Protein AF-0000000084530370 (afdb_homodimer)

InterPro domains:
  IPR001932 PPM-type phosphatase-like domain [PF13672] (27-214)

Foldseek 3Di:
DDKFKDWDAQDPVDQALWDWDDDLFKIKIKAKDADDPPDDQQAPQHSNNLNVQLRVQLNVCQVPPLVDASLVSSLVSLQVSLVVSPDRGDLVGLNHIWIWMWMWGDRPQKIKIWTAAAWWKWFAFPDDDIDIDGPPWDQVVLVVLVVVLQPDQAPDPVSVVSVVVSSVVQSVQEPVVNGGQTRTNHSVSSVVIDMDMDGVNGTFKMKIKDPQLCCCCVFPNVDDVVVVLVCCVPPRSVVSNVVSVVVLVVPVRCRVTHDHDSGRIIMMMMGGD/DDKFKDWDAQDPVDQALWDWDDDLFKIKIKAKDADDPPDDQQAPQHSNNLNVQLRVQLNVCQVPPLVDASLVSSLVSLQVSLVVSPDRGDLVGLNHIWIWMWMWGDRPQKIKIWTAAAWWKWFAFPDDDIDIDGPPWDQVVLVVLVVVLQPDQAPDPVSVVSVNVSSVVQSVQEPVVNGGQTRTNHSVSSVVIDMDIDGVNGTFKMKIKDPQLCCCCVFPNVDDVVVVLVCCVPPRSVVSNVVSVVVLVVPVRCRVTHDHDSGHIIMMMMGGD

Secondary structure (DSSP, 8-state):
-EEEEEEE-SSTTS--SEEEEE-SSEEEEEEE-PPPTT---S-SS-HHHHHHHHHHHHHHHHHH-TTS-HHHHHHHHHHHHHHHHTTS--TTSTTS--EEEEEEEEETTEEEEEEESS-EEEEEESSS--EEEE-----GGGHHHHHHHHHSPTT-HHHHHHHHHHHHHHHHHTTSSSS---BSS-GGGGGGSEEEEEEGGGEEEEEEE-HHHHHHHHTT----HHHHHHHHHHT-HHHHHHHHHHHHHHTTT--SS--S-S---EEEEEEE-/-EEEEEEE-SSTTS--SEEEEE-SSEEEEEEE-PPPTT---S-SS-HHHHHHHHHHHHHHHHHH-TTS-HHHHHHHHHHHHHHHHTTS--TTSTTS--EEEEEEEEETTEEEEEEESS-EEEEEESSS--EEEE----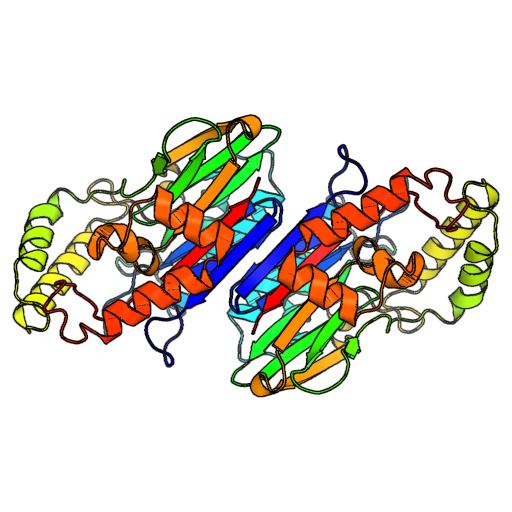-GGGHHHHHHHHHSPTT-HHHHHHHHHHHHHHHHHTTSSSS---BSS-GGGGGGSEEEEEEGGGEEEEEEE-HHHHHHHHTT----HHHHHHHHHHT-HHHHHHHHHHHHHHTTT--SS--S-S---EEEEEEE-

Organism: Streptomyces rubellomurinus (strain ATCC 31215) (NCBI:txid359131)

Nearest PDB structures (foldseek):
  6jkv-assembly2_B  TM=6.561E-01  e=2.024E-08  Pseudomonas aeruginosa
  6jkv-assembly1_A  TM=6.179E-01  e=1.306E-07  Pseudomonas aeruginosa
  3nmn-assembly1_B  TM=5.140E-01  e=2.082E-07  Arabidopsis thaliana
  3nmn-assembly2_D  TM=4.431E-01  e=1.385E-07  Arabidopsis thaliana
  7n0z-assembly1_B  TM=4.890E-01  e=1.962E-05  Homo sapiens

Structure (mmCIF, N/CA/C/O backbone):
data_AF-0000000084530370-model_v1
#
loop_
_entity.id
_entity.type
_entity.pdbx_description
1 polymer Integrase
#
loop_
_atom_site.group_PDB
_atom_site.id
_atom_site.type_symbol
_atom_site.label_atom_id
_atom_site.label_alt_id
_atom_site.label_comp_id
_atom_site.label_asym_id
_atom_site.label_entity_id
_atom_site.label_seq_id
_atom_site.pdbx_PDB_ins_code
_atom_site.Cartn_x
_atom_site.Cartn_y
_atom_site.Cartn_z
_atom_site.occupancy
_atom_site.B_iso_or_equiv
_atom_site.auth_seq_id
_atom_site.auth_comp_id
_atom_site.auth_asym_id
_atom_site.auth_atom_id
_atom_site.pdbx_PDB_model_num
ATOM 1 N N . MET A 1 1 ? 10.773 -5.441 4.301 1 88.75 1 MET A N 1
ATOM 2 C CA . MET A 1 1 ? 10.211 -4.801 5.488 1 88.75 1 MET A CA 1
ATOM 3 C C . MET A 1 1 ? 8.883 -5.434 5.875 1 88.75 1 MET A C 1
ATOM 5 O O . MET A 1 1 ? 8.141 -5.906 5.012 1 88.75 1 MET A O 1
ATOM 9 N N . GLN A 1 2 ? 8.75 -5.5 7.203 1 89.81 2 GLN A N 1
ATOM 10 C CA . GLN A 1 2 ? 7.434 -5.84 7.727 1 89.81 2 GLN A CA 1
ATOM 11 C C . GLN A 1 2 ? 6.641 -4.582 8.086 1 89.81 2 GLN A C 1
ATOM 13 O O . GLN A 1 2 ? 7.07 -3.793 8.93 1 89.81 2 GLN A O 1
ATOM 18 N N . LEU A 1 3 ? 5.484 -4.441 7.461 1 95.06 3 LEU A N 1
ATOM 19 C CA . LEU A 1 3 ? 4.777 -3.174 7.566 1 95.06 3 LEU A CA 1
ATOM 20 C C . LEU A 1 3 ? 3.424 -3.361 8.242 1 95.06 3 LEU A C 1
ATOM 22 O O . LEU A 1 3 ? 2.787 -4.406 8.094 1 95.06 3 LEU A O 1
ATOM 26 N N . GLN A 1 4 ? 3.105 -2.383 9.016 1 95.44 4 GLN A N 1
ATOM 27 C CA . GLN A 1 4 ? 1.771 -2.242 9.586 1 95.44 4 GLN A CA 1
ATOM 28 C C . GLN A 1 4 ? 1.199 -0.854 9.312 1 95.44 4 GLN A C 1
ATOM 30 O O . GLN A 1 4 ? 1.921 0.143 9.367 1 95.44 4 GLN A O 1
ATOM 35 N N . LEU A 1 5 ? -0.069 -0.781 8.977 1 96.5 5 LEU A N 1
ATOM 36 C CA . LEU A 1 5 ? -0.654 0.538 8.758 1 96.5 5 LEU A CA 1
ATOM 37 C C . LEU A 1 5 ? -2.119 0.558 9.18 1 96.5 5 LEU A C 1
ATOM 39 O O . LEU A 1 5 ? -2.787 -0.48 9.172 1 96.5 5 LEU A O 1
ATOM 43 N N . ALA A 1 6 ? -2.559 1.66 9.594 1 94.81 6 ALA A N 1
ATOM 44 C CA . ALA A 1 6 ? -3.939 1.935 9.984 1 94.81 6 ALA A CA 1
ATOM 45 C C . ALA A 1 6 ? -4.301 3.395 9.727 1 94.81 6 ALA A C 1
ATOM 47 O O . ALA A 1 6 ? -3.422 4.258 9.664 1 94.81 6 ALA A O 1
ATOM 48 N N . GLY A 1 7 ? -5.574 3.637 9.531 1 93.5 7 GLY A N 1
ATOM 49 C CA . GLY A 1 7 ? -6.09 4.984 9.344 1 93.5 7 GLY A CA 1
ATOM 50 C C . GLY A 1 7 ? -7.547 5.125 9.734 1 93.5 7 GLY A C 1
ATOM 51 O O . GLY A 1 7 ? -8.328 4.18 9.602 1 93.5 7 GLY A O 1
ATOM 52 N N . GLU A 1 8 ? -7.855 6.262 10.242 1 89.62 8 GLU A N 1
ATOM 53 C CA . GLU A 1 8 ? -9.234 6.574 10.609 1 89.62 8 GLU A CA 1
ATOM 54 C C . GLU A 1 8 ? -9.594 8.008 10.234 1 89.62 8 GLU A C 1
ATOM 56 O O . GLU A 1 8 ? -8.812 8.93 10.461 1 89.62 8 GLU A O 1
ATOM 61 N N . ALA A 1 9 ? -10.742 8.102 9.695 1 86.62 9 ALA A N 1
ATOM 62 C CA . ALA A 1 9 ? -11.234 9.43 9.344 1 86.62 9 ALA A CA 1
ATOM 63 C C . ALA A 1 9 ? -11.656 10.211 10.586 1 86.62 9 ALA A C 1
ATOM 65 O O . ALA A 1 9 ? -11.969 9.609 11.617 1 86.62 9 ALA A O 1
ATOM 66 N N . ARG A 1 10 ? -11.602 11.5 10.367 1 76.56 10 ARG A N 1
ATOM 67 C CA . ARG A 1 10 ? -12.055 12.391 11.43 1 76.56 10 ARG A CA 1
ATOM 68 C C . ARG A 1 10 ? -13.5 12.094 11.82 1 76.56 10 ARG A C 1
ATOM 70 O O . ARG A 1 10 ? -13.836 12.07 13.008 1 76.56 10 ARG A O 1
ATOM 77 N N . ARG A 1 11 ? -14.32 12 10.797 1 77.06 11 ARG A N 1
ATOM 78 C CA . ARG A 1 11 ? -15.727 11.664 10.953 1 77.06 11 ARG A CA 1
ATOM 79 C C . ARG A 1 11 ? -16.125 10.508 10.039 1 77.06 11 ARG A C 1
ATOM 81 O O . ARG A 1 11 ? -15.648 10.422 8.898 1 77.06 11 ARG A O 1
ATOM 88 N N . PRO A 1 12 ? -16.969 9.688 10.594 1 69.88 12 PRO A N 1
ATOM 89 C CA . PRO A 1 12 ? -17.344 8.5 9.828 1 69.88 12 PRO A CA 1
ATOM 90 C C . PRO A 1 12 ? -18.047 8.836 8.516 1 69.88 12 PRO A C 1
ATOM 92 O O . PRO A 1 12 ? -18.016 8.039 7.574 1 69.88 12 PRO A O 1
ATOM 95 N N . ASP A 1 13 ? -18.594 9.945 8.406 1 71.88 13 ASP A N 1
ATOM 96 C CA . ASP A 1 13 ? -19.406 10.281 7.246 1 71.88 13 ASP A CA 1
ATOM 97 C C . ASP A 1 13 ? -18.578 11.039 6.203 1 71.88 13 ASP A C 1
ATOM 99 O O . ASP A 1 13 ? -19.125 11.477 5.184 1 71.88 13 ASP A O 1
ATOM 103 N N . ARG A 1 14 ? -17.344 11.164 6.492 1 77.5 14 ARG A N 1
ATOM 104 C CA . ARG A 1 14 ? -16.5 11.906 5.547 1 77.5 14 ARG A CA 1
ATOM 105 C C . ARG A 1 14 ? -15.328 11.055 5.074 1 77.5 14 ARG A C 1
ATOM 107 O O . ARG A 1 14 ? -14.797 10.242 5.828 1 77.5 14 ARG A O 1
ATOM 114 N N . GLU A 1 15 ? -15.047 11.297 3.846 1 83.19 15 GLU A N 1
ATOM 115 C CA . GLU A 1 15 ? -13.875 10.617 3.297 1 83.19 15 GLU A CA 1
ATOM 116 C C . GLU A 1 15 ? -12.586 11.195 3.875 1 83.19 15 GLU A C 1
ATOM 118 O O . GLU A 1 15 ? -12.438 12.414 3.973 1 83.19 15 GLU A O 1
ATOM 123 N N . SER A 1 16 ? -11.727 10.312 4.277 1 90.12 16 SER A N 1
ATOM 124 C CA . SER A 1 16 ? -10.453 10.75 4.836 1 90.12 16 SER A CA 1
ATOM 125 C C . SER A 1 16 ? -9.609 11.453 3.783 1 90.12 16 SER A C 1
ATOM 127 O O . SER A 1 16 ? -9.547 11.023 2.631 1 90.12 16 SER A O 1
ATOM 129 N N . GLU A 1 17 ? -8.977 12.461 4.207 1 92.94 17 GLU A N 1
ATOM 130 C CA . GLU A 1 17 ? -8.023 13.148 3.338 1 92.94 17 GLU A CA 1
ATOM 131 C C . GLU A 1 17 ? -6.59 12.727 3.646 1 92.94 17 GLU A C 1
ATOM 133 O O . GLU A 1 17 ? -5.641 13.383 3.207 1 92.94 17 GLU A O 1
ATOM 138 N N . ASP A 1 18 ? -6.508 11.695 4.48 1 94.56 18 ASP A N 1
ATOM 139 C CA . ASP A 1 18 ? -5.262 10.953 4.641 1 94.56 18 ASP A CA 1
ATOM 140 C C . ASP A 1 18 ? -5.203 9.766 3.682 1 94.56 18 ASP A C 1
ATOM 142 O O . ASP A 1 18 ? -6.234 9.172 3.352 1 94.56 18 ASP A O 1
ATOM 146 N N . PHE A 1 19 ? -4.031 9.523 3.277 1 94.31 19 PHE A N 1
ATOM 147 C CA . PHE A 1 19 ? -3.828 8.289 2.529 1 94.31 19 PHE A CA 1
ATOM 148 C C . PHE A 1 19 ? -2.486 7.66 2.879 1 94.31 19 PHE A C 1
ATOM 150 O O . PHE A 1 19 ? -1.467 8.352 2.939 1 94.31 19 PHE A O 1
ATOM 157 N N . ALA A 1 20 ? -2.541 6.426 3.242 1 97 20 ALA A N 1
ATOM 158 C CA . ALA A 1 20 ? -1.333 5.645 3.496 1 97 20 ALA A CA 1
ATOM 159 C C . ALA A 1 20 ? -1.329 4.355 2.678 1 97 20 ALA A C 1
ATOM 161 O O . ALA A 1 20 ? -2.367 3.709 2.523 1 97 20 ALA A O 1
ATOM 162 N N . ALA A 1 21 ? -0.254 4.043 2.117 1 96.44 21 ALA A N 1
ATOM 163 C CA . ALA A 1 21 ? -0.069 2.793 1.385 1 96.44 21 ALA A CA 1
ATOM 164 C C . ALA A 1 21 ? 1.356 2.271 1.544 1 96.44 21 ALA A C 1
ATOM 166 O O . ALA A 1 21 ? 2.293 3.051 1.73 1 96.44 21 ALA A O 1
ATOM 167 N N . ALA A 1 22 ? 1.467 0.973 1.508 1 96.56 22 ALA A N 1
ATOM 168 C CA . ALA A 1 22 ? 2.793 0.394 1.712 1 96.56 22 ALA A CA 1
ATOM 169 C C . ALA A 1 22 ? 2.955 -0.898 0.917 1 96.56 22 ALA A C 1
ATOM 171 O O . ALA A 1 22 ? 1.97 -1.572 0.608 1 96.56 22 ALA A O 1
ATOM 172 N N . SER A 1 23 ? 4.125 -1.163 0.521 1 93.88 23 SER A N 1
ATOM 173 C CA . SER A 1 23 ? 4.656 -2.441 0.057 1 93.88 23 SER A CA 1
ATOM 174 C C . SER A 1 23 ? 5.859 -2.871 0.886 1 93.88 23 SER A C 1
ATOM 176 O O . SER A 1 23 ? 6.363 -2.102 1.709 1 93.88 23 SER A O 1
ATOM 178 N N . PRO A 1 24 ? 6.305 -4.086 0.726 1 91.44 24 PRO A N 1
ATOM 179 C CA . PRO A 1 24 ? 7.48 -4.508 1.49 1 91.44 24 PRO A CA 1
ATOM 180 C C . PRO A 1 24 ? 8.727 -3.688 1.162 1 91.44 24 PRO A C 1
ATOM 182 O O . PRO A 1 24 ? 9.727 -3.76 1.88 1 91.44 24 PRO A O 1
ATOM 185 N N . GLU A 1 25 ? 8.664 -2.85 0.113 1 92.81 25 GLU A N 1
ATOM 186 C CA . GLU A 1 25 ? 9.859 -2.135 -0.321 1 92.81 25 GLU A CA 1
ATOM 187 C C . GLU A 1 25 ? 9.742 -0.639 -0.042 1 92.81 25 GLU A C 1
ATOM 189 O O . GLU A 1 25 ? 10.742 0.082 -0.048 1 92.81 25 GLU A O 1
ATOM 194 N N . ALA A 1 26 ? 8.547 -0.202 0.126 1 96.25 26 ALA A N 1
ATOM 195 C CA . ALA A 1 26 ? 8.367 1.243 0.223 1 96.25 26 ALA A CA 1
ATOM 196 C C . ALA A 1 26 ? 7.059 1.581 0.936 1 96.25 26 ALA A C 1
ATOM 198 O O . ALA A 1 26 ? 6.156 0.744 1.021 1 96.25 26 ALA A O 1
ATOM 199 N N . LEU A 1 27 ? 6.965 2.77 1.496 1 97.94 27 LEU A N 1
ATOM 200 C CA . LEU A 1 27 ? 5.738 3.277 2.1 1 97.94 27 LEU A CA 1
ATOM 201 C C . LEU A 1 27 ? 5.531 4.746 1.752 1 97.94 27 LEU A C 1
ATOM 203 O O . LEU A 1 27 ? 6.496 5.48 1.523 1 97.94 27 LEU A O 1
ATOM 207 N N . VAL A 1 28 ? 4.32 5.152 1.663 1 98.38 28 VAL A N 1
ATOM 208 C CA . VAL A 1 28 ? 3.938 6.543 1.449 1 98.38 28 VAL A CA 1
ATOM 209 C C . VAL A 1 28 ? 2.809 6.918 2.408 1 98.38 28 VAL A C 1
ATOM 211 O O . VAL A 1 28 ? 1.935 6.102 2.699 1 98.38 28 VAL A O 1
ATOM 214 N N . LEU A 1 29 ? 2.879 8.047 2.932 1 98.38 29 LEU A N 1
ATOM 215 C CA . LEU A 1 29 ? 1.847 8.648 3.768 1 98.38 29 LEU A CA 1
ATOM 216 C C . LEU A 1 29 ? 1.571 10.086 3.34 1 98.38 29 LEU A C 1
ATOM 218 O O . LEU A 1 29 ? 2.48 10.922 3.326 1 98.38 29 LEU A O 1
ATOM 222 N N . LEU A 1 30 ? 0.375 10.32 2.908 1 97.56 30 LEU A N 1
ATOM 223 C CA . LEU A 1 30 ? -0.039 11.656 2.475 1 97.56 30 LEU A CA 1
ATOM 224 C C . LEU A 1 30 ? -1.081 12.234 3.424 1 97.56 30 LEU A C 1
ATOM 226 O O . LEU A 1 30 ? -2 11.531 3.848 1 97.56 30 LEU A O 1
ATOM 230 N N . ASP A 1 31 ? -0.911 13.438 3.764 1 95.12 31 ASP A N 1
ATOM 231 C CA . ASP A 1 31 ? -1.837 14.219 4.574 1 95.12 31 ASP A CA 1
ATOM 232 C C . ASP A 1 31 ? -2.373 15.414 3.793 1 95.12 31 ASP A C 1
ATOM 234 O O . ASP A 1 31 ? -1.681 16.422 3.637 1 95.12 31 ASP A O 1
ATOM 238 N N . GLY A 1 32 ? -3.633 15.281 3.395 1 93.88 32 GLY A N 1
ATOM 239 C CA . GLY A 1 32 ? -4.23 16.297 2.547 1 93.88 32 GLY A CA 1
ATOM 240 C C . GLY A 1 32 ? -4.453 17.625 3.264 1 93.88 32 GLY A C 1
ATOM 241 O O . GLY A 1 32 ? -4.828 17.641 4.438 1 93.88 32 GLY A O 1
ATOM 242 N N . ALA A 1 33 ? -4.145 18.703 2.551 1 85.81 33 ALA A N 1
ATOM 243 C CA . ALA A 1 33 ? -4.457 20.031 3.053 1 85.81 33 ALA A CA 1
ATOM 244 C C . ALA A 1 33 ? -5.918 20.391 2.797 1 85.81 33 ALA A C 1
ATOM 246 O O . ALA A 1 33 ? -6.309 20.656 1.656 1 85.81 33 ALA A O 1
ATOM 247 N N . SER A 1 34 ? -6.695 20.312 3.777 1 74.94 34 SER A N 1
ATOM 248 C CA . SER A 1 34 ? -8.133 20.516 3.641 1 74.94 34 SER A CA 1
ATOM 249 C C . SER A 1 34 ? -8.461 21.922 3.17 1 74.94 34 SER A C 1
ATOM 251 O O . SER A 1 34 ? -7.773 22.891 3.539 1 74.94 34 SER A O 1
ATOM 253 N N . SER A 1 35 ? -9.352 21.938 2.279 1 71.62 35 SER A N 1
ATOM 254 C CA . SER A 1 35 ? -9.906 23.234 1.892 1 71.62 35 SER A CA 1
ATOM 255 C C . SER A 1 35 ? -11.07 23.625 2.795 1 71.62 35 SER A C 1
ATOM 257 O O . SER A 1 35 ? -11.906 22.797 3.139 1 71.62 35 SER A O 1
ATOM 259 N N . PRO A 1 36 ? -10.992 24.922 3.219 1 69.88 36 PRO A N 1
ATOM 260 C CA . PRO A 1 36 ? -12.148 25.375 3.986 1 69.88 36 PRO A CA 1
ATOM 261 C C . PRO A 1 36 ? -13.469 25.188 3.24 1 69.88 36 PRO A C 1
ATOM 263 O O . PRO A 1 36 ? -13.516 25.297 2.014 1 69.88 36 PRO A O 1
ATOM 266 N N . ALA A 1 37 ? -14.445 24.797 3.984 1 66.56 37 ALA A N 1
ATOM 267 C CA . ALA A 1 37 ? -15.758 24.516 3.406 1 66.56 37 ALA A CA 1
ATOM 268 C C . ALA A 1 37 ? -16.266 25.703 2.604 1 66.56 37 ALA A C 1
ATOM 270 O O . ALA A 1 37 ? -16.109 26.859 3.027 1 66.56 37 ALA A O 1
ATOM 271 N N . GLY A 1 38 ? -16.781 25.422 1.465 1 69.94 38 GLY A N 1
ATOM 272 C CA . GLY A 1 38 ? -17.453 26.438 0.677 1 69.94 38 GLY A CA 1
ATOM 273 C C . GLY A 1 38 ? -16.516 27.188 -0.258 1 69.94 38 GLY A C 1
ATOM 274 O O . GLY A 1 38 ? -16.953 27.984 -1.091 1 69.94 38 GLY A O 1
ATOM 275 N N . LEU A 1 39 ? -15.281 27 -0.086 1 78.25 39 LEU A N 1
ATOM 276 C CA . LEU A 1 39 ? -14.336 27.703 -0.952 1 78.25 39 LEU A CA 1
ATOM 277 C C . LEU A 1 39 ? -14.07 26.906 -2.223 1 78.25 39 LEU A C 1
ATOM 279 O O . LEU A 1 39 ? -13.961 25.672 -2.178 1 78.25 39 LEU A O 1
ATOM 283 N N . ASP A 1 40 ? -14.031 27.672 -3.223 1 83.88 40 ASP A N 1
ATOM 284 C CA . ASP A 1 40 ? -13.68 27.047 -4.496 1 83.88 40 ASP A CA 1
ATOM 285 C C . ASP A 1 40 ? -12.234 26.562 -4.488 1 83.88 40 ASP A C 1
ATOM 287 O O . ASP A 1 40 ? -11.352 27.203 -3.916 1 83.88 40 ASP A O 1
ATOM 291 N N . SER A 1 41 ? -11.945 25.469 -5.09 1 86.81 41 SER A N 1
ATOM 292 C CA . SER A 1 41 ? -10.609 24.891 -5.121 1 86.81 41 SER A CA 1
ATOM 293 C C . SER A 1 41 ? -10.07 24.828 -6.547 1 86.81 41 SER A C 1
ATOM 295 O O . SER A 1 41 ? -8.898 24.5 -6.762 1 86.81 41 SER A O 1
ATOM 297 N N . GLY A 1 42 ? -10.977 25.141 -7.516 1 89.44 42 GLY A N 1
ATOM 298 C CA . GLY A 1 42 ? -10.609 24.984 -8.914 1 89.44 42 GLY A CA 1
ATOM 299 C C . GLY A 1 42 ? -10.57 23.531 -9.367 1 89.44 42 GLY A C 1
ATOM 300 O O . GLY A 1 42 ? -10.164 23.25 -10.492 1 89.44 42 GLY A O 1
ATOM 301 N N . CYS A 1 43 ? -10.898 22.656 -8.547 1 91.94 43 CYS A N 1
ATOM 302 C CA . CYS A 1 43 ? -10.812 21.234 -8.836 1 91.94 43 CYS A CA 1
ATOM 303 C C . CYS A 1 43 ? -12.133 20.547 -8.547 1 91.94 43 CYS A C 1
ATOM 305 O O . CYS A 1 43 ? -12.742 20.766 -7.504 1 91.94 43 CYS A O 1
ATOM 307 N N . ARG A 1 44 ? -12.562 19.719 -9.359 1 89.38 44 ARG A N 1
ATOM 308 C CA . ARG A 1 44 ? -13.828 19.016 -9.18 1 89.38 44 ARG A CA 1
ATOM 309 C C . ARG A 1 44 ? -13.625 17.719 -8.406 1 89.38 44 ARG A C 1
ATOM 311 O O . ARG A 1 44 ? -14.594 17.109 -7.945 1 89.38 44 ARG A O 1
ATOM 318 N N . HIS A 1 45 ? -12.422 17.234 -8.227 1 87.5 45 HIS A N 1
ATOM 319 C CA . HIS A 1 45 ? -12.164 15.906 -7.656 1 87.5 45 HIS A CA 1
ATOM 320 C C . HIS A 1 45 ? -12.086 15.969 -6.133 1 87.5 45 HIS A C 1
ATOM 322 O O . HIS A 1 45 ? -12.617 15.094 -5.445 1 87.5 45 HIS A O 1
ATOM 328 N N . GLY A 1 46 ? -11.328 17.047 -5.602 1 90.19 46 GLY A N 1
ATOM 329 C CA . GLY A 1 46 ? -11.188 17.188 -4.164 1 90.19 46 GLY A CA 1
ATOM 330 C C . GLY A 1 46 ? -9.883 16.625 -3.631 1 90.19 46 GLY A C 1
ATOM 331 O O . GLY A 1 46 ? -9.125 16 -4.375 1 90.19 46 GLY A O 1
ATOM 332 N N . THR A 1 47 ? -9.68 16.844 -2.346 1 91.62 47 THR A N 1
ATOM 333 C CA . THR A 1 47 ? -8.414 16.5 -1.708 1 91.62 47 THR A CA 1
ATOM 334 C C . THR A 1 47 ? -8.305 14.992 -1.513 1 91.62 47 THR A C 1
ATOM 336 O O . THR A 1 47 ? -7.23 14.414 -1.678 1 91.62 47 THR A O 1
ATOM 339 N N . ALA A 1 48 ? -9.422 14.344 -1.184 1 90.19 48 ALA A N 1
ATOM 340 C CA . ALA A 1 48 ? -9.43 12.898 -0.969 1 90.19 48 ALA A CA 1
ATOM 341 C C . ALA A 1 48 ? -9 12.156 -2.23 1 90.19 48 ALA A C 1
ATOM 343 O O . ALA A 1 48 ? -8.211 11.203 -2.162 1 90.19 48 ALA A O 1
ATOM 344 N N . TRP A 1 49 ? -9.508 12.57 -3.32 1 87.62 49 TRP A N 1
ATOM 345 C CA . TRP A 1 49 ? -9.109 12.008 -4.605 1 87.62 49 TRP A CA 1
ATOM 346 C C . TRP A 1 49 ? -7.629 12.25 -4.867 1 87.62 49 TRP A C 1
ATOM 348 O O . TRP A 1 49 ? -6.906 11.336 -5.277 1 87.62 49 TRP A O 1
ATOM 358 N N . TYR A 1 50 ? -7.152 13.383 -4.609 1 93.06 50 TYR A N 1
ATOM 359 C CA . TYR A 1 50 ? -5.789 13.805 -4.91 1 93.06 50 TYR A CA 1
ATOM 360 C C . TYR A 1 50 ? -4.777 12.969 -4.137 1 93.06 50 TYR A C 1
ATOM 362 O O . TYR A 1 50 ? -3.822 12.445 -4.715 1 93.06 50 TYR A O 1
ATOM 370 N N . VAL A 1 51 ? -4.992 12.812 -2.859 1 94.94 51 VAL A N 1
ATOM 371 C CA . VAL A 1 51 ? -4.008 12.117 -2.035 1 94.94 51 VAL A CA 1
ATOM 372 C C . VAL A 1 51 ? -3.93 10.648 -2.445 1 94.94 51 VAL A C 1
ATOM 374 O O . VAL A 1 51 ? -2.85 10.055 -2.445 1 94.94 51 VAL A O 1
ATOM 377 N N . ARG A 1 52 ? -5.035 10.102 -2.816 1 91.25 52 ARG A N 1
ATOM 378 C CA . ARG A 1 52 ? -5.051 8.703 -3.236 1 91.25 52 ARG A CA 1
ATOM 379 C C . ARG A 1 52 ? -4.293 8.516 -4.547 1 91.25 52 ARG A C 1
ATOM 381 O O . ARG A 1 52 ? -3.488 7.594 -4.68 1 91.25 52 ARG A O 1
ATOM 388 N N . ARG A 1 53 ? -4.531 9.398 -5.465 1 89.31 53 ARG A N 1
ATOM 389 C CA . ARG A 1 53 ? -3.863 9.289 -6.758 1 89.31 53 ARG A CA 1
ATOM 390 C C . ARG A 1 53 ? -2.365 9.547 -6.625 1 89.31 53 ARG A C 1
ATOM 392 O O . ARG A 1 53 ? -1.549 8.766 -7.109 1 89.31 53 ARG A O 1
ATOM 399 N N . LEU A 1 54 ? -2.033 10.617 -5.934 1 95 54 LEU A N 1
ATOM 400 C CA . LEU A 1 54 ? -0.621 10.93 -5.75 1 95 54 LEU A CA 1
ATOM 401 C C . LEU A 1 54 ? 0.094 9.812 -5.004 1 95 54 LEU A C 1
ATOM 403 O O . LEU A 1 54 ? 1.207 9.43 -5.367 1 95 54 LEU A O 1
ATOM 407 N N . GLY A 1 55 ? -0.554 9.328 -3.949 1 95.44 55 GLY A N 1
ATOM 408 C CA . GLY A 1 55 ? 0.041 8.297 -3.121 1 95.44 55 GLY A CA 1
ATOM 409 C C . GLY A 1 55 ? 0.384 7.035 -3.895 1 95.44 55 GLY A C 1
ATOM 410 O O . GLY A 1 55 ? 1.499 6.52 -3.789 1 95.44 55 GLY A O 1
ATOM 411 N N . VAL A 1 56 ? -0.516 6.566 -4.707 1 89.5 56 VAL A N 1
ATOM 412 C CA . VAL A 1 56 ? -0.306 5.309 -5.418 1 89.5 56 VAL A CA 1
ATOM 413 C C . VAL A 1 56 ? 0.716 5.516 -6.535 1 89.5 56 VAL A C 1
ATOM 415 O O . VAL A 1 56 ? 1.516 4.621 -6.824 1 89.5 56 VAL A O 1
ATOM 418 N N . HIS A 1 57 ? 0.661 6.637 -7.207 1 89.25 57 HIS A N 1
ATOM 419 C CA . HIS A 1 57 ? 1.66 6.918 -8.234 1 89.25 57 HIS A CA 1
ATOM 420 C C . HIS A 1 57 ? 3.057 7.027 -7.625 1 89.25 57 HIS A C 1
ATOM 422 O O . HIS A 1 57 ? 4.027 6.539 -8.203 1 89.25 57 HIS A O 1
ATOM 428 N N . LEU A 1 58 ? 3.09 7.645 -6.484 1 95.88 58 LEU A N 1
ATOM 429 C CA . LEU A 1 58 ? 4.379 7.758 -5.812 1 95.88 58 LEU A CA 1
ATOM 430 C C . LEU A 1 58 ? 4.895 6.383 -5.391 1 95.88 58 LEU A C 1
ATOM 432 O O . LEU A 1 58 ? 6.062 6.062 -5.605 1 95.88 58 LEU A O 1
ATOM 436 N N . LEU A 1 59 ? 4.027 5.605 -4.852 1 94.5 59 LEU A N 1
ATOM 437 C CA . LEU A 1 59 ? 4.414 4.262 -4.441 1 94.5 59 LEU A CA 1
ATOM 438 C C . LEU A 1 59 ? 4.93 3.455 -5.633 1 94.5 59 LEU A C 1
ATOM 440 O O . LEU A 1 59 ? 5.938 2.754 -5.523 1 94.5 59 LEU A O 1
ATOM 444 N N . ALA A 1 60 ? 4.281 3.621 -6.734 1 86.69 60 ALA A N 1
ATOM 445 C CA . ALA A 1 60 ? 4.699 2.924 -7.949 1 86.69 60 ALA A CA 1
ATOM 446 C C . ALA A 1 60 ? 6.102 3.354 -8.375 1 86.69 60 ALA A C 1
ATOM 448 O O . ALA A 1 60 ? 6.953 2.512 -8.664 1 86.69 60 ALA A O 1
ATOM 449 N N . ARG A 1 61 ? 6.336 4.582 -8.359 1 90.94 61 ARG A N 1
ATOM 450 C CA . ARG A 1 61 ? 7.629 5.105 -8.789 1 90.94 61 ARG A CA 1
ATOM 451 C C . ARG A 1 61 ? 8.734 4.703 -7.824 1 90.94 61 ARG A C 1
ATOM 453 O O . ARG A 1 61 ? 9.859 4.41 -8.242 1 90.94 61 ARG A O 1
ATOM 460 N N . LEU A 1 62 ? 8.414 4.66 -6.582 1 94.38 62 LEU A N 1
ATOM 461 C CA . LEU A 1 62 ? 9.398 4.293 -5.57 1 94.38 62 LEU A CA 1
ATOM 462 C C . LEU A 1 62 ? 9.828 2.838 -5.734 1 94.38 62 LEU A C 1
ATOM 464 O O . LEU A 1 62 ? 10.961 2.48 -5.402 1 94.38 62 LEU A O 1
ATOM 468 N N . THR A 1 63 ? 8.977 2.018 -6.23 1 87.75 63 THR A N 1
ATOM 469 C CA . THR A 1 63 ? 9.25 0.587 -6.309 1 87.75 63 THR A CA 1
ATOM 470 C C . THR A 1 63 ? 9.82 0.219 -7.676 1 87.75 63 THR A C 1
ATOM 472 O O . THR A 1 63 ? 10.469 -0.815 -7.824 1 87.75 63 THR A O 1
ATOM 475 N N . ASP A 1 64 ? 9.594 1.05 -8.656 1 81.44 64 ASP A N 1
ATOM 476 C CA . ASP A 1 64 ? 9.953 0.639 -10.008 1 81.44 64 ASP A CA 1
ATOM 477 C C . ASP A 1 64 ? 11.148 1.443 -10.523 1 81.44 64 ASP A C 1
ATOM 479 O O . ASP A 1 64 ? 11.797 1.046 -11.492 1 81.44 64 ASP A O 1
ATOM 483 N N . ARG A 1 65 ? 11.414 2.57 -9.867 1 82.75 65 ARG A N 1
ATOM 484 C CA . ARG A 1 65 ? 12.445 3.455 -10.406 1 82.75 65 ARG A CA 1
ATOM 485 C C . ARG A 1 65 ? 13.609 3.594 -9.438 1 82.75 65 ARG A C 1
ATOM 487 O O . ARG A 1 65 ? 13.82 4.66 -8.859 1 82.75 65 ARG A O 1
ATOM 494 N N . VAL A 1 66 ? 14.445 2.652 -9.508 1 79.81 66 VAL A N 1
ATOM 495 C CA . VAL A 1 66 ? 15.617 2.664 -8.633 1 79.81 66 VAL A CA 1
ATOM 496 C C . VAL A 1 66 ? 16.641 3.662 -9.164 1 79.81 66 VAL A C 1
ATOM 498 O O . VAL A 1 66 ? 17.516 4.109 -8.414 1 79.81 66 VAL A O 1
ATOM 501 N N . ASP A 1 67 ? 16.469 4.074 -10.398 1 88.44 67 ASP A N 1
ATOM 502 C CA . ASP A 1 67 ? 17.422 4.957 -11.062 1 88.44 67 ASP A CA 1
ATOM 503 C C . ASP A 1 67 ? 17.109 6.422 -10.766 1 88.44 67 ASP A C 1
ATOM 505 O O . ASP A 1 67 ? 17.875 7.312 -11.164 1 88.44 67 ASP A O 1
ATOM 509 N N . ARG A 1 68 ? 16.078 6.66 -10.047 1 94 68 ARG A N 1
ATOM 510 C CA . ARG A 1 68 ? 15.672 8.023 -9.727 1 94 68 ARG A CA 1
ATOM 511 C C . ARG A 1 68 ? 15.727 8.273 -8.227 1 94 68 ARG A C 1
ATOM 513 O O . ARG A 1 68 ? 15.508 7.355 -7.43 1 94 68 ARG A O 1
ATOM 520 N N . SER A 1 69 ? 16.094 9.547 -7.918 1 96.94 69 SER A N 1
ATOM 521 C CA . SER A 1 69 ? 16.016 9.898 -6.508 1 96.94 69 SER A CA 1
ATOM 522 C C . SER A 1 69 ? 14.578 9.914 -6.012 1 96.94 69 SER A C 1
ATOM 524 O O . SER A 1 69 ? 13.648 10.008 -6.809 1 96.94 69 SER A O 1
ATOM 526 N N . ILE A 1 70 ? 14.461 9.781 -4.75 1 97.81 70 ILE A N 1
ATOM 527 C CA . ILE A 1 70 ? 13.125 9.75 -4.148 1 97.81 70 ILE A CA 1
ATOM 528 C C . ILE A 1 70 ? 12.406 11.07 -4.434 1 97.81 70 ILE A C 1
ATOM 530 O O . ILE A 1 70 ? 11.195 11.086 -4.637 1 97.81 70 ILE A O 1
ATOM 534 N N . ALA A 1 71 ? 13.141 12.195 -4.504 1 98 71 ALA A N 1
ATOM 535 C CA . ALA A 1 71 ? 12.547 13.484 -4.844 1 98 71 ALA A CA 1
ATOM 536 C C . ALA A 1 71 ? 12.078 13.508 -6.297 1 98 71 ALA A C 1
ATOM 538 O O . ALA A 1 71 ? 11.016 14.047 -6.605 1 98 71 ALA A O 1
ATOM 539 N N . GLU A 1 72 ? 12.859 12.914 -7.156 1 98.06 72 GLU A N 1
ATOM 540 C CA . GLU A 1 72 ? 12.461 12.82 -8.562 1 98.06 72 GLU A CA 1
ATOM 541 C C . GLU A 1 72 ? 11.219 11.953 -8.727 1 98.06 72 GLU A C 1
ATOM 543 O O . GLU A 1 72 ? 10.367 12.234 -9.57 1 98.06 72 GLU A O 1
ATOM 548 N N . CYS A 1 73 ? 11.188 10.898 -7.941 1 97.12 73 CYS A N 1
ATOM 549 C CA . CYS A 1 73 ? 10 10.055 -7.969 1 97.12 73 CYS A CA 1
ATOM 550 C C . CYS A 1 73 ? 8.758 10.844 -7.57 1 97.12 73 CYS A C 1
ATOM 552 O O . CYS A 1 73 ? 7.703 10.703 -8.195 1 97.12 73 CYS A O 1
ATOM 554 N N . LEU A 1 74 ? 8.867 11.688 -6.555 1 98.12 74 LEU A N 1
ATOM 555 C CA . LEU A 1 74 ? 7.742 12.523 -6.148 1 98.12 74 LEU A CA 1
ATOM 556 C C . LEU A 1 74 ? 7.387 13.523 -7.242 1 98.12 74 LEU A C 1
ATOM 558 O O . LEU A 1 74 ? 6.207 13.734 -7.539 1 98.12 74 LEU A O 1
ATOM 562 N N . ALA A 1 75 ? 8.375 14.117 -7.844 1 98 75 ALA A N 1
ATOM 563 C CA . ALA A 1 75 ? 8.133 15.062 -8.93 1 98 75 ALA A CA 1
ATOM 564 C C . ALA A 1 75 ? 7.363 14.406 -10.07 1 98 75 ALA A C 1
ATOM 566 O O . ALA A 1 75 ? 6.375 14.961 -10.555 1 98 75 ALA A O 1
ATOM 567 N N . ASP A 1 76 ? 7.809 13.234 -10.438 1 95.38 76 ASP A N 1
ATOM 568 C CA . ASP A 1 76 ? 7.145 12.492 -11.5 1 95.38 76 ASP A CA 1
ATOM 569 C C . ASP A 1 76 ? 5.699 12.172 -11.117 1 95.38 76 ASP A C 1
ATOM 571 O O . ASP A 1 76 ? 4.793 12.281 -11.953 1 95.38 76 ASP A O 1
ATOM 575 N N . ALA A 1 77 ? 5.52 11.734 -9.898 1 94.81 77 ALA A N 1
ATOM 576 C CA . ALA A 1 77 ? 4.18 11.391 -9.43 1 94.81 77 ALA A CA 1
ATOM 577 C C . ALA A 1 77 ? 3.258 12.602 -9.461 1 94.81 77 ALA A C 1
ATOM 579 O O . ALA A 1 77 ? 2.074 12.484 -9.789 1 94.81 77 ALA A O 1
ATOM 580 N N . ILE A 1 78 ? 3.789 13.773 -9.117 1 96.38 78 ILE A N 1
ATOM 581 C CA . ILE A 1 78 ? 3.004 15.008 -9.141 1 96.38 78 ILE A CA 1
ATOM 582 C C . ILE A 1 78 ? 2.576 15.32 -10.57 1 96.38 78 ILE A C 1
ATOM 584 O O . ILE A 1 78 ? 1.41 15.625 -10.828 1 96.38 78 ILE A O 1
ATOM 588 N N . VAL A 1 79 ? 3.465 15.156 -11.5 1 94.31 79 VAL A N 1
ATOM 589 C CA . VAL A 1 79 ? 3.176 15.43 -12.898 1 94.31 79 VAL A CA 1
ATOM 590 C C . VAL A 1 79 ? 2.105 14.461 -13.406 1 94.31 79 VAL A C 1
ATOM 592 O O . VAL A 1 79 ? 1.148 14.875 -14.062 1 94.31 79 VAL A O 1
ATOM 595 N N . GLU A 1 80 ? 2.293 13.25 -13.062 1 88.38 80 GLU A N 1
ATOM 596 C CA . GLU A 1 80 ? 1.346 12.227 -13.5 1 88.38 80 GLU A CA 1
ATOM 597 C C . GLU A 1 80 ? -0.042 12.477 -12.914 1 88.38 80 GLU A C 1
ATOM 599 O O . GLU A 1 80 ? -1.05 12.328 -13.609 1 88.38 80 GLU A O 1
ATOM 604 N N . THR A 1 81 ? -0.101 12.805 -11.672 1 91.44 81 THR A N 1
ATOM 605 C CA . THR A 1 81 ? -1.38 13.078 -11.023 1 91.44 81 THR A CA 1
ATOM 606 C C . THR A 1 81 ? -2.033 14.32 -11.617 1 91.44 81 THR A C 1
ATOM 608 O O . THR A 1 81 ? -3.248 14.359 -11.82 1 91.44 81 THR A O 1
ATOM 611 N N . ALA A 1 82 ? -1.238 15.336 -11.883 1 92.44 82 ALA A N 1
ATOM 612 C CA . ALA A 1 82 ? -1.748 16.547 -12.516 1 92.44 82 ALA A CA 1
ATOM 613 C C . ALA A 1 82 ? -2.398 16.234 -13.859 1 92.44 82 ALA A C 1
ATOM 615 O O . ALA A 1 82 ? -3.445 16.797 -14.195 1 92.44 82 ALA A O 1
ATOM 616 N N . ALA A 1 83 ? -1.808 15.336 -14.539 1 87.12 83 ALA A N 1
ATOM 617 C CA . ALA A 1 83 ? -2.314 14.961 -15.859 1 87.12 83 ALA A CA 1
ATOM 618 C C . ALA A 1 83 ? -3.68 14.289 -15.75 1 87.12 83 ALA A C 1
ATOM 620 O O . ALA A 1 83 ? -4.484 14.352 -16.688 1 87.12 83 ALA A O 1
ATOM 621 N N . LEU A 1 84 ? -3.973 13.727 -14.633 1 83.06 84 LEU A N 1
ATOM 622 C CA . LEU A 1 84 ? -5.219 12.984 -14.445 1 83.06 84 LEU A CA 1
ATOM 623 C C . LEU A 1 84 ? -6.383 13.938 -14.188 1 83.06 84 LEU A C 1
ATOM 625 O O . LEU A 1 84 ? -7.543 13.547 -14.312 1 83.06 84 LEU A O 1
ATOM 629 N N . HIS A 1 85 ? -6.082 15.164 -13.75 1 86.25 85 HIS A N 1
ATOM 630 C CA . HIS A 1 85 ? -7.141 16.141 -13.523 1 86.25 85 HIS A CA 1
ATOM 631 C C . HIS A 1 85 ? -7.91 16.422 -14.812 1 86.25 85 HIS A C 1
ATOM 633 O O . HIS A 1 85 ? -9.102 16.75 -14.773 1 86.25 85 HIS A O 1
ATOM 639 N N . GLY A 1 86 ? -7.195 16.312 -15.859 1 79 86 GLY A N 1
ATOM 640 C CA . GLY A 1 86 ? -7.812 16.641 -17.141 1 79 86 GLY A CA 1
ATOM 641 C C . GLY A 1 86 ? -7.926 18.141 -17.375 1 79 86 GLY A C 1
ATOM 642 O O . GLY A 1 86 ? -7.203 18.922 -16.766 1 79 86 GLY A O 1
ATOM 643 N N . GLY A 1 87 ? -8.797 18.609 -18.359 1 80.88 87 GLY A N 1
ATOM 644 C CA . GLY A 1 87 ? -8.867 19.984 -18.797 1 80.88 87 GLY A CA 1
ATOM 645 C C . GLY A 1 87 ? -9.883 20.812 -18.031 1 80.88 87 GLY A C 1
ATOM 646 O O . GLY A 1 87 ? -10.016 22.016 -18.25 1 80.88 87 GLY A O 1
ATOM 647 N N . ARG A 1 88 ? -10.484 20.266 -17.016 1 86.25 88 ARG A N 1
ATOM 648 C CA . ARG A 1 88 ? -11.57 21 -16.391 1 86.25 88 ARG A CA 1
ATOM 649 C C . ARG A 1 88 ? -11.148 21.531 -15.023 1 86.25 88 ARG A C 1
ATOM 651 O O . ARG A 1 88 ? -11.93 22.203 -14.344 1 86.25 88 ARG A O 1
ATOM 658 N N . CYS A 1 89 ? -10.008 21.25 -14.586 1 93.5 89 CYS A N 1
ATOM 659 C CA . CYS A 1 89 ? -9.508 21.75 -13.305 1 93.5 89 CYS A CA 1
ATOM 660 C C . CYS A 1 89 ? -8.5 22.875 -13.516 1 93.5 89 CYS A C 1
ATOM 662 O O . CYS A 1 89 ? -7.688 22.812 -14.445 1 93.5 89 CYS A O 1
ATOM 664 N N . ASP A 1 90 ? -8.602 23.906 -12.719 1 93.44 90 ASP A N 1
ATOM 665 C CA . ASP A 1 90 ? -7.594 24.953 -12.656 1 93.44 90 ASP A CA 1
ATOM 666 C C . ASP A 1 90 ? -6.531 24.641 -11.609 1 93.44 90 ASP A C 1
ATOM 668 O O . ASP A 1 90 ? -6.68 24.984 -10.438 1 93.44 90 ASP A O 1
ATOM 672 N N . LEU A 1 91 ? -5.449 24.094 -12.023 1 92.81 91 LEU A N 1
ATOM 673 C CA . LEU A 1 91 ? -4.426 23.609 -11.109 1 92.81 91 LEU A CA 1
ATOM 674 C C . LEU A 1 91 ? -3.561 24.75 -10.594 1 92.81 91 LEU A C 1
ATOM 676 O O . LEU A 1 91 ? -2.754 24.562 -9.68 1 92.81 91 LEU A O 1
ATOM 680 N N . GLY A 1 92 ? -3.715 25.906 -11.148 1 88.62 92 GLY A N 1
ATOM 681 C CA . GLY A 1 92 ? -3.041 27.094 -10.648 1 88.62 92 GLY A CA 1
ATOM 682 C C . GLY A 1 92 ? -3.803 27.797 -9.531 1 88.62 92 GLY A C 1
ATOM 683 O O . GLY A 1 92 ? -3.291 28.734 -8.914 1 88.62 92 GLY A O 1
ATOM 684 N N . HIS A 1 93 ? -5 27.375 -9.336 1 89.06 93 HIS A N 1
ATOM 685 C CA . HIS A 1 93 ? -5.816 27.953 -8.273 1 89.06 93 HIS A CA 1
ATOM 686 C C . HIS A 1 93 ? -5.129 27.812 -6.918 1 89.06 93 HIS A C 1
ATOM 688 O O . HIS A 1 93 ? -4.543 26.781 -6.621 1 89.06 93 HIS A O 1
ATOM 694 N N . PRO A 1 94 ? -5.191 28.797 -6.055 1 83.31 94 PRO A N 1
ATOM 695 C CA . PRO A 1 94 ? -4.504 28.766 -4.762 1 83.31 94 PRO A CA 1
ATOM 696 C C . PRO A 1 94 ? -5.02 27.656 -3.848 1 83.31 94 PRO A C 1
ATOM 698 O O . PRO A 1 94 ? -4.285 27.172 -2.982 1 83.31 94 PRO A O 1
ATOM 701 N N . ASN A 1 95 ? -6.25 27.25 -4.176 1 87.25 95 ASN A N 1
ATOM 702 C CA . ASN A 1 95 ? -6.867 26.266 -3.307 1 87.25 95 ASN A CA 1
ATOM 703 C C . ASN A 1 95 ? -6.879 24.875 -3.951 1 87.25 95 ASN A C 1
ATOM 705 O O . ASN A 1 95 ? -7.633 24 -3.533 1 87.25 95 ASN A O 1
ATOM 709 N N . THR A 1 96 ? -6.074 24.75 -4.945 1 91.19 96 THR A N 1
ATOM 710 C CA . THR A 1 96 ? -6.008 23.438 -5.582 1 91.19 96 THR A CA 1
ATOM 711 C C . THR A 1 96 ? -5.59 22.359 -4.578 1 91.19 96 THR A C 1
ATOM 713 O O . THR A 1 96 ? -4.824 22.641 -3.652 1 91.19 96 THR A O 1
ATOM 716 N N . PRO A 1 97 ? -6.105 21.156 -4.699 1 92.88 97 PRO A N 1
ATOM 717 C CA . PRO A 1 97 ? -5.758 20.094 -3.756 1 92.88 97 PRO A CA 1
ATOM 718 C C . PRO A 1 97 ? -4.25 19.938 -3.572 1 92.88 97 PRO A C 1
ATOM 720 O O . PRO A 1 97 ? -3.494 20.047 -4.539 1 92.88 97 PRO A O 1
ATOM 723 N N . ALA A 1 98 ? -3.842 19.766 -2.314 1 94 98 ALA A N 1
ATOM 724 C CA . ALA A 1 98 ? -2.439 19.625 -1.937 1 94 98 ALA A CA 1
ATOM 725 C C . ALA A 1 98 ? -2.283 18.672 -0.749 1 94 98 ALA A C 1
ATOM 727 O O . ALA A 1 98 ? -3.266 18.328 -0.089 1 94 98 ALA A O 1
ATOM 728 N N . ALA A 1 99 ? -1.052 18.25 -0.57 1 95.69 99 ALA A N 1
ATOM 729 C CA . ALA A 1 99 ? -0.845 17.297 0.514 1 95.69 99 ALA A CA 1
ATOM 730 C C . ALA A 1 99 ? 0.593 17.344 1.021 1 95.69 99 ALA A C 1
ATOM 732 O O . ALA A 1 99 ? 1.517 17.641 0.26 1 95.69 99 ALA A O 1
ATOM 733 N N . MET A 1 100 ? 0.739 17.141 2.316 1 95 100 MET A N 1
ATOM 734 C CA . MET A 1 100 ? 2.043 16.797 2.871 1 95 100 MET A CA 1
ATOM 735 C C . MET A 1 100 ? 2.395 15.336 2.562 1 95 100 MET A C 1
ATOM 737 O O . MET A 1 100 ? 1.507 14.508 2.373 1 95 100 MET A O 1
ATOM 741 N N . VAL A 1 101 ? 3.729 15.086 2.471 1 97.75 101 VAL A N 1
ATOM 742 C CA . VAL A 1 101 ? 4.137 13.766 2.004 1 97.75 101 VAL A CA 1
ATOM 743 C C . VAL A 1 101 ? 5.25 13.219 2.896 1 97.75 101 VAL A C 1
ATOM 745 O O . VAL A 1 101 ? 6.223 13.922 3.182 1 97.75 101 VAL A O 1
ATOM 748 N N . VAL A 1 102 ? 5.102 12.023 3.369 1 98.44 102 VAL A N 1
ATOM 749 C CA . VAL A 1 102 ? 6.176 11.211 3.926 1 98.44 102 VAL A CA 1
ATOM 750 C C . VAL A 1 102 ? 6.348 9.938 3.094 1 98.44 102 VAL A C 1
ATOM 752 O O . VAL A 1 102 ? 5.375 9.242 2.807 1 98.44 102 VAL A O 1
ATOM 755 N N . ALA A 1 103 ? 7.551 9.672 2.682 1 98.69 103 ALA A N 1
ATOM 756 C CA . ALA A 1 103 ? 7.844 8.469 1.907 1 98.69 103 ALA A CA 1
ATOM 757 C C . ALA A 1 103 ? 9.172 7.855 2.328 1 98.69 103 ALA A C 1
ATOM 759 O O . ALA A 1 103 ? 10.062 8.562 2.814 1 98.69 103 ALA A O 1
ATOM 760 N N . ALA A 1 104 ? 9.281 6.602 2.191 1 98.5 104 ALA A N 1
ATOM 761 C CA . ALA A 1 104 ? 10.531 5.883 2.43 1 98.5 104 ALA A CA 1
ATOM 762 C C . ALA A 1 104 ? 10.609 4.625 1.565 1 98.5 104 ALA A C 1
ATOM 764 O O . ALA A 1 104 ? 9.586 4.008 1.258 1 98.5 104 ALA A O 1
ATOM 765 N N . ARG A 1 105 ? 11.781 4.25 1.191 1 97.25 105 ARG A N 1
ATOM 766 C CA . ARG A 1 105 ? 12 3.039 0.406 1 97.25 105 ARG A CA 1
ATOM 767 C C . ARG A 1 105 ? 13.352 2.418 0.719 1 97.25 105 ARG A C 1
ATOM 769 O O . ARG A 1 105 ? 14.289 3.123 1.102 1 97.25 105 ARG A O 1
ATOM 776 N N . ARG A 1 106 ? 13.359 1.166 0.561 1 93.69 106 ARG A N 1
ATOM 777 C CA . ARG A 1 106 ? 14.648 0.482 0.578 1 93.69 106 ARG A CA 1
ATOM 778 C C . ARG A 1 106 ? 15.445 0.774 -0.692 1 93.69 106 ARG A C 1
ATOM 780 O O . ARG A 1 106 ? 14.914 0.656 -1.801 1 93.69 106 ARG A O 1
ATOM 787 N N . HIS A 1 107 ? 16.594 1.212 -0.574 1 92.5 107 HIS A N 1
ATOM 788 C CA . HIS A 1 107 ? 17.531 1.468 -1.659 1 92.5 107 HIS A CA 1
ATOM 789 C C . HIS A 1 107 ? 18.891 0.833 -1.374 1 92.5 107 HIS A C 1
ATOM 791 O O . HIS A 1 107 ? 19.766 1.478 -0.802 1 92.5 107 HIS A O 1
ATOM 797 N N . GLY A 1 108 ? 19.078 -0.429 -1.898 1 89.44 108 GLY A N 1
ATOM 798 C CA . GLY A 1 108 ? 20.266 -1.17 -1.522 1 89.44 108 GLY A CA 1
ATOM 799 C C . GLY A 1 108 ? 20.359 -1.43 -0.031 1 89.44 108 GLY A C 1
ATOM 800 O O . GLY A 1 108 ? 19.438 -1.989 0.567 1 89.44 108 GLY A O 1
ATOM 801 N N . GLU A 1 109 ? 21.406 -0.965 0.556 1 93.56 109 GLU A N 1
ATOM 802 C CA . GLU A 1 109 ? 21.625 -1.196 1.98 1 93.56 109 GLU A CA 1
ATOM 803 C C . GLU A 1 109 ? 21.156 -0.008 2.812 1 93.56 109 GLU A C 1
ATOM 805 O O . GLU A 1 109 ? 21.438 0.072 4.008 1 93.56 109 GLU A O 1
ATOM 810 N N . SER A 1 110 ? 20.453 0.826 2.125 1 96.75 110 SER A N 1
ATOM 811 C CA . SER A 1 110 ? 20.031 2.033 2.822 1 96.75 110 SER A CA 1
ATOM 812 C C . SER A 1 110 ? 18.516 2.234 2.705 1 96.75 110 SER A C 1
ATOM 814 O O . SER A 1 110 ? 17.875 1.637 1.841 1 96.75 110 SER A O 1
ATOM 816 N N . LEU A 1 111 ? 18.062 2.967 3.662 1 97.5 111 LEU A N 1
ATOM 817 C CA . LEU A 1 111 ? 16.719 3.533 3.58 1 97.5 111 LEU A CA 1
ATOM 818 C C . LEU A 1 111 ? 16.766 4.969 3.07 1 97.5 111 LEU A C 1
ATOM 820 O O . LEU A 1 111 ? 17.469 5.812 3.639 1 97.5 111 LEU A O 1
ATOM 824 N N . GLU A 1 112 ? 16.188 5.188 2.004 1 98.38 112 GLU A N 1
ATOM 825 C CA . GLU A 1 112 ? 16 6.543 1.502 1 98.38 112 GLU A CA 1
ATOM 826 C C . GLU A 1 112 ? 14.641 7.105 1.926 1 98.38 112 GLU A C 1
ATOM 828 O O . GLU A 1 112 ? 13.633 6.398 1.88 1 98.38 112 GLU A O 1
ATOM 833 N N . TYR A 1 113 ? 14.664 8.391 2.42 1 98.56 113 TYR A N 1
ATOM 834 C CA . TYR A 1 113 ? 13.391 8.93 2.875 1 98.56 113 TYR A CA 1
ATOM 835 C C . TYR A 1 113 ? 13.156 10.328 2.326 1 98.56 113 TYR A C 1
ATOM 837 O O . TYR A 1 113 ? 14.094 10.977 1.841 1 98.56 113 TYR A O 1
ATOM 845 N N . LEU A 1 114 ? 11.922 10.766 2.344 1 98.44 114 LEU A N 1
ATOM 846 C CA . LEU A 1 114 ? 11.469 12.094 1.935 1 98.44 114 LEU A CA 1
ATOM 847 C C . LEU A 1 114 ? 10.336 12.578 2.824 1 98.44 114 LEU A C 1
ATOM 849 O O . LEU A 1 114 ? 9.391 11.828 3.104 1 98.44 114 LEU A O 1
ATOM 853 N N . VAL A 1 115 ? 10.492 13.812 3.328 1 97.94 115 VAL A N 1
ATOM 854 C CA . VAL A 1 115 ? 9.43 14.453 4.098 1 97.94 115 VAL A CA 1
ATOM 855 C C . VAL A 1 115 ? 9.164 15.852 3.547 1 97.94 115 VAL A C 1
ATOM 857 O O . VAL A 1 115 ? 10.086 16.656 3.424 1 97.94 115 VAL A O 1
ATOM 860 N N . LEU A 1 116 ? 7.973 16.078 3.154 1 96.44 116 LEU A N 1
ATOM 861 C CA . LEU A 1 116 ? 7.512 17.375 2.691 1 96.44 116 LEU A CA 1
ATOM 862 C C . LEU A 1 116 ? 6.285 17.844 3.479 1 96.44 116 LEU A C 1
ATOM 864 O O . LEU A 1 116 ? 5.188 17.312 3.287 1 96.44 116 LEU A O 1
ATOM 868 N N . GLY A 1 117 ? 6.488 18.859 4.363 1 92.19 117 GLY A N 1
ATOM 869 C CA . GLY A 1 117 ? 5.375 19.375 5.152 1 92.19 117 GLY A CA 1
ATOM 870 C C . GLY A 1 117 ? 5.469 19 6.621 1 92.19 117 GLY A C 1
ATOM 871 O O . GLY A 1 117 ? 6.566 18.859 7.164 1 92.19 117 GLY A O 1
ATOM 872 N N . ASP A 1 118 ? 4.273 18.828 7.293 1 88.31 118 ASP A N 1
ATOM 873 C CA . ASP A 1 118 ? 4.297 18.75 8.75 1 88.31 118 ASP A CA 1
ATOM 874 C C . ASP A 1 118 ? 3.955 17.344 9.227 1 88.31 118 ASP A C 1
ATOM 876 O O . ASP A 1 118 ? 3.828 17.094 10.43 1 88.31 118 ASP A O 1
ATOM 880 N N . SER A 1 119 ? 3.742 16.375 8.312 1 94.56 119 SER A N 1
ATOM 881 C CA . SER A 1 119 ? 3.711 14.984 8.727 1 94.56 119 SER A CA 1
ATOM 882 C C . SER A 1 119 ? 5.098 14.5 9.148 1 94.56 119 SER A C 1
ATOM 884 O O . SER A 1 119 ? 6.109 15.07 8.742 1 94.56 119 SER A O 1
ATOM 886 N N . LEU A 1 120 ? 5.121 13.453 10.008 1 97 120 LEU A N 1
ATOM 887 C CA . LEU A 1 120 ? 6.398 13.141 10.641 1 97 120 LEU A CA 1
ATOM 888 C C . LEU A 1 120 ? 6.883 11.758 10.227 1 97 120 LEU A C 1
ATOM 890 O O . LEU A 1 120 ? 6.086 10.82 10.102 1 97 120 LEU A O 1
ATOM 894 N N . LEU A 1 121 ? 8.156 11.656 10.055 1 98.44 121 LEU A N 1
ATOM 895 C CA . LEU A 1 121 ? 8.883 10.391 9.969 1 98.44 121 LEU A CA 1
ATOM 896 C C . LEU A 1 121 ? 9.727 10.172 11.219 1 98.44 121 LEU A C 1
ATOM 898 O O . LEU A 1 121 ? 10.547 11.016 11.578 1 98.44 121 LEU A O 1
ATOM 902 N N . VAL A 1 122 ? 9.508 9.102 11.914 1 98.5 122 VAL A N 1
ATOM 903 C CA . VAL A 1 122 ? 10.273 8.773 13.109 1 98.5 122 VAL A CA 1
ATOM 904 C C . VAL A 1 122 ? 11.156 7.559 12.836 1 98.5 122 VAL A C 1
ATOM 906 O O . VAL A 1 122 ? 10.664 6.492 12.469 1 98.5 122 VAL A O 1
ATOM 909 N N . LEU A 1 123 ? 12.445 7.695 13.023 1 98.31 123 LEU A N 1
ATOM 910 C CA . LEU A 1 123 ? 13.406 6.617 12.828 1 98.31 123 LEU A CA 1
ATOM 911 C C . LEU A 1 123 ? 13.852 6.043 14.172 1 98.31 123 LEU A C 1
ATOM 913 O O . LEU A 1 123 ? 14.219 6.789 15.078 1 98.31 123 LEU A O 1
ATOM 917 N N . GLU A 1 124 ? 13.75 4.832 14.281 1 98.31 124 GLU A N 1
ATOM 918 C CA . GLU A 1 124 ? 14.25 4.133 15.453 1 98.31 124 GLU A CA 1
ATOM 919 C C . GLU A 1 124 ? 15.609 3.49 15.18 1 98.31 124 GLU A C 1
ATOM 921 O O . GLU A 1 124 ? 15.703 2.541 14.398 1 98.31 124 GLU A O 1
ATOM 926 N N . PHE A 1 125 ? 16.562 3.881 15.883 1 97.44 125 PHE A N 1
ATOM 927 C CA . PHE A 1 125 ? 17.906 3.326 15.734 1 97.44 125 PHE A CA 1
ATOM 928 C C . PHE A 1 125 ? 18.125 2.174 16.703 1 97.44 125 PHE A C 1
ATOM 930 O O . PHE A 1 125 ? 17.469 2.109 17.766 1 97.44 125 PHE A O 1
ATOM 937 N N . LYS A 1 126 ? 18.984 1.269 16.25 1 96.44 126 LYS A N 1
ATOM 938 C CA . LYS A 1 126 ? 19.344 0.16 17.141 1 96.44 126 LYS A CA 1
ATOM 939 C C . LYS A 1 126 ? 20 0.666 18.406 1 96.44 126 LYS A C 1
ATOM 941 O O . LYS A 1 126 ? 19.797 0.112 19.5 1 96.44 126 LYS A O 1
ATOM 946 N N . ASP A 1 127 ? 20.781 1.676 18.156 1 93.12 127 ASP A N 1
ATOM 947 C CA . ASP A 1 127 ? 21.438 2.314 19.281 1 93.12 127 ASP A CA 1
ATOM 948 C C . ASP A 1 127 ? 21.156 3.812 19.328 1 93.12 127 ASP A C 1
ATOM 950 O O . ASP A 1 127 ? 21.25 4.496 18.297 1 93.12 127 ASP A O 1
ATOM 954 N N . GLY A 1 128 ? 20.625 4.312 20.484 1 91.62 128 GLY A N 1
ATOM 955 C CA . GLY A 1 128 ? 20.391 5.738 20.641 1 91.62 128 GLY A CA 1
ATOM 956 C C . GLY A 1 128 ? 18.922 6.102 20.609 1 91.62 128 GLY A C 1
ATOM 957 O O . GLY A 1 128 ? 18.062 5.227 20.484 1 91.62 128 GLY A O 1
ATOM 958 N N . PRO A 1 129 ? 18.609 7.348 20.688 1 95.25 129 PRO A N 1
ATOM 959 C CA . PRO A 1 129 ? 17.234 7.824 20.703 1 95.25 129 PRO A CA 1
ATOM 960 C C . PRO A 1 129 ? 16.625 7.91 19.297 1 95.25 129 PRO A C 1
ATOM 962 O O . PRO A 1 129 ? 17.359 7.977 18.312 1 95.25 129 PRO A O 1
ATOM 965 N N . PRO A 1 130 ? 15.289 7.941 19.234 1 97.31 130 PRO A N 1
ATOM 966 C CA . PRO A 1 130 ? 14.648 8.109 17.922 1 97.31 130 PRO A CA 1
ATOM 967 C C . PRO A 1 130 ? 14.93 9.469 17.297 1 97.31 130 PRO A C 1
ATOM 969 O O . PRO A 1 130 ? 15.164 10.445 18.016 1 97.31 130 PRO A O 1
ATOM 972 N N . LYS A 1 131 ? 14.984 9.5 16.031 1 97.38 131 LYS A N 1
ATOM 973 C CA . LYS A 1 131 ? 15.078 10.75 15.281 1 97.38 131 LYS A CA 1
ATOM 974 C C . LYS A 1 131 ? 13.742 11.102 14.633 1 97.38 131 LYS A C 1
ATOM 976 O O . LYS A 1 131 ? 13.164 10.289 13.898 1 97.38 131 LYS A O 1
ATOM 981 N N . VAL A 1 132 ? 13.234 12.281 14.922 1 97.12 132 VAL A N 1
ATOM 982 C CA . VAL A 1 132 ? 11.969 12.75 14.367 1 97.12 132 VAL A CA 1
ATOM 983 C C . VAL A 1 132 ? 12.242 13.734 13.234 1 97.12 132 VAL A C 1
ATOM 985 O O . VAL A 1 132 ? 12.914 14.75 13.43 1 97.12 132 VAL A O 1
ATOM 988 N N . ILE A 1 133 ? 11.797 13.406 12.078 1 96.62 133 ILE A N 1
ATOM 989 C CA . ILE A 1 133 ? 11.977 14.234 10.891 1 96.62 133 ILE A CA 1
ATOM 990 C C . ILE A 1 133 ? 10.633 14.805 10.445 1 96.62 133 ILE A C 1
ATOM 992 O O . ILE A 1 133 ? 9.656 14.062 10.305 1 96.62 133 ILE A O 1
ATOM 996 N N . GLY A 1 134 ? 10.578 16.094 10.109 1 91.25 134 GLY A N 1
ATOM 997 C CA . GLY A 1 134 ? 9.367 16.734 9.633 1 91.25 134 GLY A CA 1
ATOM 998 C C . GLY A 1 134 ? 9.156 18.125 10.203 1 91.25 134 GLY A C 1
ATOM 999 O O . GLY A 1 134 ? 10.062 18.688 10.828 1 91.25 134 GLY A O 1
ATOM 1000 N N . ASP A 1 135 ? 8.078 18.703 9.93 1 79.81 135 ASP A N 1
ATOM 1001 C CA . ASP A 1 135 ? 7.723 20.078 10.305 1 79.81 135 ASP A CA 1
ATOM 1002 C C . ASP A 1 135 ? 8.75 21.078 9.781 1 79.81 135 ASP A C 1
ATOM 1004 O O . ASP A 1 135 ? 9.227 21.938 10.531 1 79.81 135 ASP A O 1
ATOM 1008 N N . ASN A 1 136 ? 9.047 20.859 8.539 1 73.88 136 ASN A N 1
ATOM 1009 C CA . ASN A 1 136 ? 10.172 21.609 7.973 1 73.88 136 ASN A CA 1
ATOM 1010 C C . ASN A 1 136 ? 9.695 22.703 7.023 1 73.88 136 ASN A C 1
ATOM 1012 O O . ASN A 1 136 ? 10.508 23.344 6.352 1 73.88 136 ASN A O 1
ATOM 1016 N N . GLN A 1 137 ? 8.406 22.797 6.91 1 73.38 137 GLN A N 1
ATOM 1017 C CA . GLN A 1 137 ? 7.895 23.844 6.035 1 73.38 137 GLN A CA 1
ATOM 1018 C C . GLN A 1 137 ? 7.238 24.969 6.84 1 73.38 137 GLN A C 1
ATOM 1020 O O . GLN A 1 137 ? 6.016 24.984 6.996 1 73.38 137 GLN A O 1
ATOM 1025 N N . ARG A 1 138 ? 8.109 25.828 7.297 1 67.62 138 ARG A N 1
ATOM 1026 C CA . ARG A 1 138 ? 7.656 26.906 8.164 1 67.62 138 ARG A CA 1
ATOM 1027 C C . ARG A 1 138 ? 7.152 28.094 7.348 1 67.62 138 ARG A C 1
ATOM 1029 O O . ARG A 1 138 ? 7.59 28.297 6.215 1 67.62 138 ARG A O 1
ATOM 1036 N N . PHE A 1 139 ? 6.105 28.531 7.848 1 74.94 139 PHE A N 1
ATOM 1037 C CA . PHE A 1 139 ? 5.578 29.781 7.316 1 74.94 139 PHE A CA 1
ATOM 1038 C C . PHE A 1 139 ? 5.805 30.922 8.297 1 74.94 139 PHE A C 1
ATOM 1040 O O . PHE A 1 139 ? 4.895 31.312 9.039 1 74.94 139 PHE A O 1
ATOM 1047 N N . PRO A 1 140 ? 6.996 31.516 8.227 1 70.75 140 PRO A N 1
ATOM 1048 C CA . PRO A 1 140 ? 7.352 32.562 9.211 1 70.75 140 PRO A CA 1
ATOM 1049 C C . PRO A 1 140 ? 6.355 33.719 9.234 1 70.75 140 PRO A C 1
ATOM 1051 O O . PRO A 1 140 ? 6.035 34.219 10.305 1 70.75 140 PRO A O 1
ATOM 1054 N N . ASP A 1 141 ? 5.844 34.031 8.078 1 72.19 141 ASP A N 1
ATOM 1055 C CA . ASP A 1 141 ? 4.961 35.188 8 1 72.19 141 ASP A CA 1
ATOM 1056 C C . ASP A 1 141 ? 3.623 34.906 8.68 1 72.19 141 ASP A C 1
ATOM 1058 O O . ASP A 1 141 ? 2.877 35.812 9 1 72.19 141 ASP A O 1
ATOM 1062 N N . GLY A 1 142 ? 3.41 33.625 8.805 1 75.88 142 GLY A N 1
ATOM 1063 C CA . GLY A 1 142 ? 2.146 33.25 9.422 1 75.88 142 GLY A CA 1
ATOM 1064 C C . GLY A 1 142 ? 2.277 32.938 10.891 1 75.88 142 GLY A C 1
ATOM 1065 O O . GLY A 1 142 ? 1.283 32.625 11.562 1 75.88 142 GLY A O 1
ATOM 1066 N N . GLU A 1 143 ? 3.465 33.031 11.391 1 74.62 143 GLU A N 1
ATOM 1067 C CA . GLU A 1 143 ? 3.723 32.594 12.766 1 74.62 143 GLU A CA 1
ATOM 1068 C C . GLU A 1 143 ? 2.912 33.438 13.75 1 74.62 143 GLU A C 1
ATOM 1070 O O . GLU A 1 143 ? 2.412 32.906 14.75 1 74.62 143 GLU A O 1
ATOM 1075 N N . GLY A 1 144 ? 2.881 34.688 13.359 1 75.5 144 GLY A N 1
ATOM 1076 C CA . GLY A 1 144 ? 2.076 35.531 14.219 1 75.5 144 GLY A CA 1
ATOM 1077 C C . GLY A 1 144 ? 0.619 35.125 14.281 1 75.5 144 GLY A C 1
ATOM 1078 O O . GLY A 1 144 ? 0.05 35 15.367 1 75.5 144 GLY A O 1
ATOM 1079 N N . LEU A 1 145 ? 0.09 34.906 13.188 1 77.81 145 LEU A N 1
ATOM 1080 C CA . LEU A 1 145 ? -1.303 34.469 13.109 1 77.81 145 LEU A CA 1
ATOM 1081 C C . LEU A 1 145 ? -1.491 33.094 13.742 1 77.81 145 LEU A C 1
ATOM 1083 O O . LEU A 1 145 ? -2.482 32.844 14.438 1 77.81 145 LEU A O 1
ATOM 1087 N N . ARG A 1 146 ? -0.605 32.25 13.578 1 75.31 146 ARG A N 1
ATOM 1088 C CA . ARG A 1 146 ? -0.66 30.922 14.164 1 75.31 146 ARG A CA 1
ATOM 1089 C C . ARG A 1 146 ? -0.693 31 15.688 1 75.31 146 ARG A C 1
ATOM 1091 O O . ARG A 1 146 ? -1.488 30.297 16.328 1 75.31 146 ARG A O 1
ATOM 1098 N N . ARG A 1 147 ? 0.121 31.781 16.281 1 75.75 147 ARG A N 1
ATOM 1099 C CA . ARG A 1 147 ? 0.172 31.969 17.719 1 75.75 147 ARG A CA 1
ATOM 1100 C C . ARG A 1 147 ? -1.15 32.5 18.25 1 75.75 147 ARG A C 1
ATOM 1102 O O . ARG A 1 147 ? -1.606 32.125 19.328 1 75.75 147 ARG A O 1
ATOM 1109 N N . GLN A 1 148 ? -1.645 33.406 17.406 1 77.62 148 GLN A N 1
ATOM 1110 C CA . GLN A 1 148 ? -2.934 33.969 17.797 1 77.62 148 GLN A CA 1
ATOM 1111 C C . GLN A 1 148 ? -4.016 32.906 17.812 1 77.62 148 GLN A C 1
ATOM 1113 O O . GLN A 1 148 ? -4.824 32.875 18.75 1 77.62 148 GLN A O 1
ATOM 1118 N N . VAL A 1 149 ? -3.992 32.062 16.891 1 74.69 149 VAL A N 1
ATOM 1119 C CA . VAL A 1 149 ? -4.965 30.984 16.828 1 74.69 149 VAL A CA 1
ATOM 1120 C C . VAL A 1 149 ? -4.816 30.078 18.062 1 74.69 149 VAL A C 1
ATOM 1122 O O . VAL A 1 149 ? -5.809 29.75 18.719 1 74.69 149 VAL A O 1
ATOM 1125 N N . TRP A 1 150 ? -3.609 29.844 18.406 1 70.31 150 TRP A N 1
ATOM 1126 C CA . TRP A 1 150 ? -3.334 28.922 19.5 1 70.31 150 TRP A CA 1
ATOM 1127 C C . TRP A 1 150 ? -3.67 29.531 20.844 1 70.31 150 TRP A C 1
ATOM 1129 O O . TRP A 1 150 ? -3.975 28.828 21.797 1 70.31 150 TRP A O 1
ATOM 1139 N N . SER A 1 151 ? -3.678 30.875 20.875 1 71.5 151 SER A N 1
ATOM 1140 C CA . SER A 1 151 ? -3.91 31.562 22.125 1 71.5 151 SER A CA 1
ATOM 1141 C C . SER A 1 151 ? -5.395 31.859 22.344 1 71.5 151 SER A C 1
ATOM 1143 O O . SER A 1 151 ? -5.805 32.281 23.422 1 71.5 151 SER A O 1
ATOM 1145 N N . THR A 1 152 ? -6.098 31.672 21.297 1 74.56 152 THR A N 1
ATOM 1146 C CA . THR A 1 152 ? -7.531 31.938 21.375 1 74.56 152 THR A CA 1
ATOM 1147 C C . THR A 1 152 ? -8.281 30.719 21.891 1 74.56 152 THR A C 1
ATOM 1149 O O . THR A 1 152 ? -7.891 29.594 21.641 1 74.56 152 THR A O 1
ATOM 1152 N N . VAL A 1 153 ? -9.312 31.047 22.672 1 65.56 153 VAL A N 1
ATOM 1153 C CA . VAL A 1 153 ? -10.094 29.984 23.312 1 65.56 153 VAL A CA 1
ATOM 1154 C C . VAL A 1 153 ? -10.68 29.062 22.25 1 65.56 153 VAL A C 1
ATOM 1156 O O . VAL A 1 153 ? -11.344 29.516 21.312 1 65.56 153 VAL A O 1
ATOM 1159 N N . PRO A 1 154 ? -10.375 27.734 22.375 1 66.06 154 PRO A N 1
ATOM 1160 C CA . PRO A 1 154 ? -10.914 26.766 21.406 1 66.06 154 PRO A CA 1
ATOM 1161 C C . PRO A 1 154 ? -12.438 26.766 21.359 1 66.06 154 PRO A C 1
ATOM 1163 O O . PRO A 1 154 ? -13.094 26.969 22.391 1 66.06 154 PRO A O 1
ATOM 1166 N N . GLY A 1 155 ? -12.977 26.531 20.188 1 66.31 155 GLY A N 1
ATOM 1167 C CA . GLY A 1 155 ? -14.414 26.406 20.016 1 66.31 155 GLY A CA 1
ATOM 1168 C C . GLY A 1 155 ? -15.117 27.734 19.812 1 66.31 155 GLY A C 1
ATOM 1169 O O . GLY A 1 155 ? -16.328 27.766 19.625 1 66.31 155 GLY A O 1
ATOM 1170 N N . THR A 1 156 ? -14.383 28.812 19.906 1 73.19 156 THR A N 1
ATOM 1171 C CA . THR A 1 156 ? -14.992 30.141 19.75 1 73.19 156 THR A CA 1
ATOM 1172 C C . THR A 1 156 ? -15.039 30.547 18.281 1 73.19 156 THR A C 1
ATOM 1174 O O . THR A 1 156 ? -14.273 30.031 17.469 1 73.19 156 THR A O 1
ATOM 1177 N N . ALA A 1 157 ? -15.977 31.359 17.969 1 79.06 157 ALA A N 1
ATOM 1178 C CA . ALA A 1 157 ? -16.094 31.938 16.641 1 79.06 157 ALA A CA 1
ATOM 1179 C C . ALA A 1 157 ? -14.828 32.719 16.266 1 79.06 157 ALA A C 1
ATOM 1181 O O . ALA A 1 157 ? -14.398 32.719 15.117 1 79.06 157 ALA A O 1
ATOM 1182 N N . GLU A 1 158 ? -14.344 33.312 17.25 1 79.62 158 GLU A N 1
ATOM 1183 C CA . GLU A 1 158 ? -13.125 34.094 17.047 1 79.62 158 GLU A CA 1
ATOM 1184 C C . GLU A 1 158 ? -11.977 33.219 16.594 1 79.62 158 GLU A C 1
ATOM 1186 O O . GLU A 1 158 ? -11.266 33.531 15.641 1 79.62 158 GLU A O 1
ATOM 1191 N N . ARG A 1 159 ? -11.75 32.125 17.203 1 77.56 159 ARG A N 1
ATOM 1192 C CA . ARG A 1 159 ? -10.688 31.219 16.828 1 77.56 159 ARG A CA 1
ATOM 1193 C C . ARG A 1 159 ? -10.914 30.656 15.422 1 77.56 159 ARG A C 1
ATOM 1195 O O . ARG A 1 159 ? -9.969 30.516 14.641 1 77.56 159 ARG A O 1
ATOM 1202 N N . ALA A 1 160 ? -12.117 30.359 15.188 1 76.5 160 ALA A N 1
ATOM 1203 C CA . ALA A 1 160 ? -12.453 29.844 13.859 1 76.5 160 ALA A CA 1
ATOM 1204 C C . ALA A 1 160 ? -12.102 30.859 12.773 1 76.5 160 ALA A C 1
ATOM 1206 O O . ALA A 1 160 ? -11.57 30.5 11.727 1 76.5 160 ALA A O 1
ATOM 1207 N N . ALA A 1 161 ? -12.406 32.062 13.078 1 81.19 161 ALA A N 1
ATOM 1208 C CA . ALA A 1 161 ? -12.117 33.125 12.117 1 81.19 161 ALA A CA 1
ATOM 1209 C C . ALA A 1 161 ? -10.617 33.312 11.93 1 81.19 161 ALA A C 1
ATOM 1211 O O . ALA A 1 161 ? -10.141 33.5 10.805 1 81.19 161 ALA A O 1
ATOM 1212 N N . LEU A 1 162 ? -9.906 33.219 13.023 1 80.56 162 LEU A N 1
ATOM 1213 C CA . LEU A 1 162 ? -8.453 33.344 12.969 1 80.56 162 LEU A CA 1
ATOM 1214 C C . LEU A 1 162 ? -7.832 32.188 12.234 1 80.56 162 LEU A C 1
ATOM 1216 O O . LEU A 1 162 ? -6.879 32.344 11.477 1 80.56 162 LEU A O 1
ATOM 1220 N N . HIS A 1 163 ? -8.352 31.062 12.43 1 76.75 163 HIS A N 1
ATOM 1221 C CA . HIS A 1 163 ? -7.871 29.875 11.742 1 76.75 163 HIS A CA 1
ATOM 1222 C C . HIS A 1 163 ? -8.086 29.984 10.234 1 76.75 163 HIS A C 1
ATOM 1224 O O . HIS A 1 163 ? -7.219 29.594 9.445 1 76.75 163 HIS A O 1
ATOM 1230 N N . LEU A 1 164 ? -9.203 30.422 9.953 1 76.81 164 LEU A N 1
ATOM 1231 C CA . LEU A 1 164 ? -9.508 30.609 8.539 1 76.81 164 LEU A CA 1
ATOM 1232 C C . LEU A 1 164 ? -8.547 31.625 7.91 1 76.81 164 LEU A C 1
ATOM 1234 O O . LEU A 1 164 ? -8.062 31.422 6.797 1 76.81 164 LEU A O 1
ATOM 1238 N N . GLU A 1 165 ? -8.375 32.656 8.664 1 81.31 165 GLU A N 1
ATOM 1239 C CA . GLU A 1 165 ? -7.438 33.656 8.188 1 81.31 165 GLU A CA 1
ATOM 1240 C C . GLU A 1 165 ? -6.043 33.062 7.984 1 81.31 165 GLU A C 1
ATOM 1242 O O . GLU A 1 165 ? -5.383 33.344 6.98 1 81.31 165 GLU A O 1
ATOM 1247 N N . TYR A 1 166 ? -5.613 32.312 8.867 1 78.88 166 TYR A N 1
ATOM 1248 C CA . TYR A 1 166 ? -4.312 31.672 8.773 1 78.88 166 TYR A CA 1
ATOM 1249 C C . TYR A 1 166 ? -4.262 30.719 7.586 1 78.88 166 TYR A C 1
ATOM 1251 O O . TYR A 1 166 ? -3.301 30.734 6.812 1 78.88 166 TYR A O 1
ATOM 1259 N N . ALA A 1 167 ? -5.262 29.953 7.477 1 76.06 167 ALA A N 1
ATOM 1260 C CA . ALA A 1 167 ? -5.328 28.969 6.395 1 76.06 167 ALA A CA 1
ATOM 1261 C C . ALA A 1 167 ? -5.266 29.656 5.035 1 76.06 167 ALA A C 1
ATOM 1263 O O . ALA A 1 167 ? -4.586 29.172 4.121 1 76.06 167 ALA A O 1
ATOM 1264 N N . LEU A 1 168 ? -5.898 30.75 4.93 1 78.31 168 LEU A N 1
ATOM 1265 C CA . LEU A 1 168 ? -5.918 31.5 3.676 1 78.31 168 LEU A CA 1
ATOM 1266 C C . LEU A 1 168 ? -4.555 32.125 3.395 1 78.31 168 LEU A C 1
ATOM 1268 O O . LEU A 1 168 ? -4.105 32.156 2.246 1 78.31 168 LEU A O 1
ATOM 1272 N N . ALA A 1 169 ? -3.973 32.562 4.453 1 80.06 169 ALA A N 1
ATOM 1273 C CA . ALA A 1 169 ? -2.645 33.156 4.305 1 80.06 169 ALA A CA 1
ATOM 1274 C C . ALA A 1 169 ? -1.631 32.125 3.836 1 80.06 169 ALA A C 1
ATOM 1276 O O . ALA A 1 169 ? -0.811 32.375 2.957 1 80.06 169 ALA A O 1
ATOM 1277 N N . VAL A 1 170 ? -1.688 31.016 4.383 1 79.81 170 VAL A N 1
ATOM 1278 C CA . VAL A 1 170 ? -0.782 29.938 4.016 1 79.81 170 VAL A CA 1
ATOM 1279 C C . VAL A 1 170 ? -1.016 29.531 2.562 1 79.81 170 VAL A C 1
ATOM 1281 O O . VAL A 1 170 ? -0.063 29.359 1.799 1 79.81 170 VAL A O 1
ATOM 1284 N N . ARG A 1 171 ? -2.193 29.469 2.199 1 81.25 171 ARG A N 1
ATOM 1285 C CA . ARG A 1 171 ? -2.561 29.062 0.849 1 81.25 171 ARG A CA 1
ATOM 1286 C C . ARG A 1 171 ? -2.076 30.078 -0.185 1 81.25 171 ARG A C 1
ATOM 1288 O O . ARG A 1 171 ? -1.663 29.688 -1.283 1 81.25 171 ARG A O 1
ATOM 1295 N N . ALA A 1 172 ? -2.162 31.25 0.193 1 80.38 172 ALA A N 1
ATOM 1296 C CA . ALA A 1 172 ? -1.741 32.312 -0.72 1 80.38 172 ALA A CA 1
ATOM 1297 C C . ALA A 1 172 ? -0.228 32.281 -0.916 1 80.38 172 ALA A C 1
ATOM 1299 O O . ALA A 1 172 ? 0.271 32.688 -1.975 1 80.38 172 ALA A O 1
ATOM 1300 N N . ALA A 1 173 ? 0.418 31.75 0.046 1 84.56 173 ALA A N 1
ATOM 1301 C CA . ALA A 1 173 ? 1.876 31.844 0.035 1 84.56 173 ALA A CA 1
ATOM 1302 C C . ALA A 1 173 ? 2.5 30.516 -0.418 1 84.56 173 ALA A C 1
ATOM 1304 O O . ALA A 1 173 ? 3.672 30.484 -0.802 1 84.56 173 ALA A O 1
ATOM 1305 N N . ARG A 1 174 ? 1.756 29.562 -0.428 1 84.94 174 ARG A N 1
ATOM 1306 C CA . ARG A 1 174 ? 2.344 28.234 -0.627 1 84.94 174 ARG A CA 1
ATOM 1307 C C . ARG A 1 174 ? 2.877 28.078 -2.047 1 84.94 174 ARG A C 1
ATOM 1309 O O . ARG A 1 174 ? 2.275 28.578 -3 1 84.94 174 ARG A O 1
ATOM 1316 N N . ASN A 1 175 ? 3.998 27.391 -2.162 1 87.06 175 ASN A N 1
ATOM 1317 C CA . ASN A 1 175 ? 4.664 26.969 -3.395 1 87.06 175 ASN A CA 1
ATOM 1318 C C . ASN A 1 175 ? 5.117 28.188 -4.215 1 87.06 175 ASN A C 1
ATOM 1320 O O . ASN A 1 175 ? 5.145 28.125 -5.445 1 87.06 175 ASN A O 1
ATOM 1324 N N . ARG A 1 176 ? 5.285 29.328 -3.516 1 82.12 176 ARG A N 1
ATOM 1325 C CA . ARG A 1 176 ? 5.734 30.531 -4.195 1 82.12 176 ARG A CA 1
ATOM 1326 C C . ARG A 1 176 ? 7.078 31 -3.646 1 82.12 176 ARG A C 1
ATOM 1328 O O . ARG A 1 176 ? 7.531 32.094 -3.961 1 82.12 176 ARG A O 1
ATOM 1335 N N . GLY A 1 177 ? 7.711 30.234 -2.895 1 76.81 177 GLY A N 1
ATOM 1336 C CA . GLY A 1 177 ? 9.008 30.594 -2.338 1 76.81 177 GLY A CA 1
ATOM 1337 C C . GLY A 1 177 ? 8.898 31.328 -1.015 1 76.81 177 GLY A C 1
ATOM 1338 O O . GLY A 1 177 ? 9.859 31.375 -0.242 1 76.81 177 GLY A O 1
ATOM 1339 N N . GLU A 1 178 ? 7.793 31.984 -0.736 1 75.38 178 GLU A N 1
ATOM 1340 C CA . GLU A 1 178 ? 7.598 32.781 0.473 1 75.38 178 GLU A CA 1
ATOM 1341 C C . GLU A 1 178 ? 6.824 31.984 1.529 1 75.38 178 GLU A C 1
ATOM 1343 O O . GLU A 1 178 ? 6.543 32.5 2.611 1 75.38 178 GLU A O 1
ATOM 1348 N N . GLY A 1 179 ? 6.461 30.891 1.194 1 79.5 179 GLY A N 1
ATOM 1349 C CA . GLY A 1 179 ? 5.676 30.047 2.082 1 79.5 179 GLY A CA 1
ATOM 1350 C C . GLY A 1 179 ? 6.086 28.578 2.037 1 79.5 179 GLY A C 1
ATOM 1351 O O . GLY A 1 179 ? 7.137 28.25 1.493 1 79.5 179 GLY A O 1
ATOM 1352 N N . PRO A 1 180 ? 5.246 27.875 2.707 1 86.94 180 PRO A N 1
ATOM 1353 C CA . PRO A 1 180 ? 5.59 26.453 2.746 1 86.94 180 PRO A CA 1
ATOM 1354 C C . PRO A 1 180 ? 5.422 25.766 1.391 1 86.94 180 PRO A C 1
ATOM 1356 O O . PRO A 1 180 ? 4.543 26.141 0.611 1 86.94 180 PRO A O 1
ATOM 1359 N N . TRP A 1 181 ? 6.32 24.891 1.163 1 90.56 181 TRP A N 1
ATOM 1360 C CA . TRP A 1 181 ? 6.176 24.031 -0.012 1 90.56 181 TRP A CA 1
ATOM 1361 C C . TRP A 1 181 ? 5.344 22.797 0.312 1 90.56 181 TRP A C 1
ATOM 1363 O O . TRP A 1 181 ? 5.508 22.188 1.374 1 90.56 181 TRP A O 1
ATOM 1373 N N . ILE A 1 182 ? 4.465 22.531 -0.573 1 92.81 182 ILE A N 1
ATOM 1374 C CA . ILE A 1 182 ? 3.541 21.406 -0.411 1 92.81 182 ILE A CA 1
ATOM 1375 C C . ILE A 1 182 ? 3.289 20.75 -1.765 1 92.81 182 ILE A C 1
ATOM 1377 O O . ILE A 1 182 ? 3.377 21.406 -2.807 1 92.81 182 ILE A O 1
ATOM 1381 N N . ALA A 1 183 ? 3.09 19.469 -1.773 1 96.25 183 ALA A N 1
ATOM 1382 C CA . ALA A 1 183 ? 2.811 18.766 -3.031 1 96.25 183 ALA A CA 1
ATOM 1383 C C . ALA A 1 183 ? 1.439 19.156 -3.576 1 96.25 183 ALA A C 1
ATOM 1385 O O . ALA A 1 183 ? 0.412 18.828 -2.979 1 96.25 183 ALA A O 1
ATOM 1386 N N . ALA A 1 184 ? 1.386 19.812 -4.629 1 93.94 184 ALA A N 1
ATOM 1387 C CA . ALA A 1 184 ? 0.169 20.172 -5.348 1 93.94 184 ALA A CA 1
ATOM 1388 C C . ALA A 1 184 ? 0.298 19.859 -6.836 1 93.94 184 ALA A C 1
ATOM 1390 O O . ALA A 1 184 ? 0.529 18.719 -7.219 1 93.94 184 ALA A O 1
ATOM 1391 N N . ALA A 1 185 ? 0.277 20.891 -7.664 1 92.44 185 ALA A N 1
ATOM 1392 C CA . ALA A 1 185 ? 0.325 20.625 -9.102 1 92.44 185 ALA A CA 1
ATOM 1393 C C . ALA A 1 185 ? 1.732 20.828 -9.648 1 92.44 185 ALA A C 1
ATOM 1395 O O . ALA A 1 185 ? 2.059 20.359 -10.742 1 92.44 185 ALA A O 1
ATOM 1396 N N . SER A 1 186 ? 2.572 21.516 -8.938 1 92 186 SER A N 1
ATOM 1397 C CA . SER A 1 186 ? 3.912 21.828 -9.422 1 92 186 SER A CA 1
ATOM 1398 C C . SER A 1 186 ? 4.934 20.812 -8.914 1 92 186 SER A C 1
ATOM 1400 O O . SER A 1 186 ? 5.129 20.672 -7.707 1 92 186 SER A O 1
ATOM 1402 N N . PRO A 1 187 ? 5.664 20.156 -9.859 1 96 187 PRO A N 1
ATOM 1403 C CA . PRO A 1 187 ? 6.684 19.188 -9.438 1 96 187 PRO A CA 1
ATOM 1404 C C . PRO A 1 187 ? 7.855 19.844 -8.719 1 96 187 PRO A C 1
ATOM 1406 O O . PRO A 1 187 ? 8.672 19.156 -8.102 1 96 187 PRO A O 1
ATOM 1409 N N . ARG A 1 188 ? 7.957 21.219 -8.727 1 94.44 188 ARG A N 1
ATOM 1410 C CA . ARG A 1 188 ? 9.031 21.953 -8.055 1 94.44 188 ARG A CA 1
ATOM 1411 C C . ARG A 1 188 ? 9 21.703 -6.551 1 94.44 188 ARG A C 1
ATOM 1413 O O . ARG A 1 188 ? 10.031 21.766 -5.883 1 94.44 188 ARG A O 1
ATOM 1420 N N . ALA A 1 189 ? 7.828 21.422 -6.07 1 94.81 189 ALA A N 1
ATOM 1421 C CA . ALA A 1 189 ? 7.66 21.188 -4.633 1 94.81 189 ALA A CA 1
ATOM 1422 C C . ALA A 1 189 ? 8.547 20.047 -4.152 1 94.81 189 ALA A C 1
ATOM 1424 O O . ALA A 1 189 ? 9.078 20.094 -3.037 1 94.81 189 ALA A O 1
ATOM 1425 N N . ALA A 1 190 ? 8.742 19.062 -5.004 1 96.94 190 ALA A N 1
ATOM 1426 C CA . ALA A 1 190 ? 9.516 17.859 -4.645 1 96.94 190 ALA A CA 1
ATOM 1427 C C . ALA A 1 190 ? 10.953 18.234 -4.289 1 96.94 190 ALA A C 1
ATOM 1429 O O . ALA A 1 190 ? 11.555 17.609 -3.406 1 96.94 190 ALA A O 1
ATOM 1430 N N . GLY A 1 191 ? 11.461 19.25 -4.938 1 95.44 191 GLY A N 1
ATOM 1431 C CA . GLY A 1 191 ? 12.836 19.672 -4.715 1 95.44 191 GLY A CA 1
ATOM 1432 C C . GLY A 1 191 ? 13.047 20.328 -3.363 1 95.44 191 GLY A C 1
ATOM 1433 O O . GLY A 1 191 ? 14.18 20.5 -2.916 1 95.44 191 GLY A O 1
ATOM 1434 N N . HIS A 1 192 ? 12.039 20.672 -2.67 1 94.12 192 HIS A N 1
ATOM 1435 C CA . HIS A 1 192 ? 12.125 21.359 -1.388 1 94.12 192 HIS A CA 1
ATOM 1436 C C . HIS A 1 192 ? 11.852 20.406 -0.23 1 94.12 192 HIS A C 1
ATOM 1438 O O . HIS A 1 192 ? 11.82 20.828 0.93 1 94.12 192 HIS A O 1
ATOM 1444 N N . ALA A 1 193 ? 11.664 19.141 -0.525 1 95.94 193 ALA A N 1
ATOM 1445 C CA . ALA A 1 193 ? 11.461 18.141 0.519 1 95.94 193 ALA A CA 1
ATOM 1446 C C . ALA A 1 193 ? 12.766 17.844 1.252 1 95.94 193 ALA A C 1
ATOM 1448 O O . ALA A 1 193 ? 13.852 17.953 0.669 1 95.94 193 ALA A O 1
ATOM 1449 N N . GLU A 1 194 ? 12.664 17.594 2.52 1 96.38 194 GLU A N 1
ATOM 1450 C CA . GLU A 1 194 ? 13.805 17.031 3.248 1 96.38 194 GLU A CA 1
ATOM 1451 C C . GLU A 1 194 ? 14.023 15.57 2.898 1 96.38 194 GLU A C 1
ATOM 1453 O O . GLU A 1 194 ? 13.109 14.75 3.025 1 96.38 194 GLU A O 1
ATOM 1458 N N . THR A 1 195 ? 15.242 15.258 2.377 1 97.62 195 THR A N 1
ATOM 1459 C CA . THR A 1 195 ? 15.562 13.883 2 1 97.62 195 THR A CA 1
ATOM 1460 C C . THR A 1 195 ? 16.812 13.398 2.734 1 97.62 195 THR A C 1
ATOM 1462 O O . THR A 1 195 ? 17.547 14.195 3.303 1 97.62 195 THR A O 1
ATOM 1465 N N . GLY A 1 196 ? 16.969 12.062 2.752 1 97.56 196 GLY A N 1
ATOM 1466 C CA . GLY A 1 196 ? 18.156 11.484 3.375 1 97.56 196 GLY A CA 1
ATOM 1467 C C . GLY A 1 196 ? 18.266 9.984 3.172 1 97.56 196 GLY A C 1
ATOM 1468 O O . GLY A 1 196 ? 17.359 9.359 2.604 1 97.56 196 GLY A O 1
ATOM 1469 N N . PHE A 1 197 ? 19.438 9.539 3.553 1 97.81 197 PHE A N 1
ATOM 1470 C CA . PHE A 1 197 ? 19.734 8.117 3.555 1 97.81 197 PHE A CA 1
ATOM 1471 C C . PHE A 1 197 ? 20.203 7.664 4.934 1 97.81 197 PHE A C 1
ATOM 1473 O O . PHE A 1 197 ? 20.922 8.391 5.621 1 97.81 197 PHE A O 1
ATOM 1480 N N . VAL A 1 198 ? 19.75 6.562 5.32 1 97.88 198 VAL A N 1
ATOM 1481 C CA . VAL A 1 198 ? 20.25 5.93 6.543 1 97.88 198 VAL A CA 1
ATOM 1482 C C . VAL A 1 198 ? 20.531 4.453 6.281 1 97.88 198 VAL A C 1
ATOM 1484 O O . VAL A 1 198 ? 19.719 3.76 5.664 1 97.88 198 VAL A O 1
ATOM 1487 N N . ARG A 1 199 ? 21.688 3.969 6.723 1 97.38 199 ARG A N 1
ATOM 1488 C CA . ARG A 1 199 ? 21.984 2.549 6.578 1 97.38 199 ARG A CA 1
ATOM 1489 C C . ARG A 1 199 ? 20.969 1.694 7.32 1 97.38 199 ARG A C 1
ATOM 1491 O O . ARG A 1 199 ? 20.656 1.955 8.484 1 97.38 199 ARG A O 1
ATOM 1498 N N . ILE A 1 200 ? 20.516 0.74 6.691 1 96.62 200 ILE A N 1
ATOM 1499 C CA . ILE A 1 200 ? 19.438 -0.094 7.23 1 96.62 200 ILE A CA 1
ATOM 1500 C C . ILE A 1 200 ? 19.938 -0.841 8.461 1 96.62 200 ILE A C 1
ATOM 1502 O O . ILE A 1 200 ? 19.188 -1.064 9.414 1 96.62 200 ILE A O 1
ATOM 1506 N N . ASP A 1 201 ? 21.188 -1.165 8.508 1 95.69 201 ASP A N 1
ATOM 1507 C CA . ASP A 1 201 ? 21.734 -1.939 9.617 1 95.69 201 ASP A CA 1
ATOM 1508 C C . ASP A 1 201 ? 21.781 -1.105 10.898 1 95.69 201 ASP A C 1
ATOM 1510 O O . ASP A 1 201 ? 22 -1.644 11.984 1 95.69 201 ASP A O 1
ATOM 1514 N N . ARG A 1 202 ? 21.609 0.126 10.781 1 97.19 202 ARG A N 1
ATOM 1515 C CA . ARG A 1 202 ? 21.594 1.005 11.945 1 97.19 202 ARG A CA 1
ATOM 1516 C C . ARG A 1 202 ? 20.172 1.162 12.484 1 97.19 202 ARG A C 1
ATOM 1518 O O . ARG A 1 202 ? 19.984 1.663 13.594 1 97.19 202 ARG A O 1
ATOM 1525 N N . LEU A 1 203 ? 19.25 0.756 11.703 1 97.69 203 LEU A N 1
ATOM 1526 C CA . LEU A 1 203 ? 17.844 1.008 12.031 1 97.69 203 LEU A CA 1
ATOM 1527 C C . LEU A 1 203 ? 17.172 -0.262 12.531 1 97.69 203 LEU A C 1
ATOM 1529 O O . LEU A 1 203 ? 17.484 -1.362 12.07 1 97.69 203 LEU A O 1
ATOM 1533 N N . ARG A 1 204 ? 16.281 -0.071 13.461 1 97.44 204 ARG A N 1
ATOM 1534 C CA . ARG A 1 204 ? 15.398 -1.154 13.867 1 97.44 204 ARG A CA 1
ATOM 1535 C C . ARG A 1 204 ? 14.039 -1.036 13.188 1 97.44 204 ARG A C 1
ATOM 1537 O O . ARG A 1 204 ? 13.5 -2.025 12.688 1 97.44 204 ARG A O 1
ATOM 1544 N N . ALA A 1 205 ? 13.508 0.174 13.188 1 97.81 205 ALA A N 1
ATOM 1545 C CA . ALA A 1 205 ? 12.164 0.41 12.656 1 97.81 205 ALA A CA 1
ATOM 1546 C C . ALA A 1 205 ? 11.992 1.865 12.234 1 97.81 205 ALA A C 1
ATOM 1548 O O . ALA A 1 205 ? 12.875 2.693 12.453 1 97.81 205 ALA A O 1
ATOM 1549 N N . LEU A 1 206 ? 10.93 2.135 11.562 1 98.31 206 LEU A N 1
ATOM 1550 C CA . LEU A 1 206 ? 10.508 3.502 11.281 1 98.31 206 LEU A CA 1
ATOM 1551 C C . LEU A 1 206 ? 8.992 3.627 11.336 1 98.31 206 LEU A C 1
ATOM 1553 O O . LEU A 1 206 ? 8.281 2.625 11.242 1 98.31 206 LEU A O 1
ATOM 1557 N N . ALA A 1 207 ? 8.555 4.867 11.555 1 98.5 207 ALA A N 1
ATOM 1558 C CA . ALA A 1 207 ? 7.125 5.168 11.578 1 98.5 207 ALA A CA 1
ATOM 1559 C C . ALA A 1 207 ? 6.828 6.469 10.836 1 98.5 207 ALA A C 1
ATOM 1561 O O . ALA A 1 207 ? 7.602 7.43 10.922 1 98.5 207 ALA A O 1
ATOM 1562 N N . ALA A 1 208 ? 5.824 6.492 10.07 1 98.5 208 ALA A N 1
ATOM 1563 C CA . ALA A 1 208 ? 5.273 7.703 9.461 1 98.5 208 ALA A CA 1
ATOM 1564 C C . ALA A 1 208 ? 3.902 8.031 10.039 1 98.5 208 ALA A C 1
ATOM 1566 O O . ALA A 1 208 ? 3.035 7.16 10.133 1 98.5 208 ALA A O 1
ATOM 1567 N N . LEU A 1 209 ? 3.715 9.281 10.414 1 97.94 209 LEU A N 1
ATOM 1568 C CA . LEU A 1 209 ? 2.479 9.672 11.086 1 97.94 209 LEU A CA 1
ATOM 1569 C C . LEU A 1 209 ? 1.962 11 10.531 1 97.94 209 LEU A C 1
ATOM 1571 O O . LEU A 1 209 ? 2.74 11.922 10.305 1 97.94 209 LEU A O 1
ATOM 1575 N N . THR A 1 210 ? 0.654 11.07 10.344 1 95.62 210 THR A N 1
ATOM 1576 C CA . THR A 1 210 ? 0.027 12.367 10.102 1 95.62 210 THR A CA 1
ATOM 1577 C C . THR A 1 210 ? -0.131 13.141 11.398 1 95.62 210 THR A C 1
ATOM 1579 O O . THR A 1 210 ? 0.121 12.609 12.484 1 95.62 210 THR A O 1
ATOM 1582 N N . ASP A 1 211 ? -0.527 14.375 11.312 1 90.06 211 ASP A N 1
ATOM 1583 C CA . ASP A 1 211 ? -0.664 15.219 12.5 1 90.06 211 ASP A CA 1
ATOM 1584 C C . ASP A 1 211 ? -1.762 14.695 13.422 1 90.06 211 ASP A C 1
ATOM 1586 O O . ASP A 1 211 ? -1.675 14.844 14.641 1 90.06 211 ASP A O 1
ATOM 1590 N N . GLY A 1 212 ? -2.779 13.992 12.805 1 92 212 GLY A N 1
ATOM 1591 C CA . GLY A 1 212 ? -3.82 13.398 13.633 1 92 212 GLY A CA 1
ATOM 1592 C C . GLY A 1 212 ? -3.312 12.273 14.508 1 92 212 GLY A C 1
ATOM 1593 O O . GLY A 1 212 ? -3.863 12.023 15.586 1 92 212 GLY A O 1
ATOM 1594 N N . ALA A 1 213 ? -2.324 11.609 14.102 1 94.88 213 ALA A N 1
ATOM 1595 C CA . ALA A 1 213 ? -1.755 10.516 14.875 1 94.88 213 ALA A CA 1
ATOM 1596 C C . ALA A 1 213 ? -0.628 11.008 15.781 1 94.88 213 ALA A C 1
ATOM 1598 O O . ALA A 1 213 ? -0.52 10.594 16.938 1 94.88 213 ALA A O 1
ATOM 1599 N N . SER A 1 214 ? 0.145 11.906 15.305 1 94.44 214 SER A N 1
ATOM 1600 C CA . SER A 1 214 ? 1.315 12.359 16.047 1 94.44 214 SER A CA 1
ATOM 1601 C C . SER A 1 214 ? 0.913 13.211 17.25 1 94.44 214 SER A C 1
ATOM 1603 O O . SER A 1 214 ? 1.725 13.461 18.141 1 94.44 214 SER A O 1
ATOM 1605 N N . ARG A 1 215 ? -0.308 13.656 17.281 1 90.94 215 ARG A N 1
ATOM 1606 C CA . ARG A 1 215 ? -0.77 14.469 18.406 1 90.94 215 ARG A CA 1
ATOM 1607 C C . ARG A 1 215 ? -0.69 13.68 19.703 1 90.94 215 ARG A C 1
ATOM 1609 O O . ARG A 1 215 ? -0.726 14.266 20.797 1 90.94 215 ARG A O 1
ATOM 1616 N N . TYR A 1 216 ? -0.592 12.383 19.594 1 92.31 216 TYR A N 1
ATOM 1617 C CA . TYR A 1 216 ? -0.314 11.547 20.75 1 92.31 216 TYR A CA 1
ATOM 1618 C C . TYR A 1 216 ? 0.822 12.125 21.594 1 92.31 216 TYR A C 1
ATOM 1620 O O . TYR A 1 216 ? 0.701 12.258 22.812 1 92.31 216 TYR A O 1
ATOM 1628 N N . THR A 1 217 ? 1.925 12.469 20.969 1 91.25 217 THR A N 1
ATOM 1629 C CA . THR A 1 217 ? 3.113 13.008 21.625 1 91.25 217 THR A CA 1
ATOM 1630 C C . THR A 1 217 ? 3.117 14.531 21.562 1 91.25 217 THR A C 1
ATOM 1632 O O . THR A 1 217 ? 3.311 15.195 22.594 1 91.25 217 THR A O 1
ATOM 1635 N N . GLU A 1 218 ? 2.824 15.07 20.391 1 85 218 GLU A N 1
ATOM 1636 C CA . GLU A 1 218 ? 3.07 16.484 20.125 1 85 218 GLU A CA 1
ATOM 1637 C C . GLU A 1 218 ? 2.049 17.375 20.844 1 85 218 GLU A C 1
ATOM 1639 O O . GLU A 1 218 ? 2.369 18.484 21.266 1 85 218 GLU A O 1
ATOM 1644 N N . ARG A 1 219 ? 0.877 16.828 21.031 1 80.44 219 ARG A N 1
ATOM 1645 C CA . ARG A 1 219 ? -0.163 17.688 21.578 1 80.44 219 ARG A CA 1
ATOM 1646 C C . ARG A 1 219 ? -0.645 17.172 22.922 1 80.44 219 ARG A C 1
ATOM 1648 O O . ARG A 1 219 ? -0.826 17.953 23.875 1 80.44 219 ARG A O 1
ATOM 1655 N N . PHE A 1 220 ? -0.81 15.891 23.016 1 87.94 220 PHE A N 1
ATOM 1656 C CA . PHE A 1 220 ? -1.443 15.336 24.203 1 87.94 220 PHE A CA 1
ATOM 1657 C C . PHE A 1 220 ? -0.397 14.898 25.219 1 87.94 220 PHE A C 1
ATOM 1659 O O . PHE A 1 220 ? -0.717 14.664 26.391 1 87.94 220 PHE A O 1
ATOM 1666 N N . GLY A 1 221 ? 0.797 14.758 24.828 1 91.06 221 GLY A N 1
ATOM 1667 C CA . GLY A 1 221 ? 1.859 14.383 25.75 1 91.06 221 GLY A CA 1
ATOM 1668 C C . GLY A 1 221 ? 1.62 13.039 26.406 1 91.06 221 GLY A C 1
ATOM 1669 O O . GLY A 1 221 ? 1.894 12.875 27.609 1 91.06 221 GLY A O 1
ATOM 1670 N N . LEU A 1 222 ? 1.038 12.18 25.703 1 92.31 222 LEU A N 1
ATOM 1671 C CA . LEU A 1 222 ? 0.688 10.883 26.266 1 92.31 222 LEU A CA 1
ATOM 1672 C C . LEU A 1 222 ? 1.928 10.008 26.438 1 92.31 222 LEU A C 1
ATOM 1674 O O . LEU A 1 222 ? 1.922 9.055 27.219 1 92.31 222 LEU A O 1
ATOM 1678 N N . GLY A 1 223 ? 2.973 10.328 25.766 1 94.81 223 GLY A N 1
ATOM 1679 C CA . GLY A 1 223 ? 4.219 9.578 25.797 1 94.81 223 GLY A CA 1
ATOM 1680 C C . GLY A 1 223 ? 5.277 10.141 24.875 1 94.81 223 GLY A C 1
ATOM 1681 O O . GLY A 1 223 ? 4.977 10.945 23.984 1 94.81 223 GLY A O 1
ATOM 1682 N N . SER A 1 224 ? 6.5 9.695 25.078 1 96 224 SER A N 1
ATOM 1683 C CA . SER A 1 224 ? 7.621 10.094 24.234 1 96 224 SER A CA 1
ATOM 1684 C C . SER A 1 224 ? 7.586 9.367 22.906 1 96 224 SER A C 1
ATOM 1686 O O . SER A 1 224 ? 6.766 8.469 22.688 1 96 224 SER A O 1
ATOM 1688 N N . TRP A 1 225 ? 8.406 9.766 22.031 1 96.5 225 TRP A N 1
ATOM 1689 C CA . TRP A 1 225 ? 8.492 9.078 20.75 1 96.5 225 TRP A CA 1
ATOM 1690 C C . TRP A 1 225 ? 8.992 7.652 20.938 1 96.5 225 TRP A C 1
ATOM 1692 O O . TRP A 1 225 ? 8.617 6.754 20.172 1 96.5 225 TRP A O 1
ATOM 1702 N N . ALA A 1 226 ? 9.836 7.449 21.922 1 96.31 226 ALA A N 1
ATOM 1703 C CA . ALA A 1 226 ? 10.234 6.082 22.25 1 96.31 226 ALA A CA 1
ATOM 1704 C C . ALA A 1 226 ? 9.023 5.254 22.672 1 96.31 226 ALA A C 1
ATOM 1706 O O . ALA A 1 226 ? 8.914 4.074 22.328 1 96.31 226 ALA A O 1
ATOM 1707 N N . ASP A 1 227 ? 8.156 5.887 23.391 1 96.81 227 ASP A N 1
ATOM 1708 C CA . ASP A 1 227 ? 6.93 5.219 23.812 1 96.81 227 ASP A CA 1
ATOM 1709 C C . ASP A 1 227 ? 6.043 4.895 22.609 1 96.81 227 ASP A C 1
ATOM 1711 O O . ASP A 1 227 ? 5.434 3.826 22.547 1 96.81 227 ASP A O 1
ATOM 1715 N N . VAL A 1 228 ? 5.938 5.828 21.688 1 97.38 228 VAL A N 1
ATOM 1716 C CA . VAL A 1 228 ? 5.137 5.637 20.484 1 97.38 228 VAL A CA 1
ATOM 1717 C C . VAL A 1 228 ? 5.668 4.438 19.703 1 97.38 228 VAL A C 1
ATOM 1719 O O . VAL A 1 228 ? 4.895 3.578 19.281 1 97.38 228 VAL A O 1
ATOM 1722 N N . LEU A 1 229 ? 6.977 4.371 19.547 1 97.56 229 LEU A N 1
ATOM 1723 C CA . LEU A 1 229 ? 7.586 3.279 18.797 1 97.56 229 LEU A CA 1
ATOM 1724 C C . LEU A 1 229 ? 7.34 1.941 19.484 1 97.56 229 LEU A C 1
ATOM 1726 O O . LEU A 1 229 ? 7.07 0.937 18.828 1 97.56 229 LEU A O 1
ATOM 1730 N N . ARG A 1 230 ? 7.426 1.977 20.75 1 96.62 230 ARG A N 1
ATOM 1731 C CA . ARG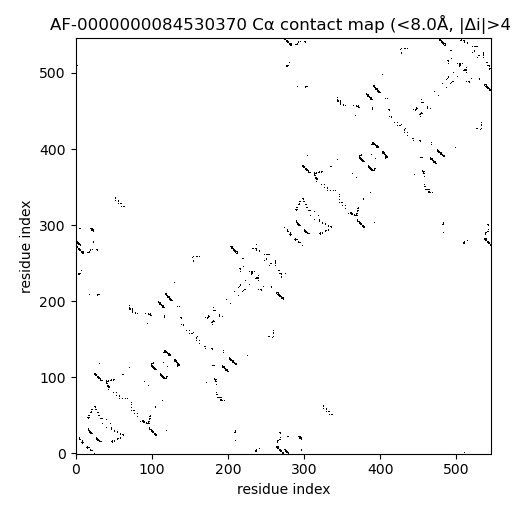 A 1 230 ? 7.133 0.761 21.5 1 96.62 230 ARG A CA 1
ATOM 1732 C C . ARG A 1 230 ? 5.68 0.34 21.312 1 96.62 230 ARG A C 1
ATOM 1734 O O . ARG A 1 230 ? 5.391 -0.84 21.094 1 96.62 230 ARG A O 1
ATOM 1741 N N . LEU A 1 231 ? 4.816 1.303 21.391 1 97.19 231 LEU A N 1
ATOM 1742 C CA . LEU A 1 231 ? 3.395 1.045 21.203 1 97.19 231 LEU A CA 1
ATOM 1743 C C . LEU A 1 231 ? 3.123 0.472 19.828 1 97.19 231 LEU A C 1
ATOM 1745 O O . LEU A 1 231 ? 2.359 -0.485 19.688 1 97.19 231 LEU A O 1
ATOM 1749 N N . LEU A 1 232 ? 3.738 1.021 18.828 1 96.38 232 LEU A N 1
ATOM 1750 C CA . LEU A 1 232 ? 3.576 0.565 17.453 1 96.38 232 LEU A CA 1
ATOM 1751 C C . LEU A 1 232 ? 4.09 -0.861 17.281 1 96.38 232 LEU A C 1
ATOM 1753 O O . LEU A 1 232 ? 3.471 -1.672 16.594 1 96.38 232 LEU A O 1
ATOM 1757 N N . ASP A 1 233 ? 5.184 -1.12 17.891 1 94 233 ASP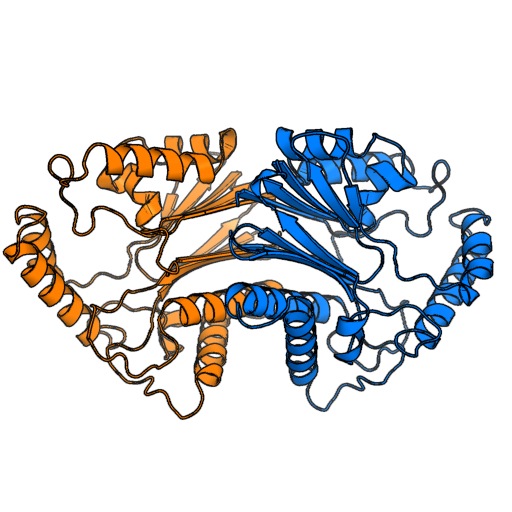 A N 1
ATOM 1758 C CA . ASP A 1 233 ? 5.805 -2.438 17.797 1 94 233 ASP A CA 1
ATOM 1759 C C . ASP A 1 233 ? 4.945 -3.5 18.484 1 94 233 ASP A C 1
ATOM 1761 O O . ASP A 1 233 ? 4.773 -4.602 17.953 1 94 233 ASP A O 1
ATOM 1765 N N . GLU A 1 234 ? 4.379 -3.127 19.625 1 92.94 234 GLU A N 1
ATOM 1766 C CA . GLU A 1 234 ? 3.699 -4.109 20.453 1 92.94 234 GLU A CA 1
ATOM 1767 C C . GLU A 1 234 ? 2.23 -4.246 20.078 1 92.94 234 GLU A C 1
ATOM 1769 O O . GLU A 1 234 ? 1.679 -5.348 20.094 1 92.94 234 GLU A O 1
ATOM 1774 N N . SER A 1 235 ? 1.612 -3.09 19.766 1 93.06 235 SER A N 1
ATOM 1775 C CA . SER A 1 235 ? 0.16 -3.109 19.625 1 93.06 235 SER A CA 1
ATOM 1776 C C . SER A 1 235 ? -0.266 -2.611 18.25 1 93.06 235 SER A C 1
ATOM 1778 O O . SER A 1 235 ? -1.424 -2.771 17.859 1 93.06 235 SER A O 1
ATOM 1780 N N . GLY A 1 236 ? 0.596 -1.989 17.547 1 93.62 236 GLY A N 1
ATOM 1781 C CA . GLY A 1 236 ? 0.322 -1.603 16.172 1 93.62 236 GLY A CA 1
ATOM 1782 C C . GLY A 1 236 ? -0.241 -0.2 16.047 1 93.62 236 GLY A C 1
ATOM 1783 O O . GLY A 1 236 ? -0.587 0.427 17.062 1 93.62 236 GLY A O 1
ATOM 1784 N N . PRO A 1 237 ? -0.324 0.35 14.844 1 96.69 237 PRO A N 1
ATOM 1785 C CA . PRO A 1 237 ? -0.805 1.71 14.586 1 96.69 237 PRO A CA 1
ATOM 1786 C C . PRO A 1 237 ? -2.273 1.896 14.969 1 96.69 237 PRO A C 1
ATOM 1788 O O . PRO A 1 237 ? -2.684 3 15.336 1 96.69 237 PRO A O 1
ATOM 1791 N N . GLY A 1 238 ? -3.059 0.834 14.859 1 94.31 238 GLY A N 1
ATOM 1792 C CA . GLY A 1 238 ? -4.449 0.922 15.273 1 94.31 238 GLY A CA 1
ATOM 1793 C C . GLY A 1 238 ? -4.613 1.327 16.734 1 94.31 238 GLY A C 1
ATOM 1794 O O . GLY A 1 238 ? -5.465 2.158 17.062 1 94.31 238 GLY A O 1
ATOM 1795 N N . GLU A 1 239 ? -3.82 0.759 17.516 1 95 239 GLU A N 1
ATOM 1796 C CA . GLU A 1 239 ? -3.875 1.07 18.938 1 95 239 GLU A CA 1
ATOM 1797 C C . GLU A 1 239 ? -3.443 2.508 19.203 1 95 239 GLU A C 1
ATOM 1799 O O . GLU A 1 239 ? -4.027 3.189 20.047 1 95 239 GLU A O 1
ATOM 1804 N N . LEU A 1 240 ? -2.391 2.969 18.547 1 96.69 240 LEU A N 1
ATOM 1805 C CA . LEU A 1 240 ? -1.957 4.355 18.672 1 96.69 240 LEU A CA 1
ATOM 1806 C C . LEU A 1 240 ? -3.105 5.316 18.375 1 96.69 240 LEU A C 1
ATOM 1808 O O . LEU A 1 240 ? -3.367 6.238 19.156 1 96.69 240 LEU A O 1
ATOM 1812 N N . ILE A 1 241 ? -3.805 5.066 17.312 1 95.69 241 ILE A N 1
ATOM 1813 C CA . ILE A 1 241 ? -4.902 5.922 16.891 1 95.69 241 ILE A CA 1
ATOM 1814 C C . ILE A 1 241 ? -6.062 5.812 17.875 1 95.69 241 ILE A C 1
ATOM 1816 O O . ILE A 1 241 ? -6.695 6.816 18.219 1 95.69 241 ILE A O 1
ATOM 1820 N N . ALA A 1 242 ? -6.289 4.621 18.375 1 94.44 242 ALA A N 1
ATOM 1821 C CA . ALA A 1 242 ? -7.359 4.414 19.344 1 94.44 242 ALA A CA 1
ATOM 1822 C C . ALA A 1 242 ? -7.125 5.246 20.609 1 94.44 242 ALA A C 1
ATOM 1824 O O . ALA A 1 242 ? -8.062 5.824 21.156 1 94.44 242 ALA A O 1
ATOM 1825 N N . GLN A 1 243 ? -5.93 5.312 21.062 1 95.5 243 GLN A N 1
ATOM 1826 C CA . GLN A 1 243 ? -5.605 6.086 22.25 1 95.5 243 GLN A CA 1
ATOM 1827 C C . GLN A 1 243 ? -5.781 7.582 22 1 95.5 243 GLN A C 1
ATOM 1829 O O . GLN A 1 243 ? -6.266 8.305 22.875 1 95.5 243 GLN A O 1
ATOM 1834 N N . VAL A 1 244 ? -5.363 8.023 20.844 1 93.75 244 VAL A N 1
ATOM 1835 C CA . VAL A 1 244 ? -5.574 9.422 20.484 1 93.75 244 VAL A CA 1
ATOM 1836 C C . VAL A 1 244 ? -7.066 9.734 20.5 1 93.75 244 VAL A C 1
ATOM 1838 O O . VAL A 1 244 ? -7.492 10.742 21.078 1 93.75 244 VAL A O 1
ATOM 1841 N N . ARG A 1 245 ? -7.867 8.812 19.922 1 92.31 245 ARG A N 1
ATOM 1842 C CA . ARG A 1 245 ? -9.312 9.008 19.859 1 92.31 245 ARG A CA 1
ATOM 1843 C C . ARG A 1 245 ? -9.938 9.008 21.25 1 92.31 245 ARG A C 1
ATOM 1845 O O . ARG A 1 245 ? -10.883 9.758 21.5 1 92.31 245 ARG A O 1
ATOM 1852 N N . ALA A 1 246 ? -9.492 8.203 22.062 1 92.38 246 ALA A N 1
ATOM 1853 C CA . ALA A 1 246 ? -10 8.156 23.438 1 92.38 246 ALA A CA 1
ATOM 1854 C C . ALA A 1 246 ? -9.812 9.492 24.141 1 92.38 246 ALA A C 1
ATOM 1856 O O . ALA A 1 246 ? -10.734 9.984 24.797 1 92.38 246 ALA A O 1
ATOM 1857 N N . VAL A 1 247 ? -8.656 10.117 23.938 1 89.81 247 VAL A N 1
ATOM 1858 C CA . VAL A 1 247 ? -8.352 11.414 24.547 1 89.81 247 VAL A CA 1
ATOM 1859 C C . VAL A 1 247 ? -9.227 12.492 23.922 1 89.81 247 VAL A C 1
ATOM 1861 O O . VAL A 1 247 ? -9.742 13.367 24.625 1 89.81 247 VAL A O 1
ATOM 1864 N N . GLU A 1 248 ? -9.406 12.438 22.625 1 86.75 248 GLU A N 1
ATOM 1865 C CA . GLU A 1 248 ? -10.242 13.406 21.922 1 86.75 248 GLU A CA 1
ATOM 1866 C C . GLU A 1 248 ? -11.688 13.336 22.406 1 86.75 248 GLU A C 1
ATOM 1868 O O . GLU A 1 248 ? -12.352 14.367 22.547 1 86.75 248 GLU A O 1
ATOM 1873 N N . ARG A 1 249 ? -12.125 12.164 22.625 1 86 249 ARG A N 1
ATOM 1874 C CA . ARG A 1 249 ? -13.5 11.977 23.094 1 86 249 ARG A CA 1
ATOM 1875 C C . ARG A 1 249 ? -13.68 12.516 24.5 1 86 249 ARG A C 1
ATOM 1877 O O . ARG A 1 249 ? -14.742 13.047 24.844 1 86 249 ARG A O 1
ATOM 1884 N N . GLU A 1 250 ? -12.68 12.383 25.281 1 84.25 250 GLU A N 1
ATOM 1885 C CA . GLU A 1 250 ? -12.734 12.875 26.641 1 84.25 250 GLU A CA 1
ATOM 1886 C C . GLU A 1 250 ? -12.664 14.398 26.688 1 84.25 250 GLU A C 1
ATOM 1888 O O . GLU A 1 250 ? -13.148 15.023 27.641 1 84.25 250 GLU A O 1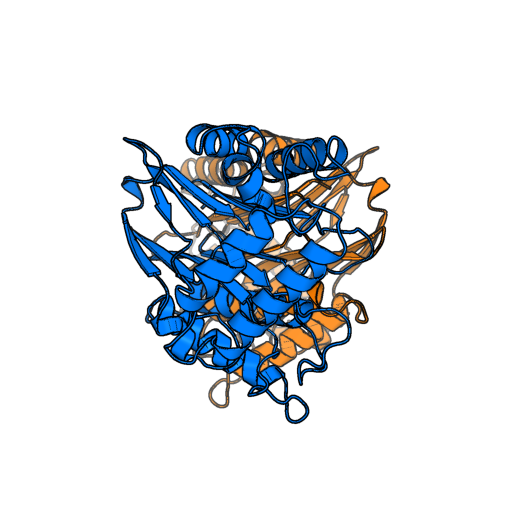
ATOM 1893 N N . ASP A 1 251 ? -12.062 15.016 25.656 1 77.62 251 ASP A N 1
ATOM 1894 C CA . ASP A 1 251 ? -11.906 16.469 25.578 1 77.62 251 ASP A CA 1
ATOM 1895 C C . ASP A 1 251 ? -12.641 17.016 24.344 1 77.62 251 ASP A C 1
ATOM 1897 O O . ASP A 1 251 ? -12.039 17.719 23.531 1 77.62 251 ASP A O 1
ATOM 1901 N N . ALA A 1 252 ? -13.859 16.703 24.328 1 70.94 252 ALA A N 1
ATOM 1902 C CA . ALA A 1 252 ? -14.656 17.047 23.141 1 70.94 252 ALA A CA 1
ATOM 1903 C C . ALA A 1 252 ? -14.734 18.562 22.969 1 70.94 252 ALA A C 1
ATOM 1905 O O . ALA A 1 252 ? -14.82 19.047 21.844 1 70.94 252 ALA A O 1
ATOM 1906 N N . GLY A 1 253 ? -14.68 19.188 24.062 1 65.81 253 GLY A N 1
ATOM 1907 C CA . GLY A 1 253 ? -14.781 20.625 24.031 1 65.81 253 GLY A CA 1
ATOM 1908 C C . GLY A 1 253 ? -13.438 21.312 23.812 1 65.81 253 GLY A C 1
ATOM 1909 O O . GLY A 1 253 ? -13.367 22.547 23.734 1 65.81 253 GLY A O 1
ATOM 1910 N N . CYS A 1 254 ? -12.359 20.484 23.609 1 64.75 254 CYS A N 1
ATOM 1911 C CA . CYS A 1 254 ? -11 20.969 23.391 1 64.75 254 CYS A CA 1
ATOM 1912 C C . CYS A 1 254 ? -10.562 21.922 24.484 1 64.75 254 CYS A C 1
ATOM 1914 O O . CYS A 1 254 ? -9.977 22.969 24.219 1 64.75 254 CYS A O 1
ATOM 1916 N N . GLU A 1 255 ? -11.023 21.734 25.594 1 62.06 255 GLU A N 1
ATOM 1917 C CA . GLU A 1 255 ? -10.734 22.609 26.719 1 62.06 255 GLU A CA 1
ATOM 1918 C C . GLU A 1 255 ? -9.375 22.281 27.344 1 62.06 255 GLU A C 1
ATOM 1920 O O . GLU A 1 255 ? -8.578 23.188 27.609 1 62.06 255 GLU A O 1
ATOM 1925 N N . ARG A 1 256 ? -9.172 21.078 27.484 1 63.66 256 ARG A N 1
ATOM 1926 C CA . ARG A 1 256 ? -7.922 20.672 28.125 1 63.66 256 ARG A CA 1
ATOM 1927 C C . ARG A 1 256 ? -6.742 20.812 27.172 1 63.66 256 ARG A C 1
ATOM 1929 O O . ARG A 1 256 ? -5.66 21.25 27.578 1 63.66 256 ARG A O 1
ATOM 1936 N N . TRP A 1 257 ? -7.004 20.484 25.922 1 62.19 257 TRP A N 1
ATOM 1937 C CA . TRP A 1 257 ? -6.008 20.609 24.875 1 62.19 257 TRP A CA 1
ATOM 1938 C C . TRP A 1 257 ? -6.555 21.453 23.719 1 62.19 257 TRP A C 1
ATOM 1940 O O . TRP A 1 257 ? -7.18 20.906 22.797 1 62.19 257 TRP A O 1
ATOM 1950 N N . PRO A 1 258 ? -6.254 22.75 23.844 1 54.34 258 PRO A N 1
ATOM 1951 C CA . PRO A 1 258 ? -6.816 23.594 22.797 1 54.34 258 PRO A CA 1
ATOM 1952 C C . PRO A 1 258 ? -6.332 23.219 21.391 1 54.34 258 PRO A C 1
ATOM 1954 O O . PRO A 1 258 ? -5.141 22.969 21.188 1 54.34 258 PRO A O 1
ATOM 1957 N N . ARG A 1 259 ? -7.277 22.922 20.578 1 58.97 259 ARG A N 1
ATOM 1958 C CA . ARG A 1 259 ? -6.977 22.578 19.203 1 58.97 259 ARG A CA 1
ATOM 1959 C C . ARG A 1 259 ? -8.102 23 18.266 1 58.97 259 ARG A C 1
ATOM 1961 O O . ARG A 1 259 ? -9.211 23.297 18.719 1 58.97 259 ARG A O 1
ATOM 1968 N N . GLY A 1 260 ? -7.703 23.234 16.922 1 55.5 260 GLY A N 1
ATOM 1969 C CA . GLY A 1 260 ? -8.664 23.734 15.953 1 55.5 260 GLY A CA 1
ATOM 1970 C C . GLY A 1 260 ? -9.781 22.75 15.672 1 55.5 260 GLY A C 1
ATOM 1971 O O . GLY A 1 260 ? -10.93 23.141 15.438 1 55.5 260 GLY A O 1
ATOM 1972 N N . LYS A 1 261 ? -9.477 21.516 15.578 1 62.5 261 LYS A N 1
ATOM 1973 C CA . LYS A 1 261 ? -10.461 20.469 15.312 1 62.5 261 LYS A CA 1
ATOM 1974 C C . LYS A 1 261 ? -10.5 19.453 16.438 1 62.5 261 LYS A C 1
ATOM 1976 O O . LYS A 1 261 ? -9.461 18.938 16.859 1 62.5 261 LYS A O 1
ATOM 1981 N N . ALA A 1 262 ? -11.688 19.281 16.875 1 63.34 262 ALA A N 1
ATOM 1982 C CA . ALA A 1 262 ? -11.82 18.266 17.906 1 63.34 262 ALA A CA 1
ATOM 1983 C C . ALA A 1 262 ? -11.25 16.922 17.422 1 63.34 262 ALA A C 1
ATOM 1985 O O . ALA A 1 262 ? -10.625 16.203 18.203 1 63.34 262 ALA A O 1
ATOM 1986 N N . HIS A 1 263 ? -11.438 16.641 16.109 1 72.81 263 HIS A N 1
ATOM 1987 C CA . HIS A 1 263 ? -10.938 15.414 15.492 1 72.81 263 HIS A CA 1
ATOM 1988 C C . HIS A 1 263 ? -10.242 15.711 14.172 1 72.81 263 HIS A C 1
ATOM 1990 O O . HIS A 1 263 ? -10.539 16.719 13.516 1 72.81 263 HIS A O 1
ATOM 1996 N N . ASP A 1 264 ? -9.234 14.938 13.906 1 82.31 264 ASP A N 1
ATOM 1997 C CA . ASP A 1 264 ? -8.539 15.008 12.625 1 82.31 264 ASP A CA 1
ATOM 1998 C C . ASP A 1 264 ? -8.344 13.609 12.031 1 82.31 264 ASP A C 1
ATOM 2000 O O . ASP A 1 264 ? -8.375 12.617 12.758 1 82.31 264 ASP A O 1
ATOM 2004 N N . ASP A 1 265 ? -8.242 13.633 10.68 1 91.81 265 ASP A N 1
ATOM 2005 C CA . ASP A 1 265 ? -7.832 12.359 10.102 1 91.81 265 ASP A CA 1
ATOM 2006 C C . ASP A 1 265 ? -6.512 11.875 10.703 1 91.81 265 ASP A C 1
ATOM 2008 O O . ASP A 1 265 ? -5.602 12.68 10.938 1 91.81 265 ASP A O 1
ATOM 2012 N N . ALA A 1 266 ? -6.512 10.648 11.062 1 95 266 ALA A N 1
ATOM 2013 C CA . ALA A 1 266 ? -5.301 10.086 11.664 1 95 266 ALA A CA 1
ATOM 2014 C C . ALA A 1 266 ? -4.855 8.836 10.922 1 95 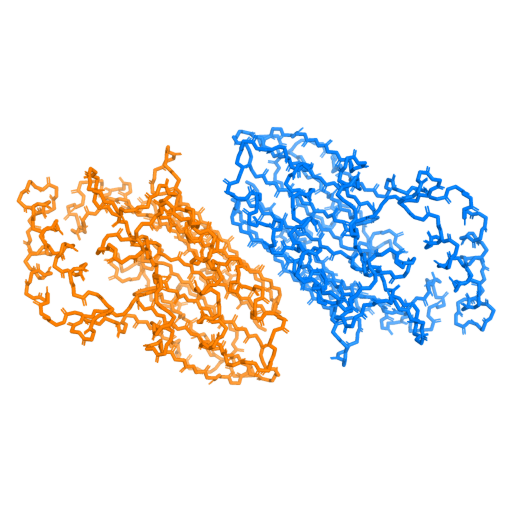266 ALA A C 1
ATOM 2016 O O . ALA A 1 266 ? -5.645 7.906 10.719 1 95 266 ALA A O 1
ATOM 2017 N N . SER A 1 267 ? -3.625 8.797 10.484 1 96.5 267 SER A N 1
ATOM 2018 C CA . SER A 1 267 ? -3.021 7.652 9.812 1 96.5 267 SER A CA 1
ATOM 2019 C C . SER A 1 267 ? -1.594 7.418 10.289 1 96.5 267 SER A C 1
ATOM 2021 O O . SER A 1 267 ? -0.884 8.367 10.633 1 96.5 267 SER A O 1
ATOM 2023 N N . ALA A 1 268 ? -1.216 6.184 10.344 1 98.19 268 ALA A N 1
ATOM 2024 C CA . ALA A 1 268 ? 0.137 5.816 10.75 1 98.19 268 ALA A CA 1
ATOM 2025 C C . ALA A 1 268 ? 0.603 4.551 10.039 1 98.19 268 ALA A C 1
ATOM 2027 O O . ALA A 1 268 ? -0.195 3.648 9.781 1 98.19 268 ALA A O 1
ATOM 2028 N N . VAL A 1 269 ? 1.815 4.543 9.688 1 98.19 269 VAL A N 1
ATOM 2029 C CA . VAL A 1 269 ? 2.492 3.381 9.117 1 98.19 269 VAL A CA 1
ATOM 2030 C C . VAL A 1 269 ? 3.711 3.025 9.969 1 98.19 269 VAL A C 1
ATOM 2032 O O . VAL A 1 269 ? 4.469 3.906 10.375 1 98.19 269 VAL A O 1
ATOM 2035 N N . TYR A 1 270 ? 3.834 1.779 10.297 1 98.06 270 TYR A N 1
ATOM 2036 C CA . TYR A 1 270 ? 4.977 1.254 11.039 1 98.06 270 TYR A CA 1
ATOM 2037 C C . TYR A 1 270 ? 5.691 0.17 10.234 1 98.06 270 TYR A C 1
ATOM 2039 O O . TYR A 1 270 ? 5.047 -0.716 9.672 1 98.06 270 TYR A O 1
ATOM 2047 N N . ALA A 1 271 ? 7.035 0.277 10.156 1 97.12 271 ALA A N 1
ATOM 2048 C CA . ALA A 1 271 ? 7.828 -0.702 9.414 1 97.12 271 ALA A CA 1
ATOM 2049 C C . ALA A 1 271 ? 8.969 -1.241 10.273 1 97.12 271 ALA A C 1
ATOM 2051 O O . ALA A 1 271 ? 9.812 -0.477 10.742 1 97.12 271 ALA A O 1
ATOM 2052 N N . LEU A 1 272 ? 8.977 -2.475 10.469 1 94.69 272 LEU A N 1
ATOM 2053 C CA . LEU A 1 272 ? 10.109 -3.152 11.086 1 94.69 272 LEU A CA 1
ATOM 2054 C C . LEU A 1 272 ? 11.117 -3.598 10.031 1 94.69 272 LEU A C 1
ATOM 2056 O O . LEU A 1 272 ? 10.742 -4.23 9.039 1 94.69 272 LEU A O 1
ATOM 2060 N N . LEU A 1 273 ? 12.391 -3.281 10.289 1 92.75 273 LEU A N 1
ATOM 2061 C CA . LEU A 1 273 ? 13.406 -3.537 9.273 1 92.75 273 LEU A CA 1
ATOM 2062 C C . LEU A 1 273 ? 14.18 -4.812 9.594 1 92.75 273 LEU A C 1
ATOM 2064 O O . LEU A 1 273 ? 14.352 -5.168 10.758 1 92.75 273 LEU A O 1
ATOM 2068 N N . MET B 1 1 ? -9.195 -0.841 8.477 1 88.75 1 MET B N 1
ATOM 2069 C CA . MET B 1 1 ? -8.492 -2.109 8.648 1 88.75 1 MET B CA 1
ATOM 2070 C C . MET B 1 1 ? -7.066 -1.88 9.141 1 88.75 1 MET B C 1
ATOM 2072 O O . MET B 1 1 ? -6.445 -0.866 8.82 1 88.75 1 MET B O 1
ATOM 2076 N N . GLN B 1 2 ? -6.707 -2.818 10.023 1 89.81 2 GLN B N 1
ATOM 2077 C CA . GLN B 1 2 ? -5.297 -2.889 10.391 1 89.81 2 GLN B CA 1
ATOM 2078 C C . GLN B 1 2 ? -4.559 -3.914 9.539 1 89.81 2 GLN B C 1
ATOM 2080 O O . GLN B 1 2 ? -4.898 -5.098 9.547 1 89.81 2 GLN B O 1
ATOM 2085 N N . LEU B 1 3 ? -3.541 -3.453 8.836 1 95.06 3 LEU B N 1
ATOM 2086 C CA . LEU B 1 3 ? -2.924 -4.309 7.828 1 95.06 3 LEU B CA 1
ATOM 2087 C C . LEU B 1 3 ? -1.467 -4.594 8.172 1 95.06 3 LEU B C 1
ATOM 2089 O O . LEU B 1 3 ? -0.786 -3.748 8.758 1 95.06 3 LEU B O 1
ATOM 2093 N N . GLN B 1 4 ? -1.096 -5.789 7.875 1 95.44 4 GLN B N 1
ATOM 2094 C CA . GLN B 1 4 ? 0.302 -6.207 7.906 1 95.44 4 GLN B CA 1
ATOM 2095 C C . GLN B 1 4 ? 0.71 -6.855 6.586 1 95.44 4 GLN B C 1
ATOM 2097 O O . GLN B 1 4 ? -0.067 -7.605 5.988 1 95.44 4 GLN B O 1
ATOM 2102 N N . LEU B 1 5 ? 1.888 -6.555 6.105 1 96.56 5 LEU B N 1
ATOM 2103 C CA . LEU B 1 5 ? 2.324 -7.203 4.871 1 96.56 5 LEU B CA 1
ATOM 2104 C C . LEU B 1 5 ? 3.834 -7.422 4.879 1 96.56 5 LEU B C 1
ATOM 2106 O O . LEU B 1 5 ? 4.566 -6.691 5.547 1 96.56 5 LEU B O 1
ATOM 2110 N N . ALA B 1 6 ? 4.25 -8.406 4.23 1 94.88 6 ALA B N 1
ATOM 2111 C CA . ALA B 1 6 ? 5.648 -8.773 4.035 1 94.88 6 ALA B CA 1
ATOM 2112 C C . ALA B 1 6 ? 5.848 -9.5 2.711 1 94.88 6 ALA B C 1
ATOM 2114 O O . ALA B 1 6 ? 4.91 -10.094 2.174 1 94.88 6 ALA B O 1
ATOM 2115 N N . GLY B 1 7 ? 7.055 -9.422 2.191 1 93.5 7 GLY B N 1
ATOM 2116 C CA . GLY B 1 7 ? 7.426 -10.117 0.97 1 93.5 7 GLY B CA 1
ATOM 2117 C C . GLY B 1 7 ? 8.914 -10.391 0.87 1 93.5 7 GLY B C 1
ATOM 2118 O O . GLY B 1 7 ? 9.727 -9.617 1.369 1 93.5 7 GLY B O 1
ATOM 2119 N N . GLU B 1 8 ? 9.219 -11.484 0.272 1 89.56 8 GLU B N 1
ATOM 2120 C CA . GLU B 1 8 ? 10.602 -11.867 0.043 1 89.56 8 GLU B CA 1
ATOM 2121 C C . GLU B 1 8 ? 10.789 -12.484 -1.34 1 89.56 8 GLU B C 1
ATOM 2123 O O . GLU B 1 8 ? 9.984 -13.32 -1.763 1 89.56 8 GLU B O 1
ATOM 2128 N N . ALA B 1 9 ? 11.828 -12.047 -1.946 1 86.56 9 ALA B N 1
ATOM 2129 C CA . ALA B 1 9 ? 12.148 -12.609 -3.256 1 86.56 9 ALA B CA 1
ATOM 2130 C C . ALA B 1 9 ? 12.711 -14.023 -3.123 1 86.56 9 ALA B C 1
ATOM 2132 O O . ALA B 1 9 ? 13.242 -14.391 -2.072 1 86.56 9 ALA B O 1
ATOM 2133 N N . ARG B 1 10 ? 12.516 -14.711 -4.227 1 76.5 10 ARG B N 1
ATOM 2134 C CA . ARG B 1 10 ? 13.062 -16.062 -4.297 1 76.5 10 ARG B CA 1
ATOM 2135 C C . ARG B 1 10 ? 14.57 -16.047 -4.074 1 76.5 10 ARG B C 1
ATOM 2137 O O . ARG B 1 10 ? 15.109 -16.906 -3.367 1 76.5 10 ARG B O 1
ATOM 2144 N N . ARG B 1 11 ? 15.211 -15.148 -4.77 1 77.06 11 ARG B N 1
ATOM 2145 C CA . ARG B 1 11 ? 16.656 -14.938 -4.66 1 77.06 11 ARG B CA 1
ATOM 2146 C C . ARG B 1 11 ? 16.969 -13.469 -4.434 1 77.06 11 ARG B C 1
ATOM 2148 O O . ARG B 1 11 ? 16.328 -12.586 -5.012 1 77.06 11 ARG B O 1
ATOM 2155 N N . PRO B 1 12 ? 17.953 -13.297 -3.613 1 69.75 12 PRO B N 1
ATOM 2156 C CA . PRO B 1 12 ? 18.281 -11.914 -3.258 1 69.75 12 PRO B CA 1
ATOM 2157 C C . PRO B 1 12 ? 18.734 -11.086 -4.461 1 69.75 12 PRO B C 1
ATOM 2159 O O . PRO B 1 12 ? 18.609 -9.859 -4.449 1 69.75 12 PRO B O 1
ATOM 2162 N N . ASP B 1 13 ? 19.156 -11.688 -5.465 1 71.88 13 ASP B N 1
ATOM 2163 C CA . ASP B 1 13 ? 19.734 -10.961 -6.59 1 71.88 13 ASP B CA 1
ATOM 2164 C C . ASP B 1 13 ? 18.703 -10.727 -7.688 1 71.88 13 ASP B C 1
ATOM 2166 O O . ASP B 1 13 ? 19.031 -10.203 -8.758 1 71.88 13 ASP B O 1
ATOM 2170 N N . ARG B 1 14 ? 17.516 -11.117 -7.391 1 77.5 14 ARG B N 1
ATOM 2171 C CA . ARG B 1 14 ? 16.484 -10.953 -8.406 1 77.5 14 ARG B CA 1
ATOM 2172 C C . ARG B 1 14 ? 15.32 -10.125 -7.867 1 77.5 14 ARG B C 1
ATOM 2174 O O . ARG B 1 14 ? 14.992 -10.203 -6.684 1 77.5 14 ARG B O 1
ATOM 2181 N N . GLU B 1 15 ? 14.812 -9.375 -8.781 1 83 15 GLU B N 1
ATOM 2182 C CA . GLU B 1 15 ? 13.617 -8.617 -8.414 1 83 15 GLU B CA 1
ATOM 2183 C C . GLU B 1 15 ? 12.406 -9.531 -8.273 1 83 15 GLU B C 1
ATOM 2185 O O . GLU B 1 15 ? 12.18 -10.406 -9.109 1 83 15 GLU B O 1
ATOM 2190 N N . SER B 1 16 ? 11.711 -9.328 -7.203 1 90.19 16 SER B N 1
ATOM 2191 C CA . SER B 1 16 ? 10.516 -10.133 -6.973 1 90.19 16 SER B CA 1
ATOM 2192 C C . SER B 1 16 ? 9.453 -9.859 -8.023 1 90.19 16 SER B C 1
ATOM 2194 O O . SER B 1 16 ? 9.234 -8.711 -8.414 1 90.19 16 SER B O 1
ATOM 2196 N N . GLU B 1 17 ? 8.828 -10.883 -8.414 1 92.88 17 GLU B N 1
ATOM 2197 C CA . GLU B 1 17 ? 7.691 -10.75 -9.32 1 92.88 17 GLU B CA 1
ATOM 2198 C C . GLU B 1 17 ? 6.367 -10.828 -8.57 1 92.88 17 GLU B C 1
ATOM 2200 O O . GLU B 1 17 ? 5.309 -11 -9.18 1 92.88 17 GLU B O 1
ATOM 2205 N N . ASP B 1 18 ? 6.504 -10.789 -7.246 1 94.56 18 ASP B N 1
ATOM 2206 C CA . ASP B 1 18 ? 5.363 -10.523 -6.375 1 94.56 18 ASP B CA 1
ATOM 2207 C C . ASP B 1 18 ? 5.238 -9.031 -6.078 1 94.56 18 ASP B C 1
ATOM 2209 O O . ASP B 1 18 ? 6.242 -8.32 -6.012 1 94.56 18 ASP B O 1
ATOM 2213 N N . PHE B 1 19 ? 4.027 -8.672 -5.961 1 94.31 19 PHE B N 1
ATOM 2214 C CA . PHE B 1 19 ? 3.801 -7.316 -5.469 1 94.31 19 PHE B CA 1
ATOM 2215 C C . PHE B 1 19 ? 2.59 -7.273 -4.543 1 94.31 19 PHE B C 1
ATOM 2217 O O . PHE B 1 19 ? 1.548 -7.855 -4.852 1 94.31 19 PHE B O 1
ATOM 2224 N N . ALA B 1 20 ? 2.805 -6.723 -3.393 1 97 20 ALA B N 1
ATOM 2225 C CA . ALA B 1 20 ? 1.722 -6.5 -2.438 1 97 20 ALA B CA 1
ATOM 2226 C C . ALA B 1 20 ? 1.682 -5.043 -1.985 1 97 20 ALA B C 1
ATOM 2228 O O . ALA B 1 20 ? 2.727 -4.422 -1.775 1 97 20 ALA B O 1
ATOM 2229 N N . ALA B 1 21 ? 0.553 -4.496 -1.914 1 96.44 21 ALA B N 1
ATOM 2230 C CA . ALA B 1 21 ? 0.346 -3.143 -1.4 1 96.44 21 ALA B CA 1
ATOM 2231 C C . ALA B 1 21 ? -0.988 -3.033 -0.669 1 96.44 21 ALA B C 1
ATOM 2233 O O . ALA B 1 21 ? -1.938 -3.752 -0.986 1 96.44 21 ALA B O 1
ATOM 2234 N N . ALA B 1 22 ? -1.001 -2.17 0.308 1 96.56 22 ALA B N 1
ATOM 2235 C CA . ALA B 1 22 ? -2.225 -2.053 1.096 1 96.56 22 ALA B CA 1
ATOM 2236 C C . ALA B 1 22 ? -2.418 -0.624 1.598 1 96.56 22 ALA B C 1
ATOM 2238 O O . ALA B 1 22 ? -1.449 0.125 1.744 1 96.56 22 ALA B O 1
ATOM 2239 N N . SER B 1 23 ? -3.613 -0.247 1.739 1 93.88 23 SER B N 1
ATOM 2240 C CA . SER B 1 23 ? -4.113 0.894 2.5 1 93.88 23 SER B CA 1
ATOM 2241 C C . SER B 1 23 ? -5.129 0.455 3.549 1 93.88 23 SER B C 1
ATOM 2243 O O . SER B 1 23 ? -5.547 -0.705 3.572 1 93.88 23 SER B O 1
ATOM 2245 N N . PRO B 1 24 ? -5.496 1.335 4.441 1 91.38 24 PRO B N 1
ATOM 2246 C CA . PRO B 1 24 ? -6.488 0.943 5.441 1 91.38 24 PRO B CA 1
ATOM 2247 C C . PRO B 1 24 ? -7.832 0.561 4.824 1 91.38 24 PRO B C 1
ATOM 2249 O O . PRO B 1 24 ? -8.688 -0.007 5.504 1 91.38 24 PRO B O 1
ATOM 2252 N N . GLU B 1 25 ? -8.023 0.813 3.508 1 92.88 25 GLU B N 1
ATOM 2253 C CA . GLU B 1 25 ? -9.328 0.583 2.895 1 92.88 25 GLU B CA 1
ATOM 2254 C C . GLU B 1 25 ? -9.273 -0.587 1.915 1 92.88 25 GLU B C 1
ATOM 2256 O O . GLU B 1 25 ? -10.312 -1.126 1.53 1 92.88 25 GLU B O 1
ATOM 2261 N N . ALA B 1 26 ? -8.109 -0.91 1.499 1 96.31 26 ALA B N 1
ATOM 2262 C CA . ALA B 1 26 ? -8.023 -1.906 0.435 1 96.31 26 ALA B CA 1
ATOM 2263 C C . ALA B 1 26 ? -6.648 -2.564 0.413 1 96.31 26 ALA B C 1
ATOM 2265 O O . ALA B 1 26 ? -5.68 -2.014 0.948 1 96.31 26 ALA B O 1
ATOM 2266 N N . LEU B 1 27 ? -6.551 -3.758 -0.143 1 97.94 27 LEU B N 1
ATOM 2267 C CA . LEU B 1 27 ? -5.285 -4.449 -0.348 1 97.94 27 LEU B CA 1
ATOM 2268 C C . LEU B 1 27 ? -5.25 -5.129 -1.713 1 97.94 27 LEU B C 1
ATOM 2270 O O . LEU B 1 27 ? -6.293 -5.504 -2.25 1 97.94 27 LEU B O 1
ATOM 2274 N N . VAL B 1 28 ? -4.109 -5.23 -2.279 1 98.44 28 VAL B N 1
ATOM 2275 C CA . VAL B 1 28 ? -3.875 -5.945 -3.529 1 98.44 28 VAL B CA 1
ATOM 2276 C C . VAL B 1 28 ? -2.639 -6.828 -3.393 1 98.44 28 VAL B C 1
ATOM 2278 O O . VAL B 1 28 ? -1.666 -6.449 -2.736 1 98.44 28 VAL B O 1
ATOM 2281 N N . LEU B 1 29 ? -2.699 -7.969 -3.91 1 98.44 29 LEU B N 1
ATOM 2282 C CA . LEU B 1 29 ? -1.592 -8.914 -4.008 1 98.44 29 LEU B CA 1
ATOM 2283 C C . LEU B 1 29 ? -1.506 -9.508 -5.41 1 98.44 29 LEU B C 1
ATOM 2285 O O . LEU B 1 29 ? -2.469 -10.109 -5.895 1 98.44 29 LEU B O 1
ATOM 2289 N N . LEU B 1 30 ? -0.421 -9.242 -6.055 1 97.56 30 LEU B N 1
ATOM 2290 C CA . LEU B 1 30 ? -0.19 -9.742 -7.402 1 97.56 30 LEU B CA 1
ATOM 2291 C C . LEU B 1 30 ? 0.949 -10.758 -7.414 1 97.56 30 LEU B C 1
ATOM 2293 O O . LEU B 1 30 ? 1.979 -10.547 -6.773 1 97.56 30 LEU B O 1
ATOM 2297 N N . ASP B 1 31 ? 0.745 -11.82 -8.078 1 95.12 31 ASP B N 1
ATOM 2298 C CA . ASP B 1 31 ? 1.729 -12.867 -8.312 1 95.12 31 ASP B CA 1
ATOM 2299 C C . ASP B 1 31 ? 2.031 -13.016 -9.805 1 95.12 31 ASP B C 1
ATOM 2301 O O . ASP B 1 31 ? 1.246 -13.609 -10.547 1 95.12 31 ASP B O 1
ATOM 2305 N N . GLY B 1 32 ? 3.207 -12.523 -10.164 1 93.88 32 GLY B N 1
ATOM 2306 C CA . GLY B 1 32 ? 3.574 -12.5 -11.57 1 93.88 32 GLY B CA 1
ATOM 2307 C C . GLY B 1 32 ? 3.809 -13.883 -12.148 1 93.88 32 GLY B C 1
ATOM 2308 O O . GLY B 1 32 ? 4.371 -14.758 -11.484 1 93.88 32 GLY B O 1
ATOM 2309 N N . ALA B 1 33 ? 3.305 -14.07 -13.375 1 85.69 33 ALA B N 1
ATOM 2310 C CA . ALA B 1 33 ? 3.594 -15.297 -14.117 1 85.69 33 ALA B CA 1
ATOM 2311 C C . ALA B 1 33 ? 4.961 -15.219 -14.789 1 85.69 33 ALA B C 1
ATOM 2313 O O . ALA B 1 33 ? 5.137 -14.492 -15.773 1 85.69 33 ALA B O 1
ATOM 2314 N N . SER B 1 34 ? 5.898 -15.852 -14.234 1 74.69 34 SER B N 1
ATOM 2315 C CA . SER B 1 34 ? 7.277 -15.758 -14.711 1 74.69 34 SER B CA 1
ATOM 2316 C C . SER B 1 34 ? 7.414 -16.297 -16.125 1 74.69 34 SER B C 1
ATOM 2318 O O . SER B 1 34 ? 6.734 -17.266 -16.5 1 74.69 34 SER B O 1
ATOM 2320 N N . SER B 1 35 ? 8.133 -15.562 -16.859 1 71.38 35 SER B N 1
ATOM 2321 C CA . SER B 1 35 ? 8.516 -16.078 -18.172 1 71.38 35 SER B CA 1
ATOM 2322 C C . SER B 1 35 ? 9.781 -16.922 -18.094 1 71.38 35 SER B C 1
ATOM 2324 O O . SER B 1 35 ? 10.727 -16.578 -17.391 1 71.38 35 SER B O 1
ATOM 2326 N N . PRO B 1 36 ? 9.688 -18.078 -18.766 1 69.44 36 PRO B N 1
ATOM 2327 C CA . PRO B 1 36 ? 10.922 -18.859 -18.828 1 69.44 36 PRO B CA 1
ATOM 2328 C C . PRO B 1 36 ? 12.102 -18.062 -19.375 1 69.44 36 PRO B C 1
ATOM 2330 O O . PRO B 1 36 ? 11.922 -17.219 -20.25 1 69.44 36 PRO B O 1
ATOM 2333 N N . ALA B 1 37 ? 13.242 -18.297 -18.766 1 67.06 37 ALA B N 1
ATOM 2334 C CA . ALA B 1 37 ? 14.453 -17.578 -19.141 1 67.06 37 ALA B CA 1
ATOM 2335 C C . ALA B 1 37 ? 14.719 -17.703 -20.641 1 67.06 37 ALA B C 1
ATOM 2337 O O . ALA B 1 37 ? 14.57 -18.797 -21.203 1 67.06 37 ALA B O 1
ATOM 2338 N N . GLY B 1 38 ? 15.031 -16.625 -21.234 1 69.94 38 GLY B N 1
ATOM 2339 C CA . GLY B 1 38 ? 15.484 -16.641 -22.609 1 69.94 38 GLY B CA 1
ATOM 2340 C C . GLY B 1 38 ? 14.359 -16.484 -23.609 1 69.94 38 GLY B C 1
ATOM 2341 O O . GLY B 1 38 ? 14.594 -16.344 -24.812 1 69.94 38 GLY B O 1
ATOM 2342 N N . LEU B 1 39 ? 13.195 -16.594 -23.172 1 78.31 39 LEU B N 1
ATOM 2343 C CA . LEU B 1 39 ? 12.07 -16.484 -24.094 1 78.31 39 LEU B CA 1
ATOM 2344 C C . LEU B 1 39 ? 11.656 -15.016 -24.25 1 78.31 39 LEU B C 1
ATOM 2346 O O . LEU B 1 39 ? 11.648 -14.258 -23.281 1 78.31 39 LEU B O 1
ATOM 2350 N N . ASP B 1 40 ? 11.367 -14.766 -25.453 1 83.94 40 ASP B N 1
ATOM 2351 C CA . ASP B 1 40 ? 10.852 -13.43 -25.75 1 83.94 40 ASP B CA 1
ATOM 2352 C C . ASP B 1 40 ? 9.477 -13.227 -25.125 1 83.94 40 ASP B C 1
ATOM 2354 O O . ASP B 1 40 ? 8.656 -14.148 -25.094 1 83.94 40 ASP B O 1
ATOM 2358 N N . SER B 1 41 ? 9.18 -12.102 -24.641 1 87 41 SER B N 1
ATOM 2359 C CA . SER B 1 41 ? 7.906 -11.797 -24 1 87 41 SER B CA 1
ATOM 2360 C C . SER B 1 41 ? 7.141 -10.727 -24.766 1 87 41 SER B C 1
ATOM 2362 O O . SER B 1 41 ? 5.984 -10.438 -24.453 1 87 41 SER B O 1
ATOM 2364 N N . GLY B 1 42 ? 7.863 -10.117 -25.75 1 89.5 42 GLY B N 1
ATOM 2365 C CA . GLY B 1 42 ? 7.281 -8.992 -26.453 1 89.5 42 GLY B CA 1
ATOM 2366 C C . GLY B 1 42 ? 7.273 -7.715 -25.641 1 89.5 42 GLY B C 1
ATOM 2367 O O . GLY B 1 42 ? 6.715 -6.699 -26.062 1 89.5 42 GLY B O 1
ATOM 2368 N N . CYS B 1 43 ? 7.793 -7.734 -24.531 1 92 43 CYS B N 1
ATOM 2369 C CA . CYS B 1 43 ? 7.766 -6.598 -23.609 1 92 43 CYS B CA 1
ATOM 2370 C C . CYS B 1 43 ? 9.172 -6.258 -23.125 1 92 43 CYS B C 1
ATOM 2372 O O . CYS B 1 43 ? 9.93 -7.148 -22.734 1 92 43 CYS B O 1
ATOM 2374 N N . ARG B 1 44 ? 9.508 -5.07 -23.094 1 89.44 44 ARG B N 1
ATOM 2375 C CA . ARG B 1 44 ? 10.836 -4.652 -22.656 1 89.44 44 ARG B CA 1
ATOM 2376 C C . ARG B 1 44 ? 10.867 -4.406 -21.141 1 89.44 44 ARG B C 1
ATOM 2378 O O . ARG B 1 44 ? 11.938 -4.285 -20.547 1 89.44 44 ARG B O 1
ATOM 2385 N N . HIS B 1 45 ? 9.758 -4.324 -20.469 1 87.44 45 HIS B N 1
ATOM 2386 C CA . HIS B 1 45 ? 9.695 -3.918 -19.062 1 87.44 45 HIS B CA 1
ATOM 2387 C C . HIS B 1 45 ? 9.867 -5.117 -18.141 1 87.44 45 HIS B C 1
ATOM 2389 O O . HIS B 1 45 ? 10.57 -5.027 -17.125 1 87.44 45 HIS B O 1
ATOM 2395 N N . GLY B 1 46 ? 9.125 -6.277 -18.484 1 90.25 46 GLY B N 1
ATOM 2396 C CA . GLY B 1 46 ? 9.211 -7.473 -17.656 1 90.25 46 GLY B CA 1
ATOM 2397 C C . GLY B 1 46 ? 8.07 -7.602 -16.672 1 90.25 46 GLY B C 1
ATOM 2398 O O . GLY B 1 46 ? 7.254 -6.688 -16.547 1 90.25 46 GLY B O 1
ATOM 2399 N N . THR B 1 47 ? 8.062 -8.742 -16 1 91.62 47 THR B N 1
ATOM 2400 C CA . THR B 1 47 ? 6.957 -9.086 -15.125 1 91.62 47 THR B CA 1
ATOM 2401 C C . THR B 1 47 ? 7.004 -8.258 -13.844 1 91.62 47 THR B C 1
ATOM 2403 O O . THR B 1 47 ? 5.961 -7.844 -13.328 1 91.62 47 THR B O 1
ATOM 2406 N N . ALA B 1 48 ? 8.203 -8.008 -13.32 1 90.06 48 ALA B N 1
ATOM 2407 C CA . ALA B 1 48 ? 8.359 -7.227 -12.094 1 90.06 48 ALA B CA 1
ATOM 2408 C C . ALA B 1 48 ? 7.777 -5.824 -12.266 1 90.06 48 ALA B C 1
ATOM 2410 O O . ALA B 1 48 ? 7.094 -5.316 -11.367 1 90.06 48 ALA B O 1
ATOM 2411 N N . TRP B 1 49 ? 8.07 -5.234 -13.352 1 87.5 49 TRP B N 1
ATOM 2412 C CA . TRP B 1 49 ? 7.5 -3.928 -13.672 1 87.5 49 TRP B CA 1
ATOM 2413 C C . TRP B 1 49 ? 5.98 -4 -13.773 1 87.5 49 TRP B C 1
ATOM 2415 O O . TRP B 1 49 ? 5.273 -3.152 -13.227 1 87.5 49 TRP B O 1
ATOM 2425 N N . TYR B 1 50 ? 5.484 -4.973 -14.398 1 93 50 TYR B N 1
ATOM 2426 C CA . TYR B 1 50 ? 4.059 -5.121 -14.68 1 93 50 TYR B CA 1
ATOM 2427 C C . TYR B 1 50 ? 3.258 -5.242 -13.383 1 93 50 TYR B C 1
ATOM 2429 O O . TYR B 1 50 ? 2.264 -4.539 -13.195 1 93 50 TYR B O 1
ATOM 2437 N N . VAL B 1 51 ? 3.695 -6.09 -12.492 1 94.88 51 VAL B N 1
ATOM 2438 C CA . VAL B 1 51 ? 2.918 -6.336 -11.281 1 94.88 51 VAL B CA 1
ATOM 2439 C C . VAL B 1 51 ? 2.889 -5.078 -10.422 1 94.88 51 VAL B C 1
ATOM 2441 O O . VAL B 1 51 ? 1.873 -4.773 -9.789 1 94.88 51 VAL B O 1
ATOM 2444 N N . ARG B 1 52 ? 3.945 -4.352 -10.422 1 91.12 52 ARG B N 1
ATOM 2445 C CA . ARG B 1 52 ? 4 -3.123 -9.633 1 91.12 52 ARG B CA 1
ATOM 2446 C C . ARG B 1 52 ? 3.053 -2.07 -10.195 1 91.12 52 ARG B C 1
ATOM 2448 O O . ARG B 1 52 ? 2.312 -1.43 -9.445 1 91.12 52 ARG B O 1
ATOM 2455 N N . ARG B 1 53 ? 3.061 -1.933 -11.484 1 89.25 53 ARG B N 1
ATOM 2456 C CA . ARG B 1 53 ? 2.199 -0.937 -12.109 1 89.25 53 ARG B CA 1
ATOM 2457 C C . ARG B 1 53 ? 0.729 -1.321 -11.977 1 89.25 53 ARG B C 1
ATOM 2459 O O . ARG B 1 53 ? -0.095 -0.508 -11.555 1 89.25 53 ARG B O 1
ATOM 2466 N N . LEU B 1 54 ? 0.44 -2.562 -12.289 1 95 54 LEU B N 1
ATOM 2467 C CA . LEU B 1 54 ? -0.942 -3.016 -12.18 1 95 54 LEU B CA 1
ATOM 2468 C C . LEU B 1 54 ? -1.433 -2.908 -10.734 1 95 54 LEU B C 1
ATOM 2470 O O . LEU B 1 54 ? -2.559 -2.469 -10.492 1 95 54 LEU B O 1
ATOM 2474 N N . GLY B 1 55 ? -0.579 -3.34 -9.812 1 95.44 55 GLY B N 1
ATOM 2475 C CA . GLY B 1 55 ? -0.943 -3.336 -8.406 1 95.44 55 GLY B CA 1
ATOM 2476 C C . GLY B 1 55 ? -1.313 -1.958 -7.891 1 95.44 55 GLY B C 1
ATOM 2477 O O . GLY B 1 55 ? -2.352 -1.789 -7.246 1 95.44 55 GLY B O 1
ATOM 2478 N N . VAL B 1 56 ? -0.527 -0.966 -8.203 1 89.44 56 VAL B N 1
ATOM 2479 C CA . VAL B 1 56 ? -0.755 0.374 -7.668 1 89.44 56 VAL B CA 1
ATOM 2480 C C . VAL B 1 56 ? -1.961 1.007 -8.359 1 89.44 56 VAL B C 1
ATOM 2482 O O . VAL B 1 56 ? -2.725 1.747 -7.734 1 89.44 56 VAL B O 1
ATOM 2485 N N . HIS B 1 57 ? -2.105 0.777 -9.641 1 89.31 57 HIS B N 1
ATOM 2486 C CA . HIS B 1 57 ? -3.281 1.291 -10.336 1 89.31 57 HIS B CA 1
ATOM 2487 C C . HIS B 1 57 ? -4.559 0.657 -9.797 1 89.31 57 HIS B C 1
ATOM 2489 O O . HIS B 1 57 ? -5.574 1.338 -9.633 1 89.31 57 HIS B O 1
ATOM 2495 N N . LEU B 1 58 ? -4.449 -0.607 -9.539 1 96 58 LEU B N 1
ATOM 2496 C CA . LEU B 1 58 ? -5.613 -1.287 -8.984 1 96 58 LEU B CA 1
ATOM 2497 C C . LEU B 1 58 ? -5.941 -0.752 -7.594 1 96 58 LEU B C 1
ATOM 2499 O O . LEU B 1 58 ? -7.105 -0.471 -7.289 1 96 58 LEU B O 1
ATOM 2503 N N . LEU B 1 59 ? -4.938 -0.581 -6.805 1 94.56 59 LEU B N 1
ATOM 2504 C CA . LEU B 1 59 ? -5.145 -0.044 -5.465 1 94.56 59 LEU B CA 1
ATOM 2505 C C . LEU B 1 59 ? -5.789 1.338 -5.523 1 94.56 59 LEU B C 1
ATOM 2507 O O . LEU B 1 59 ? -6.707 1.636 -4.758 1 94.56 59 LEU B O 1
ATOM 2511 N N . ALA B 1 60 ? -5.355 2.111 -6.461 1 86.88 60 ALA B N 1
ATOM 2512 C CA . ALA B 1 60 ? -5.914 3.449 -6.633 1 86.88 60 ALA B CA 1
ATOM 2513 C C . ALA B 1 60 ? -7.398 3.379 -6.992 1 86.88 60 ALA B C 1
ATOM 2515 O O . ALA B 1 60 ? -8.219 4.074 -6.391 1 86.88 60 ALA B O 1
ATOM 2516 N N . ARG B 1 61 ? -7.723 2.547 -7.871 1 91.06 61 ARG B N 1
ATOM 2517 C CA . ARG B 1 61 ? -9.102 2.434 -8.32 1 91.06 61 ARG B CA 1
ATOM 2518 C C . ARG B 1 61 ? -10 1.879 -7.219 1 91.06 61 ARG B C 1
ATOM 2520 O O . ARG B 1 61 ? -11.148 2.297 -7.074 1 91.06 61 ARG B O 1
ATOM 2527 N N . LEU B 1 62 ? -9.469 0.996 -6.449 1 94.44 62 LEU B N 1
ATOM 2528 C CA . LEU B 1 62 ? -10.234 0.397 -5.363 1 94.44 62 LEU B CA 1
ATOM 2529 C C . LEU B 1 62 ? -10.578 1.437 -4.301 1 94.44 62 LEU B C 1
ATOM 2531 O O . LEU B 1 62 ? -11.602 1.332 -3.631 1 94.44 62 LEU B O 1
ATOM 2535 N N . THR B 1 63 ? -9.75 2.406 -4.137 1 87.88 63 THR B N 1
ATOM 2536 C CA . THR B 1 63 ? -9.922 3.373 -3.057 1 87.88 63 THR B CA 1
ATOM 2537 C C . THR B 1 63 ? -10.68 4.602 -3.545 1 87.88 63 THR B C 1
ATOM 2539 O O . THR B 1 63 ? -11.273 5.332 -2.748 1 87.88 63 THR B O 1
ATOM 2542 N N . ASP B 1 64 ? -10.695 4.828 -4.836 1 81.69 64 ASP B N 1
ATOM 2543 C CA . ASP B 1 64 ? -11.25 6.09 -5.312 1 81.69 64 ASP B CA 1
ATOM 2544 C C . ASP B 1 64 ? -12.562 5.863 -6.055 1 81.69 64 ASP B C 1
ATOM 2546 O O . ASP B 1 64 ? -13.328 6.805 -6.266 1 81.69 64 ASP B O 1
ATOM 2550 N N . ARG B 1 65 ? -12.812 4.617 -6.441 1 83.06 65 ARG B N 1
ATOM 2551 C CA . ARG B 1 65 ? -13.977 4.371 -7.281 1 83.06 65 ARG B CA 1
ATOM 2552 C C . ARG B 1 65 ? -14.977 3.457 -6.574 1 83.06 65 ARG B C 1
ATOM 2554 O O . ARG B 1 65 ? -15.164 2.307 -6.969 1 83.06 65 ARG B O 1
ATOM 2561 N N . VAL B 1 66 ? -15.742 4.059 -5.773 1 79.88 66 VAL B N 1
ATOM 2562 C CA . VAL B 1 66 ? -16.75 3.301 -5.035 1 79.88 66 VAL B CA 1
ATOM 2563 C C . VAL B 1 66 ? -17.922 2.971 -5.949 1 79.88 66 VAL B C 1
ATOM 2565 O O . VAL B 1 66 ? -18.703 2.053 -5.668 1 79.88 66 VAL B O 1
ATOM 2568 N N . ASP B 1 67 ? -17.969 3.648 -7.074 1 88.56 67 ASP B N 1
ATOM 2569 C CA . ASP B 1 67 ? -19.094 3.502 -8 1 88.56 67 ASP B CA 1
ATOM 2570 C C . ASP B 1 67 ? -18.859 2.346 -8.969 1 88.56 67 ASP B C 1
ATOM 2572 O O . ASP B 1 67 ? -19.719 2.012 -9.773 1 88.56 67 ASP B O 1
ATOM 2576 N N . ARG B 1 68 ? -17.734 1.729 -8.867 1 94.06 68 ARG B N 1
ATOM 2577 C CA . ARG B 1 68 ? -17.391 0.627 -9.758 1 94.06 68 ARG B CA 1
ATOM 2578 C C . ARG B 1 68 ? -17.219 -0.674 -8.984 1 94.06 68 ARG B C 1
ATOM 2580 O O . ARG B 1 68 ? -16.797 -0.661 -7.824 1 94.06 68 ARG B O 1
ATOM 2587 N N . SER B 1 69 ? -17.625 -1.759 -9.695 1 96.94 69 SER B N 1
ATOM 2588 C CA . SER B 1 69 ? -17.344 -3.053 -9.086 1 96.94 69 SER B CA 1
ATOM 2589 C C . SER B 1 69 ? -15.844 -3.324 -9.023 1 96.94 69 SER B C 1
ATOM 2591 O O . SER B 1 69 ? -15.07 -2.711 -9.75 1 96.94 69 SER B O 1
ATOM 2593 N N . ILE B 1 70 ? -15.5 -4.18 -8.141 1 97.81 70 ILE B N 1
ATOM 2594 C CA . ILE B 1 70 ? -14.094 -4.516 -7.961 1 97.81 70 ILE B CA 1
ATOM 2595 C C . ILE B 1 70 ? -13.539 -5.098 -9.258 1 97.81 70 ILE B C 1
ATOM 2597 O O . ILE B 1 70 ? -12.375 -4.859 -9.602 1 97.81 70 ILE B O 1
ATOM 2601 N N . ALA B 1 71 ? -14.352 -5.832 -10.031 1 98.06 71 ALA B N 1
ATOM 2602 C CA . ALA B 1 71 ? -13.922 -6.367 -11.32 1 98.06 71 ALA B CA 1
ATOM 2603 C C . ALA B 1 71 ? -13.711 -5.25 -12.336 1 98.06 71 ALA B C 1
ATOM 2605 O O . ALA B 1 71 ? -12.758 -5.285 -13.117 1 98.06 71 ALA B O 1
ATOM 2606 N N . GLU B 1 72 ? -14.578 -4.281 -12.305 1 98.06 72 GLU B N 1
ATOM 2607 C CA . GLU B 1 72 ? -14.422 -3.129 -13.188 1 98.06 72 GLU B CA 1
ATOM 2608 C C . GLU B 1 72 ? -13.156 -2.344 -12.844 1 98.06 72 GLU B C 1
ATOM 2610 O O . GLU B 1 72 ? -12.477 -1.824 -13.734 1 98.06 72 GLU B O 1
ATOM 2615 N N . CYS B 1 73 ? -12.906 -2.244 -11.555 1 97.19 73 CYS B N 1
ATOM 2616 C CA . CYS B 1 73 ? -11.68 -1.583 -11.133 1 97.19 73 CYS B CA 1
ATOM 2617 C C . CYS B 1 73 ? -10.453 -2.301 -11.688 1 97.19 73 CYS B C 1
ATOM 2619 O O . CYS B 1 73 ? -9.516 -1.659 -12.156 1 97.19 73 CYS B O 1
ATOM 2621 N N . LEU B 1 74 ? -10.461 -3.627 -11.656 1 98.19 74 LEU B N 1
ATOM 2622 C CA . LEU B 1 74 ? -9.352 -4.387 -12.219 1 98.19 74 LEU B CA 1
ATOM 2623 C C . LEU B 1 74 ? -9.266 -4.184 -13.727 1 98.19 74 LEU B C 1
ATOM 2625 O O . LEU B 1 74 ? -8.172 -4.004 -14.273 1 98.19 74 LEU B O 1
ATOM 2629 N N . ALA B 1 75 ? -10.383 -4.203 -14.398 1 98 75 ALA B N 1
ATOM 2630 C CA . ALA B 1 75 ? -10.406 -3.98 -15.844 1 98 75 ALA B CA 1
ATOM 2631 C C . ALA B 1 75 ? -9.789 -2.633 -16.203 1 98 75 ALA B C 1
ATOM 2633 O O . ALA B 1 75 ? -8.938 -2.547 -17.094 1 98 75 ALA B O 1
ATOM 2634 N N . ASP B 1 76 ? -10.195 -1.628 -15.469 1 95.38 76 ASP B N 1
ATOM 2635 C CA . ASP B 1 76 ? -9.656 -0.289 -15.695 1 95.38 76 ASP B CA 1
ATOM 2636 C C . ASP B 1 76 ? -8.148 -0.251 -15.453 1 95.38 76 ASP B C 1
ATOM 2638 O O . ASP B 1 76 ? -7.41 0.375 -16.219 1 95.38 76 ASP B O 1
ATOM 2642 N N . ALA B 1 77 ? -7.738 -0.866 -14.375 1 94.88 77 ALA B N 1
ATOM 2643 C CA . ALA B 1 77 ? -6.316 -0.887 -14.047 1 94.88 77 ALA B CA 1
ATOM 2644 C C . ALA B 1 77 ? -5.508 -1.584 -15.133 1 94.88 77 ALA B C 1
ATOM 2646 O O . ALA B 1 77 ? -4.395 -1.165 -15.453 1 94.88 77 ALA B O 1
ATOM 2647 N N . ILE B 1 78 ? -6.055 -2.654 -15.711 1 96.44 78 ILE B N 1
ATOM 2648 C CA . ILE B 1 78 ? -5.383 -3.375 -16.781 1 96.44 78 ILE B CA 1
ATOM 2649 C C . ILE B 1 78 ? -5.23 -2.463 -18 1 96.44 78 ILE B C 1
ATOM 2651 O O . ILE B 1 78 ? -4.148 -2.381 -18.594 1 96.44 78 ILE B O 1
ATOM 2655 N N . VAL B 1 79 ? -6.246 -1.73 -18.328 1 94.38 79 VAL B N 1
ATOM 2656 C CA . VAL B 1 79 ? -6.219 -0.82 -19.469 1 94.38 79 VAL B CA 1
ATOM 2657 C C . VAL B 1 79 ? -5.176 0.27 -19.234 1 94.38 79 VAL B C 1
ATOM 2659 O O . VAL B 1 79 ? -4.375 0.572 -20.125 1 94.38 79 VAL B O 1
ATOM 2662 N N . GLU B 1 80 ? -5.211 0.779 -18.062 1 88.5 80 GLU B N 1
ATOM 2663 C CA . GLU B 1 80 ? -4.273 1.848 -17.734 1 88.5 80 GLU B CA 1
ATOM 2664 C C . GLU B 1 80 ? -2.832 1.352 -17.781 1 88.5 80 GLU B C 1
ATOM 2666 O O . GLU B 1 80 ? -1.947 2.049 -18.281 1 88.5 80 GLU B O 1
ATOM 2671 N N . THR B 1 81 ? -2.59 0.204 -17.25 1 91.44 81 THR B N 1
ATOM 2672 C CA . THR B 1 81 ? -1.246 -0.361 -17.266 1 91.44 81 THR B CA 1
ATOM 2673 C C . THR B 1 81 ? -0.8 -0.676 -18.688 1 91.44 81 THR B C 1
ATOM 2675 O O . THR B 1 81 ? 0.355 -0.443 -19.047 1 91.44 81 THR B O 1
ATOM 2678 N N . ALA B 1 82 ? -1.698 -1.197 -19.484 1 92.56 82 ALA B N 1
ATOM 2679 C CA . ALA B 1 82 ? -1.397 -1.474 -20.891 1 92.56 82 ALA B CA 1
ATOM 2680 C C . ALA B 1 82 ? -0.962 -0.206 -21.625 1 92.56 82 ALA B C 1
ATOM 2682 O O . ALA B 1 82 ? -0.032 -0.235 -22.422 1 92.56 82 ALA B O 1
ATOM 2683 N N . ALA B 1 83 ? -1.594 0.853 -21.266 1 87.19 83 ALA B N 1
ATOM 2684 C CA . ALA B 1 83 ? -1.288 2.129 -21.906 1 87.19 83 ALA B CA 1
ATOM 2685 C C . ALA B 1 83 ? 0.124 2.592 -21.562 1 87.19 83 ALA B C 1
ATOM 2687 O O . ALA B 1 83 ? 0.758 3.309 -22.344 1 87.19 83 ALA B O 1
ATOM 2688 N N . LEU B 1 84 ? 0.643 2.145 -20.469 1 83.06 84 LEU B N 1
ATOM 2689 C CA . LEU B 1 84 ? 1.954 2.582 -20 1 83.06 84 LEU B CA 1
ATOM 2690 C C . LEU B 1 84 ? 3.068 1.859 -20.75 1 83.06 84 LEU B C 1
ATOM 2692 O O . LEU B 1 84 ? 4.223 2.291 -20.734 1 83.06 84 LEU B O 1
ATOM 2696 N N . HIS B 1 85 ? 2.748 0.702 -21.344 1 86.31 85 HIS B N 1
ATOM 2697 C CA . HIS B 1 85 ? 3.754 -0.022 -22.109 1 86.31 85 HIS B CA 1
ATOM 2698 C C . HIS B 1 85 ? 4.277 0.826 -23.266 1 86.31 85 HIS B C 1
ATOM 2700 O O . HIS B 1 85 ? 5.426 0.668 -23.688 1 86.31 85 HIS B O 1
ATOM 2706 N N . GLY B 1 86 ? 3.418 1.629 -23.719 1 78.88 86 GLY B N 1
ATOM 2707 C CA . GLY B 1 86 ? 3.795 2.432 -24.875 1 78.88 86 GLY B CA 1
ATOM 2708 C C . GLY B 1 86 ? 3.742 1.661 -26.172 1 78.88 86 GLY B C 1
ATOM 2709 O O . GLY B 1 86 ? 3.078 0.627 -26.266 1 78.88 86 GLY B O 1
ATOM 2710 N N . GLY B 1 87 ? 4.367 2.16 -27.297 1 80.62 87 GLY B N 1
ATOM 2711 C CA . GLY B 1 87 ? 4.246 1.607 -28.641 1 80.62 87 GLY B CA 1
ATOM 2712 C C . GLY B 1 87 ? 5.312 0.573 -28.953 1 80.62 87 GLY B C 1
ATOM 2713 O O . GLY B 1 87 ? 5.305 -0.024 -30.031 1 80.62 87 GLY B O 1
ATOM 2714 N N . ARG B 1 88 ? 6.129 0.199 -28 1 86.38 88 ARG B N 1
ATOM 2715 C CA . ARG B 1 88 ? 7.254 -0.667 -28.328 1 86.38 88 ARG B CA 1
ATOM 2716 C C . ARG B 1 88 ? 7.027 -2.084 -27.812 1 86.38 88 ARG B C 1
ATOM 2718 O O . ARG B 1 88 ? 7.855 -2.971 -28.047 1 86.38 88 ARG B O 1
ATOM 2725 N N . CYS B 1 89 ? 6 -2.334 -27.125 1 93.5 89 CYS B N 1
ATOM 2726 C CA . CYS B 1 89 ? 5.691 -3.666 -26.625 1 93.5 89 CYS B CA 1
ATOM 2727 C C . CYS B 1 89 ? 4.574 -4.312 -27.438 1 93.5 89 CYS B C 1
ATOM 2729 O O . CYS B 1 89 ? 3.623 -3.643 -27.844 1 93.5 89 CYS B O 1
ATOM 2731 N N . ASP B 1 90 ? 4.734 -5.57 -27.719 1 93.5 90 ASP B N 1
ATOM 2732 C CA . ASP B 1 90 ? 3.676 -6.387 -28.312 1 93.5 90 ASP B CA 1
ATOM 2733 C C . ASP B 1 90 ? 2.834 -7.055 -27.219 1 93.5 90 ASP B C 1
ATOM 2735 O O . ASP B 1 90 ? 3.148 -8.156 -26.781 1 93.5 90 ASP B O 1
ATOM 2739 N N . LEU B 1 91 ? 1.744 -6.477 -26.891 1 92.88 91 LEU B N 1
ATOM 2740 C CA . LEU B 1 91 ? 0.932 -6.93 -25.766 1 92.88 91 LEU B CA 1
ATOM 2741 C C . LEU B 1 91 ? 0.082 -8.133 -26.156 1 92.88 91 LEU B C 1
ATOM 2743 O O . LEU B 1 91 ? -0.54 -8.766 -25.312 1 92.88 91 LEU B O 1
ATOM 2747 N N . GLY B 1 92 ? 0.056 -8.453 -27.422 1 88.69 92 GLY B N 1
ATOM 2748 C CA . GLY B 1 92 ? -0.615 -9.656 -27.891 1 88.69 92 GLY B CA 1
ATOM 2749 C C . GLY B 1 92 ? 0.267 -10.883 -27.828 1 88.69 92 GLY B C 1
ATOM 2750 O O . GLY B 1 92 ? -0.203 -12 -28.062 1 88.69 92 GLY B O 1
ATOM 2751 N N . HIS B 1 93 ? 1.502 -10.664 -27.594 1 89.12 93 HIS B N 1
ATOM 2752 C CA . HIS B 1 93 ? 2.436 -11.781 -27.5 1 89.12 93 HIS B CA 1
ATOM 2753 C C . HIS B 1 93 ? 1.999 -12.766 -26.422 1 89.12 93 HIS B C 1
ATOM 2755 O O . HIS B 1 93 ? 1.552 -12.367 -25.344 1 89.12 93 HIS B O 1
ATOM 2761 N N . PRO B 1 94 ? 2.129 -14.062 -26.625 1 83.25 94 PRO B N 1
ATOM 2762 C CA . PRO B 1 94 ? 1.674 -15.07 -25.672 1 83.25 94 PRO B CA 1
ATOM 2763 C C . PRO B 1 94 ? 2.42 -15 -24.328 1 83.25 94 PRO B C 1
ATOM 2765 O O . PRO B 1 94 ? 1.879 -15.391 -23.297 1 83.25 94 PRO B O 1
ATOM 2768 N N . ASN B 1 95 ? 3.604 -14.391 -24.453 1 87.19 95 ASN B N 1
ATOM 2769 C CA . ASN B 1 95 ? 4.438 -14.352 -23.25 1 87.19 95 ASN B CA 1
ATOM 2770 C C . ASN B 1 95 ? 4.445 -12.969 -22.625 1 87.19 95 ASN B C 1
ATOM 2772 O O . ASN B 1 95 ? 5.324 -12.648 -21.812 1 87.19 95 ASN B O 1
ATOM 2776 N N . THR B 1 96 ? 3.5 -12.188 -23 1 91.25 96 THR B N 1
ATOM 2777 C CA . THR B 1 96 ? 3.428 -10.859 -22.406 1 91.25 96 THR B CA 1
ATOM 2778 C C . THR B 1 96 ? 3.268 -10.953 -20.891 1 91.25 96 THR B C 1
ATOM 2780 O O . THR B 1 96 ? 2.65 -11.891 -20.391 1 91.25 96 THR B O 1
ATOM 2783 N N . PRO B 1 97 ? 3.838 -10.039 -20.156 1 92.88 97 PRO B N 1
ATOM 2784 C CA . PRO B 1 97 ? 3.736 -10.086 -18.688 1 92.88 97 PRO B CA 1
ATOM 2785 C C . PRO B 1 97 ? 2.297 -10.234 -18.203 1 92.88 97 PRO B C 1
ATOM 2787 O O . PRO B 1 97 ? 1.381 -9.641 -18.766 1 92.88 97 PRO B O 1
ATOM 2790 N N . ALA B 1 98 ? 2.117 -11.102 -17.203 1 94 98 ALA B N 1
ATOM 2791 C CA . ALA B 1 98 ? 0.811 -11.406 -16.625 1 94 98 ALA B CA 1
ATOM 2792 C C . ALA B 1 98 ? 0.928 -11.703 -15.125 1 94 98 ALA B C 1
ATOM 2794 O O . ALA B 1 98 ? 2.031 -11.891 -14.609 1 94 98 ALA B O 1
ATOM 2795 N N . ALA B 1 99 ? -0.218 -11.664 -14.492 1 95.69 99 ALA B N 1
ATOM 2796 C CA . ALA B 1 99 ? -0.166 -11.875 -13.047 1 95.69 99 ALA B CA 1
ATOM 2797 C C . ALA B 1 99 ? -1.499 -12.398 -12.523 1 95.69 99 ALA B C 1
ATOM 2799 O O . ALA B 1 99 ? -2.557 -12.094 -13.07 1 95.69 99 ALA B O 1
ATOM 2800 N N . MET B 1 100 ? -1.41 -13.258 -11.523 1 95 100 MET B N 1
ATOM 2801 C CA . MET B 1 100 ? -2.57 -13.555 -10.688 1 95 100 MET B CA 1
ATOM 2802 C C . MET B 1 100 ? -2.855 -12.398 -9.734 1 95 100 MET B C 1
ATOM 2804 O O . MET B 1 100 ? -1.95 -11.648 -9.375 1 95 100 MET B O 1
ATOM 2808 N N . VAL B 1 101 ? -4.164 -12.266 -9.367 1 97.75 101 VAL B N 1
ATOM 2809 C CA . VAL B 1 101 ? -4.539 -11.086 -8.602 1 97.75 101 VAL B CA 1
ATOM 2810 C C . VAL B 1 101 ? -5.445 -11.492 -7.438 1 97.75 101 VAL B C 1
ATOM 2812 O O . VAL B 1 101 ? -6.406 -12.234 -7.625 1 97.75 101 VAL B O 1
ATOM 2815 N N . VAL B 1 102 ? -5.113 -11.055 -6.258 1 98.5 102 VAL B N 1
ATOM 2816 C CA . VAL B 1 102 ? -6.016 -11.023 -5.113 1 98.5 102 VAL B CA 1
ATOM 2817 C C . VAL B 1 102 ? -6.227 -9.586 -4.652 1 98.5 102 VAL B C 1
ATOM 2819 O O . VAL B 1 102 ? -5.262 -8.836 -4.473 1 98.5 102 VAL B O 1
ATOM 2822 N N . ALA B 1 103 ? -7.473 -9.195 -4.508 1 98.69 103 ALA B N 1
ATOM 2823 C CA . ALA B 1 103 ? -7.793 -7.848 -4.039 1 98.69 103 ALA B CA 1
ATOM 2824 C C . ALA B 1 103 ? -8.984 -7.871 -3.086 1 98.69 103 ALA B C 1
ATOM 2826 O O . ALA B 1 103 ? -9.828 -8.766 -3.156 1 98.69 103 ALA B O 1
ATOM 2827 N N . ALA B 1 104 ? -9.008 -6.961 -2.207 1 98.5 104 ALA B N 1
ATOM 2828 C CA . ALA B 1 104 ? -10.133 -6.766 -1.302 1 98.5 104 ALA B CA 1
ATOM 2829 C C . ALA B 1 104 ? -10.266 -5.305 -0.891 1 98.5 104 ALA B C 1
ATOM 2831 O O . ALA B 1 104 ? -9.266 -4.586 -0.794 1 98.5 104 ALA B O 1
ATOM 2832 N N . ARG B 1 105 ? -11.461 -4.863 -0.655 1 97.25 105 ARG B N 1
ATOM 2833 C CA . ARG B 1 105 ? -11.711 -3.498 -0.207 1 97.25 105 ARG B CA 1
ATOM 2834 C C . ARG B 1 105 ? -12.945 -3.434 0.688 1 97.25 105 ARG B C 1
ATOM 2836 O O . ARG B 1 105 ? -13.852 -4.258 0.561 1 97.25 105 ARG B O 1
ATOM 2843 N N . ARG B 1 106 ? -12.875 -2.498 1.541 1 93.81 106 ARG B N 1
ATOM 2844 C CA . ARG B 1 106 ? -14.086 -2.164 2.285 1 93.81 106 ARG B CA 1
ATOM 2845 C C . ARG B 1 106 ? -15.102 -1.46 1.393 1 93.81 106 ARG B C 1
ATOM 2847 O O . ARG B 1 106 ? -14.758 -0.504 0.692 1 93.81 106 ARG B O 1
ATOM 2854 N N . HIS B 1 107 ? -16.25 -1.918 1.332 1 92.56 107 HIS B N 1
ATOM 2855 C CA . HIS B 1 107 ? -17.375 -1.338 0.611 1 92.56 107 HIS B CA 1
ATOM 2856 C C . HIS B 1 107 ? -18.609 -1.246 1.5 1 92.56 107 HIS B C 1
ATOM 2858 O O . HIS B 1 107 ? -19.422 -2.166 1.527 1 92.56 107 HIS B O 1
ATOM 2864 N N . GLY B 1 108 ? -18.781 -0.041 2.15 1 89.44 108 GLY B N 1
ATOM 2865 C CA . GLY B 1 108 ? -19.828 0.063 3.148 1 89.44 108 GLY B CA 1
ATOM 2866 C C . GLY B 1 108 ? -19.656 -0.903 4.305 1 89.44 108 GLY B C 1
ATOM 2867 O O . GLY B 1 108 ? -18.609 -0.919 4.953 1 89.44 108 GLY B O 1
ATOM 2868 N N . GLU B 1 109 ? -20.625 -1.735 4.492 1 93.62 109 GLU B N 1
ATOM 2869 C CA . GLU B 1 109 ? -20.578 -2.678 5.605 1 93.62 109 GLU B CA 1
ATOM 2870 C C . GLU B 1 109 ? -20.062 -4.043 5.156 1 93.62 109 GLU B C 1
ATOM 2872 O O . GLU B 1 109 ? -20.156 -5.023 5.902 1 93.62 109 GLU B O 1
ATOM 2877 N N . SER B 1 110 ? -19.547 -4.016 3.982 1 96.75 110 SER B N 1
ATOM 2878 C CA . SER B 1 110 ? -19.094 -5.297 3.443 1 96.75 110 SER B CA 1
ATOM 2879 C C . SER B 1 110 ? -17.656 -5.219 2.963 1 96.75 110 SER B C 1
ATOM 2881 O O . SER B 1 110 ? -17.125 -4.129 2.756 1 96.75 110 SER B O 1
ATOM 2883 N N . LEU B 1 111 ? -17.109 -6.375 2.945 1 97.5 111 LEU B N 1
ATOM 2884 C CA . LEU B 1 111 ? -15.844 -6.582 2.236 1 97.5 111 LEU B CA 1
ATOM 2885 C C . LEU B 1 111 ? -16.094 -7.133 0.836 1 97.5 111 LEU B C 1
ATOM 2887 O O . LEU B 1 111 ? -16.75 -8.164 0.678 1 97.5 111 LEU B O 1
ATOM 2891 N N . GLU B 1 112 ? -15.719 -6.426 -0.098 1 98.38 112 GLU B N 1
ATOM 2892 C CA . GLU B 1 112 ? -15.719 -6.914 -1.474 1 98.38 112 GLU B CA 1
ATOM 2893 C C . GLU B 1 112 ? -14.359 -7.492 -1.855 1 98.38 112 GLU B C 1
ATOM 2895 O O . GLU B 1 112 ? -13.32 -6.926 -1.515 1 98.38 112 GLU B O 1
ATOM 2900 N N . TYR B 1 113 ? -14.406 -8.711 -2.518 1 98.56 113 TYR B N 1
ATOM 2901 C CA . TYR B 1 113 ? -13.109 -9.305 -2.848 1 98.56 113 TYR B CA 1
ATOM 2902 C C . TYR B 1 113 ? -13.086 -9.781 -4.293 1 98.56 113 TYR B C 1
ATOM 2904 O O . TYR B 1 113 ? -14.133 -9.906 -4.934 1 98.56 113 TYR B O 1
ATOM 2912 N N . LEU B 1 114 ? -11.898 -9.992 -4.809 1 98.44 114 LEU B N 1
ATOM 2913 C CA . LEU B 1 114 ? -11.625 -10.516 -6.145 1 98.44 114 LEU B CA 1
ATOM 2914 C C . LEU B 1 114 ? -10.398 -11.414 -6.141 1 98.44 114 LEU B C 1
ATOM 2916 O O . LEU B 1 114 ? -9.367 -11.07 -5.555 1 98.44 114 LEU B O 1
ATOM 2920 N N . VAL B 1 115 ? -10.562 -12.602 -6.734 1 97.94 115 VAL B N 1
ATOM 2921 C CA . VAL B 1 115 ? -9.438 -13.523 -6.906 1 97.94 115 VAL B CA 1
ATOM 2922 C C . VAL B 1 115 ? -9.383 -14 -8.359 1 97.94 115 VAL B C 1
ATOM 2924 O O . VAL B 1 115 ? -10.375 -14.5 -8.891 1 97.94 115 VAL B O 1
ATOM 2927 N N . LEU B 1 116 ? -8.289 -13.758 -8.984 1 96.44 116 LEU B N 1
ATOM 2928 C CA . LEU B 1 116 ? -8.016 -14.219 -10.336 1 96.44 116 LEU B CA 1
ATOM 2929 C C . LEU B 1 116 ? -6.715 -15.016 -10.391 1 96.44 116 LEU B C 1
ATOM 2931 O O . LEU B 1 116 ? -5.629 -14.438 -10.305 1 96.44 116 LEU B O 1
ATOM 2935 N N . GLY B 1 117 ? -6.848 -16.375 -10.547 1 92.19 117 GLY B N 1
ATOM 2936 C CA . GLY B 1 117 ? -5.66 -17.203 -10.617 1 92.19 117 GLY B CA 1
ATOM 2937 C C . GLY B 1 117 ? -5.473 -18.078 -9.383 1 92.19 117 GLY B C 1
ATOM 2938 O O . GLY B 1 117 ? -6.449 -18.484 -8.75 1 92.19 117 GLY B O 1
ATOM 2939 N N . ASP B 1 118 ? -4.18 -18.375 -9.031 1 88.31 118 ASP B N 1
ATOM 2940 C CA . ASP B 1 118 ? -3.951 -19.422 -8.047 1 88.31 118 ASP B CA 1
ATOM 2941 C C . ASP B 1 118 ? -3.42 -18.844 -6.738 1 88.31 118 ASP B C 1
ATOM 2943 O O . ASP B 1 118 ? -3.064 -19.578 -5.816 1 88.31 118 ASP B O 1
ATOM 2947 N N . SER B 1 119 ? -3.291 -17.516 -6.641 1 94.62 119 SER B N 1
ATOM 2948 C CA . SER B 1 119 ? -3.082 -16.922 -5.324 1 94.62 119 SER B CA 1
ATOM 2949 C C . SER B 1 119 ? -4.336 -17.031 -4.465 1 94.62 119 SER B C 1
ATOM 2951 O O . SER B 1 119 ? -5.445 -17.156 -4.984 1 94.62 119 SER B O 1
ATOM 2953 N N . LEU B 1 120 ? -4.133 -17 -3.123 1 97.06 120 LEU B N 1
ATOM 2954 C CA . LEU B 1 120 ? -5.254 -17.375 -2.271 1 97.06 120 LEU B CA 1
ATOM 2955 C C . LEU B 1 120 ? -5.695 -16.188 -1.407 1 97.06 120 LEU B C 1
ATOM 2957 O O . LEU B 1 120 ? -4.863 -15.422 -0.92 1 97.06 120 LEU B O 1
ATOM 2961 N N . LEU B 1 121 ? -6.973 -16.094 -1.234 1 98.44 121 LEU B N 1
ATOM 2962 C CA . LEU B 1 121 ? -7.605 -15.273 -0.212 1 98.44 121 LEU B CA 1
ATOM 2963 C C . LEU B 1 121 ? -8.203 -16.141 0.891 1 98.44 121 LEU B C 1
ATOM 2965 O O . LEU B 1 121 ? -9.008 -17.031 0.614 1 98.44 121 LEU B O 1
ATOM 2969 N N . VAL B 1 122 ? -7.797 -15.945 2.102 1 98.5 122 VAL B N 1
ATOM 2970 C CA . VAL B 1 122 ? -8.32 -16.688 3.24 1 98.5 122 VAL B CA 1
ATOM 2971 C C . VAL B 1 122 ? -9.141 -15.773 4.133 1 98.5 122 VAL B C 1
ATOM 2973 O O . VAL B 1 122 ? -8.633 -14.758 4.617 1 98.5 122 VAL B O 1
ATOM 2976 N N . LEU B 1 123 ? -10.383 -16.094 4.355 1 98.38 123 LEU B N 1
ATOM 2977 C CA . LEU B 1 123 ? -11.281 -15.328 5.211 1 98.38 123 LEU B CA 1
ATOM 2978 C C . LEU B 1 123 ? -11.453 -16 6.57 1 98.38 123 LEU B C 1
ATOM 2980 O O . LEU B 1 123 ? -11.727 -17.203 6.641 1 98.38 123 LEU B O 1
ATOM 2984 N N . GLU B 1 124 ? -11.227 -15.281 7.535 1 98.31 124 GLU B N 1
ATOM 2985 C CA . GLU B 1 124 ? -11.477 -15.758 8.891 1 98.31 124 GLU B CA 1
ATOM 2986 C C . GLU B 1 124 ? -12.805 -15.234 9.43 1 98.31 124 GLU B C 1
ATOM 2988 O O . GLU B 1 124 ? -12.961 -14.039 9.664 1 98.31 124 GLU B O 1
ATOM 2993 N N . PHE B 1 125 ? -13.664 -16.094 9.734 1 97.44 125 PHE B N 1
ATOM 2994 C CA . PHE B 1 125 ? -14.961 -15.734 10.281 1 97.44 125 PHE B CA 1
ATOM 2995 C C . PHE B 1 125 ? -14.93 -15.742 11.805 1 97.44 125 PHE B C 1
ATOM 2997 O O . PHE B 1 125 ? -14.117 -16.438 12.406 1 97.44 125 PHE B O 1
ATOM 3004 N N . LYS B 1 126 ? -15.781 -14.875 12.344 1 96.44 126 LYS B N 1
ATOM 3005 C CA . LYS B 1 126 ? -15.898 -14.844 13.797 1 96.44 126 LYS B CA 1
ATOM 3006 C C . LYS B 1 126 ? -16.391 -16.188 14.328 1 96.44 126 LYS B C 1
ATOM 3008 O O . LYS B 1 126 ? -15.961 -16.641 15.398 1 96.44 126 LYS B O 1
ATOM 3013 N N . ASP B 1 127 ? -17.281 -16.703 13.523 1 93.19 127 ASP B N 1
ATOM 3014 C CA . ASP B 1 127 ? -17.797 -18.016 13.867 1 93.19 127 ASP B CA 1
ATOM 3015 C C . ASP B 1 127 ? -17.609 -19 12.711 1 93.19 127 ASP B C 1
ATOM 3017 O O . ASP B 1 127 ? -17.953 -18.688 11.57 1 93.19 127 ASP B O 1
ATOM 3021 N N . GLY B 1 128 ? -16.922 -20.156 12.984 1 91.62 128 GLY B N 1
ATOM 3022 C CA . GLY B 1 128 ? -16.766 -21.172 11.961 1 91.62 128 GLY B CA 1
ATOM 3023 C C . GLY B 1 128 ? -15.359 -21.281 11.43 1 91.62 128 GLY B C 1
ATOM 3024 O O . GLY B 1 128 ? -14.469 -20.547 11.875 1 91.62 128 GLY B O 1
ATOM 3025 N N . PRO B 1 129 ? -15.133 -22.141 10.5 1 95.25 129 PRO B N 1
ATOM 3026 C CA . PRO B 1 129 ? -13.805 -22.344 9.914 1 95.25 129 PRO B CA 1
ATOM 3027 C C . PRO B 1 129 ? -13.453 -21.297 8.867 1 95.25 129 PRO B C 1
ATOM 3029 O O . PRO B 1 129 ? -14.344 -20.656 8.305 1 95.25 129 PRO B O 1
ATOM 3032 N N . PRO B 1 130 ? -12.148 -21.156 8.586 1 97.31 130 PRO B N 1
ATOM 3033 C CA . PRO B 1 130 ? -11.758 -20.234 7.523 1 97.31 130 PRO B CA 1
ATOM 3034 C C . PRO B 1 130 ? -12.242 -20.672 6.145 1 97.31 130 PRO B C 1
ATOM 3036 O O . PRO B 1 130 ? -12.43 -21.859 5.902 1 97.31 130 PRO B O 1
ATOM 3039 N N . LYS B 1 131 ? -12.516 -19.75 5.32 1 97.38 131 LYS B N 1
ATOM 3040 C CA . LYS B 1 131 ? -12.828 -20 3.916 1 97.38 131 LYS B CA 1
ATOM 3041 C C . LYS B 1 131 ? -11.648 -19.625 3.018 1 97.38 131 LYS B C 1
ATOM 3043 O O . LYS B 1 131 ? -11.148 -18.5 3.07 1 97.38 131 LYS B O 1
ATOM 3048 N N . VAL B 1 132 ? -11.203 -20.578 2.223 1 97.12 132 VAL B N 1
ATOM 3049 C CA . VAL B 1 132 ? -10.086 -20.359 1.305 1 97.12 132 VAL B CA 1
ATOM 3050 C C . VAL B 1 132 ? -10.617 -20.172 -0.114 1 97.12 132 VAL B C 1
ATOM 3052 O O . VAL B 1 132 ? -11.328 -21.031 -0.64 1 97.12 132 VAL B O 1
ATOM 3055 N N . ILE B 1 133 ? -10.344 -19.047 -0.67 1 96.62 133 ILE B N 1
ATOM 3056 C CA . ILE B 1 133 ? -10.789 -18.703 -2.018 1 96.62 133 ILE B CA 1
ATOM 3057 C C . ILE B 1 133 ? -9.578 -18.625 -2.951 1 96.62 133 ILE B C 1
ATOM 3059 O O . ILE B 1 133 ? -8.594 -17.969 -2.645 1 96.62 133 ILE B O 1
ATOM 3063 N N . GLY B 1 134 ? -9.68 -19.219 -4.148 1 91.31 134 GLY B N 1
ATOM 3064 C CA . GLY B 1 134 ? -8.609 -19.188 -5.133 1 91.31 134 GLY B CA 1
ATOM 3065 C C . GLY B 1 134 ? -8.422 -20.5 -5.867 1 91.31 134 GLY B C 1
ATOM 3066 O O . GLY B 1 134 ? -9.258 -21.406 -5.754 1 91.31 134 GLY B O 1
ATOM 3067 N N . ASP B 1 135 ? -7.457 -20.594 -6.656 1 79.94 135 ASP B N 1
ATOM 3068 C CA . ASP B 1 135 ? -7.152 -21.734 -7.512 1 79.94 135 ASP B CA 1
ATOM 3069 C C . ASP B 1 135 ? -8.32 -22.062 -8.43 1 79.94 135 ASP B C 1
ATOM 3071 O O . ASP B 1 135 ? -8.734 -23.219 -8.531 1 79.94 135 ASP B O 1
ATOM 3075 N N . ASN B 1 136 ? -8.805 -21 -9.008 1 74.38 136 ASN B N 1
ATOM 3076 C CA . ASN B 1 136 ? -10.062 -21.125 -9.742 1 74.38 136 ASN B CA 1
ATOM 3077 C C . ASN B 1 136 ? -9.836 -21.094 -11.25 1 74.38 136 ASN B C 1
ATOM 3079 O O . ASN B 1 136 ? -10.797 -21.062 -12.023 1 74.38 136 ASN B O 1
ATOM 3083 N N . GLN B 1 137 ? -8.586 -20.984 -11.609 1 73.75 137 GLN B N 1
ATOM 3084 C CA . GLN B 1 137 ? -8.305 -20.969 -13.047 1 73.75 137 GLN B CA 1
ATOM 3085 C C . GLN B 1 137 ? -7.594 -22.234 -13.484 1 73.75 137 GLN B C 1
ATOM 3087 O O . GLN B 1 137 ? -6.379 -22.25 -13.688 1 73.75 137 GLN B O 1
ATOM 3092 N N . ARG B 1 138 ? -8.422 -23.234 -13.672 1 67.81 138 ARG B N 1
ATOM 3093 C CA . ARG B 1 138 ? -7.898 -24.562 -14.008 1 67.81 138 ARG B CA 1
ATOM 3094 C C . ARG B 1 138 ? -7.641 -24.672 -15.508 1 67.81 138 ARG B C 1
ATOM 3096 O O . ARG B 1 138 ? -8.289 -24 -16.312 1 67.81 138 ARG B O 1
ATOM 3103 N N . PHE B 1 139 ? -6.562 -25.25 -15.703 1 74.94 139 PHE B N 1
ATOM 3104 C CA . PHE B 1 139 ? -6.238 -25.625 -17.078 1 74.94 139 PHE B CA 1
ATOM 3105 C C . PHE B 1 139 ? -6.383 -27.125 -17.281 1 74.94 139 PHE B C 1
ATOM 3107 O O . PHE B 1 139 ? -5.395 -27.859 -17.25 1 74.94 139 PHE B O 1
ATOM 3114 N N . PRO B 1 140 ? -7.621 -27.562 -17.562 1 70.81 140 PRO B N 1
ATOM 3115 C CA . PRO B 1 140 ? -7.887 -29 -17.672 1 70.81 140 PRO B CA 1
ATOM 3116 C C . PRO B 1 140 ? -6.996 -29.688 -18.688 1 70.81 140 PRO B C 1
ATOM 3118 O O . PRO B 1 140 ? -6.543 -30.812 -18.469 1 70.81 140 PRO B O 1
ATOM 3121 N N . ASP B 1 141 ? -6.719 -28.984 -19.734 1 72.25 141 ASP B N 1
ATOM 3122 C CA . ASP B 1 141 ? -5.957 -29.609 -20.812 1 72.25 141 ASP B CA 1
ATOM 3123 C C . ASP B 1 141 ? -4.504 -29.844 -20.406 1 72.25 141 ASP B C 1
ATOM 3125 O O . ASP B 1 141 ? -3.791 -30.625 -21.031 1 72.25 141 ASP B O 1
ATOM 3129 N N . GLY B 1 142 ? -4.176 -29.078 -19.406 1 75.81 142 GLY B N 1
ATOM 3130 C CA . GLY B 1 142 ? -2.797 -29.219 -18.953 1 75.81 142 GLY B CA 1
ATOM 3131 C C . GLY B 1 142 ? -2.646 -30.125 -17.75 1 75.81 142 GLY B C 1
ATOM 3132 O O . GLY B 1 142 ? -1.532 -30.344 -17.281 1 75.81 142 GLY B O 1
ATOM 3133 N N . GLU B 1 143 ? -3.738 -30.641 -17.297 1 74.44 143 GLU B N 1
ATOM 3134 C CA . GLU B 1 143 ? -3.723 -31.438 -16.078 1 74.44 143 GLU B CA 1
ATOM 3135 C C . GLU B 1 143 ? -2.82 -32.656 -16.219 1 74.44 143 GLU B C 1
ATOM 3137 O O . GLU B 1 143 ? -2.121 -33.031 -15.273 1 74.44 143 GLU B O 1
ATOM 3142 N N . GLY B 1 144 ? -2.943 -33.156 -17.391 1 75.56 144 GLY B N 1
ATOM 3143 C CA . GLY B 1 144 ? -2.072 -34.281 -17.641 1 75.56 144 GLY B CA 1
ATOM 3144 C C . GLY B 1 144 ? -0.599 -33.969 -17.516 1 75.56 144 GLY B C 1
ATOM 3145 O O . GLY B 1 144 ? 0.154 -34.656 -16.844 1 75.56 144 GLY B O 1
ATOM 3146 N N . LEU B 1 145 ? -0.246 -32.969 -18.141 1 77.81 145 LEU B N 1
ATOM 3147 C CA . LEU B 1 145 ? 1.141 -32.5 -18.109 1 77.81 145 LEU B CA 1
ATOM 3148 C C . LEU B 1 145 ? 1.539 -32.062 -16.703 1 77.81 145 LEU B C 1
ATOM 3150 O O . LEU B 1 145 ? 2.648 -32.375 -16.25 1 77.81 145 LEU B O 1
ATOM 3154 N N . ARG B 1 146 ? 0.708 -31.469 -16.016 1 75 146 ARG B N 1
ATOM 3155 C CA . ARG B 1 146 ? 0.965 -31.031 -14.648 1 75 146 ARG B CA 1
ATOM 3156 C C . ARG B 1 146 ? 1.253 -32.219 -13.742 1 75 146 ARG B C 1
ATOM 3158 O O . ARG B 1 146 ? 2.195 -32.188 -12.945 1 75 146 ARG B O 1
ATOM 3165 N N . ARG B 1 147 ? 0.491 -33.25 -13.82 1 75.62 147 ARG B N 1
ATOM 3166 C CA . ARG B 1 147 ? 0.677 -34.469 -13.031 1 75.62 147 ARG B CA 1
ATOM 3167 C C . ARG B 1 147 ? 2.023 -35.125 -13.336 1 75.62 147 ARG B C 1
ATOM 3169 O O . ARG B 1 147 ? 2.689 -35.625 -12.43 1 75.62 147 ARG B O 1
ATOM 3176 N N . GLN B 1 148 ? 2.295 -35.031 -14.641 1 77.44 148 GLN B N 1
ATOM 3177 C CA . GLN B 1 148 ? 3.584 -35.594 -15.039 1 77.44 148 GLN B CA 1
ATOM 3178 C C . GLN B 1 148 ? 4.734 -34.812 -14.391 1 77.44 148 GLN B C 1
ATOM 3180 O O . GLN B 1 148 ? 5.695 -35.406 -13.906 1 77.44 148 GLN B O 1
ATOM 3185 N N . VAL B 1 149 ? 4.621 -33.562 -14.344 1 74.44 149 VAL B N 1
ATOM 3186 C CA . VAL B 1 149 ? 5.648 -32.75 -13.734 1 74.44 149 VAL B CA 1
ATOM 3187 C C . VAL B 1 149 ? 5.781 -33.094 -12.25 1 74.44 149 VAL B C 1
ATOM 3189 O O . VAL B 1 149 ? 6.891 -33.281 -11.75 1 74.44 149 VAL B O 1
ATOM 3192 N N . TRP B 1 150 ? 4.664 -33.281 -11.648 1 70.25 150 TRP B N 1
ATOM 3193 C CA . TRP B 1 150 ? 4.648 -33.531 -10.203 1 70.25 150 TRP B CA 1
ATOM 3194 C C . TRP B 1 150 ? 5.164 -34.906 -9.875 1 70.25 150 TRP B C 1
ATOM 3196 O O . TRP B 1 150 ? 5.688 -35.156 -8.781 1 70.25 150 TRP B O 1
ATOM 3206 N N . SER B 1 151 ? 5.078 -35.812 -10.859 1 71 151 SER B N 1
ATOM 3207 C CA . SER B 1 151 ? 5.469 -37.188 -10.625 1 71 151 SER B CA 1
ATOM 3208 C C . SER B 1 151 ? 6.938 -37.406 -10.977 1 71 151 SER B C 1
ATOM 3210 O O . SER B 1 151 ? 7.492 -38.469 -10.672 1 71 151 SER B O 1
ATOM 3212 N N . THR B 1 152 ? 7.477 -36.469 -11.609 1 74.44 152 THR B N 1
ATOM 3213 C CA . THR B 1 152 ? 8.875 -36.594 -12.008 1 74.44 152 THR B CA 1
ATOM 3214 C C . THR B 1 152 ? 9.805 -36.125 -10.891 1 74.44 152 THR B C 1
ATOM 3216 O O . THR B 1 152 ? 9.461 -35.188 -10.133 1 74.44 152 THR B O 1
ATOM 3219 N N . VAL B 1 153 ? 10.914 -36.844 -10.805 1 65.12 153 VAL B N 1
ATOM 3220 C CA . VAL B 1 153 ? 11.875 -36.562 -9.734 1 65.12 153 VAL B CA 1
ATOM 3221 C C . VAL B 1 153 ? 12.344 -35.125 -9.812 1 65.12 153 VAL B C 1
ATOM 3223 O O . VAL B 1 153 ? 12.797 -34.656 -10.859 1 65.12 153 VAL B O 1
ATOM 3226 N N . PRO B 1 154 ? 12.164 -34.375 -8.688 1 65.75 154 PRO B N 1
ATOM 3227 C CA . PRO B 1 154 ? 12.602 -32.969 -8.664 1 65.75 154 PRO B CA 1
ATOM 3228 C C . PRO B 1 154 ? 14.094 -32.812 -8.953 1 65.75 154 PRO B C 1
ATOM 3230 O O . PRO B 1 154 ? 14.891 -33.656 -8.57 1 65.75 154 PRO B O 1
ATOM 3233 N N . GLY B 1 155 ? 14.438 -31.719 -9.609 1 66.19 155 GLY B N 1
ATOM 3234 C CA . GLY B 1 155 ? 15.828 -31.375 -9.867 1 66.19 155 GLY B CA 1
ATOM 3235 C C . GLY B 1 155 ? 16.391 -32.031 -11.109 1 66.19 155 GLY B C 1
ATOM 3236 O O . GLY B 1 155 ? 17.547 -31.812 -11.477 1 66.19 155 GLY B O 1
ATOM 3237 N N . THR B 1 156 ? 15.594 -32.875 -11.75 1 72.94 156 THR B N 1
ATOM 3238 C CA . THR B 1 156 ? 16.062 -33.562 -12.945 1 72.94 15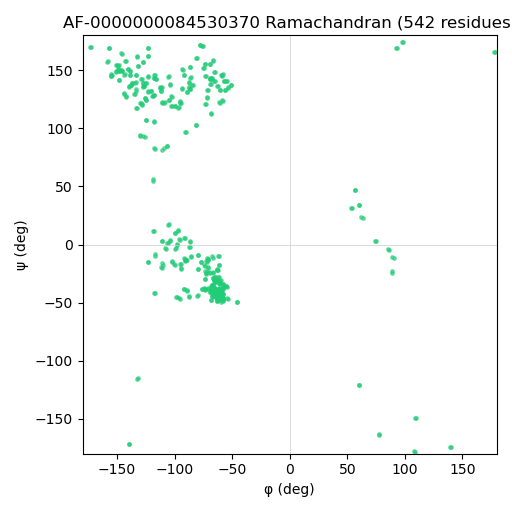6 THR B CA 1
ATOM 3239 C C . THR B 1 156 ? 15.82 -32.719 -14.195 1 72.94 156 THR B C 1
ATOM 3241 O O . THR B 1 156 ? 14.977 -31.828 -14.195 1 72.94 156 THR B O 1
ATOM 3244 N N . ALA B 1 157 ? 16.641 -32.938 -15.164 1 78.88 157 ALA B N 1
ATOM 3245 C CA . ALA B 1 157 ? 16.469 -32.312 -16.469 1 78.88 157 ALA B CA 1
ATOM 3246 C C . ALA B 1 157 ? 15.109 -32.656 -17.078 1 78.88 157 ALA B C 1
ATOM 3248 O O . ALA B 1 157 ? 14.484 -31.812 -17.734 1 78.88 157 ALA B O 1
ATOM 3249 N N . GLU B 1 158 ? 14.758 -33.812 -16.812 1 79.44 158 GLU B N 1
ATOM 3250 C CA . GLU B 1 158 ? 13.469 -34.25 -17.328 1 79.44 158 GLU B CA 1
ATOM 3251 C C . GLU B 1 158 ? 12.328 -33.438 -16.75 1 79.44 158 GLU B C 1
ATOM 3253 O O . GLU B 1 158 ? 11.438 -33 -17.484 1 79.44 158 GLU B O 1
ATOM 3258 N N . ARG B 1 159 ? 12.297 -33.219 -15.523 1 77.5 159 ARG B N 1
ATOM 3259 C CA . ARG B 1 159 ? 11.258 -32.406 -14.883 1 77.5 159 ARG B CA 1
ATOM 3260 C C . ARG B 1 159 ? 11.281 -30.969 -15.383 1 77.5 159 ARG B C 1
ATOM 3262 O O . ARG B 1 159 ? 10.227 -30.375 -15.609 1 77.5 159 ARG B O 1
ATOM 3269 N N . ALA B 1 160 ? 12.445 -30.516 -15.516 1 76.38 160 ALA B N 1
ATOM 3270 C CA . ALA B 1 160 ? 12.586 -29.156 -16.016 1 76.38 160 ALA B CA 1
ATOM 3271 C C . ALA B 1 160 ? 11.977 -29.031 -17.422 1 76.38 160 ALA B C 1
ATOM 3273 O O . ALA B 1 160 ? 11.297 -28.031 -17.719 1 76.38 160 ALA B O 1
ATOM 3274 N N . ALA B 1 161 ? 12.234 -30.016 -18.188 1 81.06 161 ALA B N 1
ATOM 3275 C CA . ALA B 1 161 ? 11.711 -30.016 -19.547 1 81.06 161 ALA B CA 1
ATOM 3276 C C . ALA B 1 161 ? 10.188 -30.109 -19.547 1 81.06 161 ALA B C 1
ATOM 3278 O O . ALA B 1 161 ? 9.516 -29.422 -20.312 1 81.06 161 ALA B O 1
ATOM 3279 N N . LEU B 1 162 ? 9.688 -30.938 -18.672 1 80.56 162 LEU B N 1
ATOM 3280 C CA . LEU B 1 162 ? 8.242 -31.094 -18.562 1 80.56 162 LEU B CA 1
ATOM 3281 C C . LEU B 1 162 ? 7.59 -29.828 -18.031 1 80.56 162 LEU B C 1
ATOM 3283 O O . LEU B 1 162 ? 6.512 -29.438 -18.484 1 80.56 162 LEU B O 1
ATOM 3287 N N . HIS B 1 163 ? 8.211 -29.188 -17.156 1 76.62 163 HIS B N 1
ATOM 3288 C CA . HIS B 1 163 ? 7.711 -27.938 -16.609 1 76.62 163 HIS B CA 1
ATOM 3289 C C . HIS B 1 163 ? 7.656 -26.859 -17.688 1 76.62 163 HIS B C 1
ATOM 3291 O O . HIS B 1 163 ? 6.695 -26.078 -17.75 1 76.62 163 HIS B O 1
ATOM 3297 N N . LEU B 1 164 ? 8.672 -26.844 -18.391 1 76.75 164 LEU B N 1
ATOM 3298 C CA . LEU B 1 164 ? 8.711 -25.875 -19.484 1 76.75 164 LEU B CA 1
ATOM 3299 C C . LEU B 1 164 ? 7.586 -26.141 -20.484 1 76.75 164 LEU B C 1
ATOM 3301 O O . LEU B 1 164 ? 6.934 -25.203 -20.953 1 76.75 164 LEU B O 1
ATOM 3305 N N . GLU B 1 165 ? 7.473 -27.391 -20.734 1 81.19 165 GLU B N 1
ATOM 3306 C CA . GLU B 1 165 ? 6.395 -27.766 -21.656 1 81.19 165 GLU B CA 1
ATOM 3307 C C . GLU B 1 165 ? 5.035 -27.359 -21.094 1 81.19 165 GLU B C 1
ATOM 3309 O O . GLU B 1 165 ? 4.195 -26.828 -21.844 1 81.19 165 GLU B O 1
ATOM 3314 N N . TYR B 1 166 ? 4.816 -27.562 -19.906 1 78.62 166 TYR B N 1
ATOM 3315 C CA . TYR B 1 166 ? 3.576 -27.172 -19.25 1 78.62 166 TYR B CA 1
ATOM 3316 C C . TYR B 1 166 ? 3.395 -25.656 -19.281 1 78.62 166 TYR B C 1
ATOM 3318 O O . TYR B 1 166 ? 2.316 -25.172 -19.625 1 78.62 166 TYR B O 1
ATOM 3326 N N . ALA B 1 167 ? 4.414 -25.016 -18.938 1 75.94 167 ALA B N 1
ATOM 3327 C CA . ALA B 1 167 ? 4.371 -23.547 -18.906 1 75.94 167 ALA B CA 1
ATOM 3328 C C . ALA B 1 167 ? 4.02 -22.969 -20.266 1 75.94 167 ALA B C 1
ATOM 3330 O O . ALA B 1 167 ? 3.234 -22.031 -20.359 1 75.94 167 ALA B O 1
ATOM 3331 N N . LEU B 1 168 ? 4.539 -23.562 -21.281 1 78 168 LEU B N 1
ATOM 3332 C CA . LEU B 1 168 ? 4.285 -23.094 -22.641 1 78 168 LEU B CA 1
ATOM 3333 C C . LEU B 1 168 ? 2.852 -23.391 -23.062 1 78 168 LEU B C 1
ATOM 3335 O O . LEU B 1 168 ? 2.211 -22.578 -23.734 1 78 168 LEU B O 1
ATOM 3339 N N . ALA B 1 169 ? 2.43 -24.531 -22.609 1 80 169 ALA B N 1
ATOM 3340 C CA . ALA B 1 169 ? 1.056 -24.906 -22.938 1 80 169 ALA B CA 1
ATOM 3341 C C . ALA B 1 169 ? 0.058 -23.953 -22.266 1 80 169 ALA B C 1
ATOM 3343 O O . ALA B 1 169 ? -0.918 -23.531 -22.891 1 80 169 ALA B O 1
ATOM 3344 N N . VAL B 1 170 ? 0.292 -23.656 -21.109 1 79.62 170 VAL B N 1
ATOM 3345 C CA . VAL B 1 170 ? -0.577 -22.734 -20.375 1 79.62 170 VAL B CA 1
ATOM 3346 C C . VAL B 1 170 ? -0.564 -21.359 -21.031 1 79.62 170 VAL B C 1
ATOM 3348 O O . VAL B 1 170 ? -1.617 -20.75 -21.219 1 79.62 170 VAL B O 1
ATOM 3351 N N . ARG B 1 171 ? 0.529 -20.953 -21.406 1 81.12 171 ARG B N 1
ATOM 3352 C CA . ARG B 1 171 ? 0.69 -19.641 -22.016 1 81.12 171 ARG B CA 1
ATOM 3353 C C . ARG B 1 171 ? -0.039 -19.562 -23.359 1 81.12 171 ARG B C 1
ATOM 3355 O O . ARG B 1 171 ? -0.603 -18.516 -23.688 1 81.12 171 ARG B O 1
ATOM 3362 N N . ALA B 1 172 ? 0.017 -20.609 -24 1 80.25 172 ALA B N 1
ATOM 3363 C CA . ALA B 1 172 ? -0.633 -20.641 -25.312 1 80.25 172 ALA B CA 1
ATOM 3364 C C . ALA B 1 172 ? -2.152 -20.609 -25.172 1 80.25 172 ALA B C 1
ATOM 3366 O O . ALA B 1 172 ? -2.855 -20.094 -26.047 1 80.25 172 ALA B O 1
ATOM 3367 N N . ALA B 1 173 ? -2.572 -21.031 -24.047 1 84.5 173 ALA B N 1
ATOM 3368 C CA . ALA B 1 173 ? -4.012 -21.203 -23.875 1 84.5 173 ALA B CA 1
ATOM 3369 C C . ALA B 1 173 ? -4.605 -20.047 -23.062 1 84.5 173 ALA B C 1
ATOM 3371 O O . ALA B 1 173 ? -5.816 -19.828 -23.078 1 84.5 173 ALA B O 1
ATOM 3372 N N . ARG B 1 174 ? -3.807 -19.359 -22.469 1 84.88 174 ARG B N 1
ATOM 3373 C CA . ARG B 1 174 ? -4.316 -18.391 -21.5 1 84.88 174 ARG B CA 1
ATOM 3374 C C . ARG B 1 174 ? -5.066 -17.266 -22.203 1 84.88 174 ARG B C 1
ATOM 3376 O O . ARG B 1 174 ? -4.668 -16.828 -23.281 1 84.88 174 ARG B O 1
ATOM 3383 N N . ASN B 1 175 ? -6.145 -16.812 -21.547 1 87.06 175 ASN B N 1
ATOM 3384 C CA . ASN B 1 175 ? -6.973 -15.672 -21.922 1 87.06 175 ASN B CA 1
ATOM 3385 C C . ASN B 1 175 ? -7.645 -15.875 -23.281 1 87.06 175 ASN B C 1
ATOM 3387 O O . ASN B 1 175 ? -7.883 -14.914 -24 1 87.06 175 ASN B O 1
ATOM 3391 N N . ARG B 1 176 ? -7.785 -17.156 -23.656 1 82.06 176 ARG B N 1
ATOM 3392 C CA . ARG B 1 176 ? -8.43 -17.469 -24.938 1 82.06 176 ARG B CA 1
ATOM 3393 C C . ARG B 1 176 ? -9.695 -18.297 -24.719 1 82.06 176 ARG B C 1
ATOM 3395 O O . ARG B 1 176 ? -10.281 -18.812 -25.672 1 82.06 176 ARG B O 1
ATOM 3402 N N . GLY B 1 177 ? -10.125 -18.406 -23.547 1 76.75 177 GLY B N 1
ATOM 3403 C CA . GLY B 1 177 ? -11.328 -19.172 -23.25 1 76.75 177 GLY B CA 1
ATOM 3404 C C . GLY B 1 177 ? -11.055 -20.641 -22.984 1 76.75 177 GLY B C 1
ATOM 3405 O O . GLY B 1 177 ? -11.875 -21.312 -22.375 1 76.75 177 GLY B O 1
ATOM 3406 N N . GLU B 1 178 ? -9.961 -21.172 -23.469 1 75.19 178 GLU B N 1
ATOM 3407 C CA . GLU B 1 178 ? -9.625 -22.594 -23.344 1 75.19 178 GLU B CA 1
ATOM 3408 C C . GLU B 1 178 ? -8.633 -22.812 -22.203 1 75.19 178 GLU B C 1
ATOM 3410 O O . GLU B 1 178 ? -8.203 -23.953 -21.969 1 75.19 178 GLU B O 1
ATOM 3415 N N . GLY B 1 179 ? -8.25 -21.812 -21.656 1 79.44 179 GLY B N 1
ATOM 3416 C CA . GLY B 1 179 ? -7.258 -21.875 -20.578 1 79.44 179 GLY B CA 1
ATOM 3417 C C . GLY B 1 179 ? -7.559 -20.922 -19.438 1 79.44 179 GLY B C 1
ATOM 3418 O O . GLY B 1 179 ? -8.656 -20.375 -19.359 1 79.44 179 GLY B O 1
ATOM 3419 N N . PRO B 1 180 ? -6.574 -20.891 -18.625 1 86.94 180 PRO B N 1
ATOM 3420 C CA . PRO B 1 180 ? -6.793 -20.031 -17.469 1 86.94 180 PRO B CA 1
ATOM 3421 C C . PRO B 1 180 ? -6.812 -18.547 -17.844 1 86.94 180 PRO B C 1
ATOM 3423 O O . PRO B 1 180 ? -6.105 -18.125 -18.766 1 86.94 180 PRO B O 1
ATOM 3426 N N . TRP B 1 181 ? -7.676 -17.875 -17.172 1 90.62 181 TRP B N 1
ATOM 3427 C CA . TRP B 1 181 ? -7.668 -16.422 -17.297 1 90.62 181 TRP B CA 1
ATOM 3428 C C . TRP B 1 181 ? -6.695 -15.797 -16.297 1 90.62 181 TRP B C 1
ATOM 3430 O O . TRP B 1 181 ? -6.621 -16.219 -15.148 1 90.62 181 TRP B O 1
ATOM 3440 N N . ILE B 1 182 ? -5.965 -14.875 -16.797 1 92.81 182 ILE B N 1
ATOM 3441 C CA . ILE B 1 182 ? -4.938 -14.203 -16.016 1 92.81 182 ILE B CA 1
ATOM 3442 C C . ILE B 1 182 ? -4.867 -12.734 -16.406 1 92.81 182 ILE B C 1
ATOM 3444 O O . ILE B 1 182 ? -5.18 -12.375 -17.547 1 92.81 182 ILE B O 1
ATOM 3448 N N . ALA B 1 183 ? -4.578 -11.867 -15.477 1 96.25 183 ALA B N 1
ATOM 3449 C CA . ALA B 1 183 ? -4.461 -10.445 -15.797 1 96.25 183 ALA B CA 1
ATOM 3450 C C . ALA B 1 183 ? -3.234 -10.18 -16.672 1 96.25 183 ALA B C 1
ATOM 3452 O O . ALA B 1 183 ? -2.098 -10.328 -16.203 1 96.25 183 ALA B O 1
ATOM 3453 N N . ALA B 1 184 ? -3.414 -9.805 -17.828 1 93.94 184 ALA B N 1
ATOM 3454 C CA . ALA B 1 184 ? -2.367 -9.406 -18.766 1 93.94 184 ALA B CA 1
ATOM 3455 C C . ALA B 1 184 ? -2.719 -8.094 -19.453 1 93.94 184 ALA B C 1
ATOM 3457 O O . ALA B 1 184 ? -2.918 -7.07 -18.797 1 93.94 184 ALA B O 1
ATOM 3458 N N . ALA B 1 185 ? -2.912 -8.125 -20.75 1 92.5 185 ALA B N 1
ATOM 3459 C CA . ALA B 1 185 ? -3.178 -6.867 -21.453 1 92.5 185 ALA B CA 1
ATOM 3460 C C . ALA B 1 185 ? -4.668 -6.699 -21.734 1 92.5 185 ALA B C 1
ATOM 3462 O O . ALA B 1 185 ? -5.133 -5.59 -22.016 1 92.5 185 ALA B O 1
ATOM 3463 N N . SER B 1 186 ? -5.426 -7.746 -21.656 1 92 186 SER B N 1
ATOM 3464 C CA . SER B 1 186 ? -6.848 -7.688 -21.969 1 92 186 SER B CA 1
ATOM 3465 C C . SER B 1 186 ? -7.688 -7.488 -20.719 1 92 186 SER B C 1
ATOM 3467 O O . SER B 1 186 ? -7.668 -8.32 -19.812 1 92 186 SER B O 1
ATOM 3469 N N . PRO B 1 187 ? -8.516 -6.398 -20.688 1 96 187 PRO B N 1
ATOM 3470 C CA . PRO B 1 187 ? -9.367 -6.164 -19.531 1 96 187 PRO B CA 1
ATOM 3471 C C . PRO B 1 187 ? -10.453 -7.23 -19.359 1 96 187 PRO B C 1
ATOM 3473 O O . PRO B 1 187 ? -11.094 -7.309 -18.312 1 96 187 PRO B O 1
ATOM 3476 N N . ARG B 1 188 ? -10.656 -8.109 -20.391 1 94.38 188 ARG B N 1
ATOM 3477 C CA . ARG B 1 188 ? -11.656 -9.172 -20.344 1 94.38 188 ARG B CA 1
ATOM 3478 C C . ARG B 1 188 ? -11.352 -10.148 -19.203 1 94.38 188 ARG B C 1
ATOM 3480 O O . ARG B 1 188 ? -12.266 -10.773 -18.656 1 94.38 188 ARG B O 1
ATOM 3487 N N . ALA B 1 189 ? -10.102 -10.242 -18.891 1 94.81 189 ALA B N 1
ATOM 3488 C CA . ALA B 1 189 ? -9.68 -11.172 -17.844 1 94.81 189 ALA B CA 1
ATOM 3489 C C . ALA B 1 189 ? -10.383 -10.859 -16.516 1 94.81 189 ALA B C 1
ATOM 3491 O O . ALA B 1 189 ? -10.719 -11.773 -15.758 1 94.81 189 ALA B O 1
ATOM 3492 N N . ALA B 1 190 ? -10.641 -9.594 -16.266 1 96.94 190 ALA B N 1
ATOM 3493 C CA . ALA B 1 190 ? -11.242 -9.148 -15.016 1 96.94 190 ALA B CA 1
ATOM 3494 C C . ALA B 1 190 ? -12.625 -9.766 -14.828 1 96.94 190 ALA B C 1
ATOM 3496 O O . ALA B 1 190 ? -13.023 -10.078 -13.703 1 96.94 190 ALA B O 1
ATOM 3497 N N . GLY B 1 191 ? -13.312 -9.977 -15.93 1 95.44 191 GLY B N 1
ATOM 3498 C CA . GLY B 1 191 ? -14.664 -10.523 -15.883 1 95.44 191 GLY B CA 1
ATOM 3499 C C . GLY B 1 191 ? -14.688 -11.992 -15.492 1 95.44 191 GLY B C 1
ATOM 3500 O O . GLY B 1 191 ? -15.75 -12.523 -15.141 1 95.44 191 GLY B O 1
ATOM 3501 N N . HIS B 1 192 ? -13.609 -12.656 -15.469 1 94.19 192 HIS B N 1
ATOM 3502 C CA . HIS B 1 192 ? -13.531 -14.078 -15.164 1 94.19 192 HIS B CA 1
ATOM 3503 C C . HIS B 1 192 ? -13.008 -14.312 -13.75 1 94.19 192 HIS B C 1
ATOM 3505 O O . HIS B 1 192 ? -12.812 -15.461 -13.336 1 94.19 192 HIS B O 1
ATOM 3511 N N . ALA B 1 193 ? -12.773 -13.25 -13.016 1 95.94 193 ALA B N 1
ATOM 3512 C CA . ALA B 1 193 ? -12.328 -13.367 -11.633 1 95.94 193 ALA B CA 1
ATOM 3513 C C . ALA B 1 193 ? -13.469 -13.828 -10.727 1 95.94 193 ALA B C 1
ATOM 3515 O O . ALA B 1 193 ? -14.633 -13.539 -10.984 1 95.94 193 ALA B O 1
ATOM 3516 N N . GLU B 1 194 ? -13.133 -14.617 -9.742 1 96.38 194 GLU B N 1
ATOM 3517 C CA . GLU B 1 194 ? -14.086 -14.898 -8.672 1 96.38 194 GLU B CA 1
ATOM 3518 C C . GLU B 1 194 ? -14.25 -13.695 -7.75 1 96.38 194 GLU B C 1
ATOM 3520 O O . GLU B 1 194 ? -13.266 -13.188 -7.207 1 96.38 194 GLU B O 1
ATOM 3525 N N . THR B 1 195 ? -15.516 -13.195 -7.641 1 97.69 195 THR B N 1
ATOM 3526 C CA . THR B 1 195 ? -15.781 -12.039 -6.789 1 97.69 195 THR B CA 1
ATOM 3527 C C . THR B 1 195 ? -16.844 -12.367 -5.742 1 97.69 195 THR B C 1
ATOM 3529 O O . THR B 1 195 ? -17.547 -13.375 -5.859 1 97.69 195 THR B O 1
ATOM 3532 N N . GLY B 1 196 ? -16.891 -11.523 -4.695 1 97.62 196 GLY B N 1
ATOM 3533 C CA . GLY B 1 196 ? -17.906 -11.719 -3.668 1 97.62 196 GLY B CA 1
ATOM 3534 C C . GLY B 1 196 ? -17.938 -10.594 -2.645 1 97.62 196 GLY B C 1
ATOM 3535 O O . GLY B 1 196 ? -17.094 -9.695 -2.682 1 97.62 196 GLY B O 1
ATOM 3536 N N . PHE B 1 197 ? -18.984 -10.688 -1.87 1 97.81 197 PHE B N 1
ATOM 3537 C CA . PHE B 1 197 ? -19.172 -9.789 -0.741 1 97.81 197 PHE B CA 1
ATOM 3538 C C . PHE B 1 197 ? -19.359 -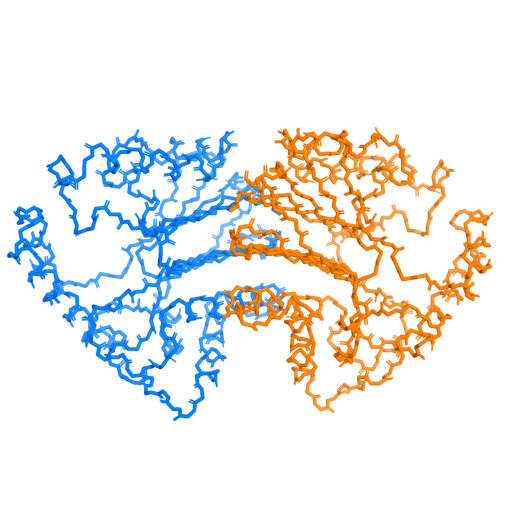10.57 0.553 1 97.81 197 PHE B C 1
ATOM 3540 O O . PHE B 1 197 ? -20 -11.617 0.562 1 97.81 197 PHE B O 1
ATOM 3547 N N . VAL B 1 198 ? -18.766 -10.109 1.559 1 97.88 198 VAL B N 1
ATOM 3548 C CA . VAL B 1 198 ? -18.984 -10.664 2.893 1 97.88 198 VAL B CA 1
ATOM 3549 C C . VAL B 1 198 ? -19.203 -9.523 3.891 1 97.88 198 VAL B C 1
ATOM 3551 O O . VAL B 1 198 ? -18.453 -8.539 3.889 1 97.88 198 VAL B O 1
ATOM 3554 N N . ARG B 1 199 ? -20.234 -9.625 4.727 1 97.38 199 ARG B N 1
ATOM 3555 C CA . ARG B 1 199 ? -20.438 -8.617 5.758 1 97.38 199 ARG B CA 1
ATOM 3556 C C . ARG B 1 199 ? -19.25 -8.547 6.703 1 97.38 199 ARG B C 1
ATOM 3558 O O . ARG B 1 199 ? -18.766 -9.57 7.195 1 97.38 199 ARG B O 1
ATOM 3565 N N . ILE B 1 200 ? -18.828 -7.41 6.945 1 96.62 200 ILE B N 1
ATOM 3566 C CA . ILE B 1 200 ? -17.625 -7.191 7.738 1 96.62 200 ILE B CA 1
ATOM 3567 C C . ILE B 1 200 ? -17.859 -7.68 9.164 1 96.62 200 ILE B C 1
ATOM 3569 O O . ILE B 1 200 ? -16.938 -8.188 9.812 1 96.62 200 ILE B O 1
ATOM 3573 N N . ASP B 1 201 ? -19.047 -7.598 9.641 1 95.69 201 ASP B N 1
ATOM 3574 C CA . ASP B 1 201 ? -19.344 -7.977 11.023 1 95.69 201 ASP B CA 1
ATOM 3575 C C . ASP B 1 201 ? -19.25 -9.484 11.211 1 95.69 201 ASP B C 1
ATOM 3577 O O . ASP B 1 201 ? -19.234 -9.977 12.344 1 95.69 201 ASP B O 1
ATOM 3581 N N . ARG B 1 202 ? -19.188 -10.188 10.172 1 97.19 202 ARG B N 1
ATOM 3582 C CA . ARG B 1 202 ? -19.047 -11.641 10.242 1 97.19 202 ARG B CA 1
ATOM 3583 C C . ARG B 1 202 ? -17.578 -12.039 10.227 1 97.19 202 ARG B C 1
ATOM 3585 O O . ARG B 1 202 ? -17.234 -13.188 10.516 1 97.19 202 ARG B O 1
ATOM 3592 N N . LEU B 1 203 ? -16.766 -11.109 9.898 1 97.69 203 LEU B N 1
ATOM 3593 C CA . LEU B 1 203 ? -15.352 -11.406 9.68 1 97.69 203 LEU B CA 1
ATOM 3594 C C . LEU B 1 203 ? -14.508 -10.906 10.844 1 97.69 203 LEU B C 1
ATOM 3596 O O . LEU B 1 203 ? -14.797 -9.867 11.43 1 97.69 203 LEU B O 1
ATOM 3600 N N . ARG B 1 204 ? -13.484 -11.672 11.148 1 97.44 204 ARG B N 1
ATOM 3601 C CA . ARG B 1 204 ? -12.461 -11.203 12.07 1 97.44 204 ARG B CA 1
ATOM 3602 C C . ARG B 1 204 ? -11.25 -10.656 11.32 1 97.44 204 ARG B C 1
ATOM 3604 O O . ARG B 1 204 ? -10.727 -9.594 11.664 1 97.44 204 ARG B O 1
ATOM 3611 N N . ALA B 1 205 ? -10.828 -11.406 10.32 1 97.81 205 ALA B N 1
ATOM 3612 C CA . ALA B 1 205 ? -9.617 -11.055 9.586 1 97.81 205 ALA B CA 1
ATOM 3613 C C . ALA B 1 205 ? -9.625 -11.672 8.188 1 97.81 205 ALA B C 1
ATOM 3615 O O . ALA B 1 205 ? -10.523 -12.445 7.848 1 97.81 205 ALA B O 1
ATOM 3616 N N . LEU B 1 206 ? -8.719 -11.258 7.375 1 98.31 206 LEU B N 1
ATOM 3617 C CA . LEU B 1 206 ? -8.461 -11.906 6.094 1 98.31 206 LEU B CA 1
ATOM 3618 C C . LEU B 1 206 ? -6.965 -11.914 5.785 1 98.31 206 LEU B C 1
ATOM 3620 O O . LEU B 1 206 ? -6.203 -11.141 6.367 1 98.31 206 LEU B O 1
ATOM 3624 N N . ALA B 1 207 ? -6.594 -12.852 4.91 1 98.5 207 ALA B N 1
ATOM 3625 C CA . ALA B 1 207 ? -5.207 -12.953 4.457 1 98.5 207 ALA B CA 1
ATOM 3626 C C . ALA B 1 207 ? -5.137 -13.219 2.957 1 98.5 207 ALA B C 1
ATOM 3628 O O . ALA B 1 207 ? -5.965 -13.953 2.412 1 98.5 207 ALA B O 1
ATOM 3629 N N . ALA B 1 208 ? -4.281 -12.578 2.285 1 98.5 208 ALA B N 1
ATOM 3630 C CA . ALA B 1 208 ? -3.936 -12.859 0.894 1 98.5 208 ALA B CA 1
ATOM 3631 C C . ALA B 1 208 ? -2.516 -13.406 0.78 1 98.5 208 ALA B C 1
ATOM 3633 O O . ALA B 1 208 ? -1.58 -12.852 1.356 1 98.5 208 ALA B O 1
ATOM 3634 N N . LEU B 1 209 ? -2.355 -14.484 0.045 1 97.94 209 LEU B N 1
ATOM 3635 C CA . LEU B 1 209 ? -1.06 -15.148 -0.036 1 97.94 209 LEU B CA 1
ATOM 3636 C C . LEU B 1 209 ? -0.746 -15.555 -1.472 1 97.94 209 LEU B C 1
ATOM 3638 O O . LEU B 1 209 ? -1.622 -16.047 -2.188 1 97.94 209 LEU B O 1
ATOM 3642 N N . THR B 1 210 ? 0.5 -15.359 -1.864 1 95.62 210 THR B N 1
ATOM 3643 C CA . THR B 1 210 ? 0.975 -15.969 -3.102 1 95.62 210 THR B CA 1
ATOM 3644 C C . THR B 1 210 ? 1.288 -17.438 -2.893 1 95.62 210 THR B C 1
ATOM 3646 O O . THR B 1 210 ? 1.26 -17.938 -1.763 1 95.62 210 THR B O 1
ATOM 3649 N N . ASP B 1 211 ? 1.566 -18.156 -3.938 1 90 211 ASP B N 1
ATOM 3650 C CA . ASP B 1 211 ? 1.833 -19.594 -3.848 1 90 211 ASP B CA 1
ATOM 3651 C C . ASP B 1 211 ? 3.105 -19.859 -3.049 1 90 211 ASP B C 1
ATOM 3653 O O . ASP B 1 211 ? 3.209 -20.891 -2.369 1 90 211 ASP B O 1
ATOM 3657 N N . GLY B 1 212 ? 4.059 -18.859 -3.082 1 91.94 212 GLY B N 1
ATOM 3658 C CA . GLY B 1 212 ? 5.266 -19.016 -2.285 1 91.94 212 GLY B CA 1
ATOM 3659 C C . GLY B 1 212 ? 5 -18.984 -0.792 1 91.94 212 GLY B C 1
ATOM 3660 O O . GLY B 1 212 ? 5.742 -19.594 -0.013 1 91.94 212 GLY B O 1
ATOM 3661 N N . ALA B 1 213 ? 4.016 -18.328 -0.388 1 94.88 213 ALA B N 1
ATOM 3662 C CA . ALA B 1 213 ? 3.67 -18.234 1.028 1 94.88 213 ALA B CA 1
ATOM 3663 C C . ALA B 1 213 ? 2.674 -19.328 1.415 1 94.88 213 ALA B C 1
ATOM 3665 O O . ALA B 1 213 ? 2.797 -19.938 2.479 1 94.88 213 ALA B O 1
ATOM 3666 N N . SER B 1 214 ? 1.763 -19.625 0.562 1 94.38 214 SER B N 1
ATOM 3667 C CA . SER B 1 214 ? 0.7 -20.562 0.889 1 94.38 214 SER B CA 1
ATOM 3668 C C . SER B 1 214 ? 1.228 -22 0.938 1 94.38 214 SER B C 1
ATOM 3670 O O . SER B 1 214 ? 0.56 -22.891 1.458 1 94.38 214 SER B O 1
ATOM 3672 N N . ARG B 1 215 ? 2.4 -22.203 0.413 1 90.88 215 ARG B N 1
ATOM 3673 C CA . ARG B 1 215 ? 2.979 -23.547 0.44 1 90.88 215 ARG B CA 1
ATOM 3674 C C . ARG B 1 215 ? 3.184 -24.031 1.873 1 90.88 215 ARG B C 1
ATOM 3676 O O . ARG B 1 215 ? 3.361 -25.219 2.113 1 90.88 215 ARG B O 1
ATOM 3683 N N . TYR B 1 216 ? 3.172 -23.094 2.797 1 92.25 216 TYR B N 1
ATOM 3684 C CA . TYR B 1 216 ? 3.16 -23.453 4.211 1 92.25 216 TYR B CA 1
ATOM 3685 C C . TYR B 1 216 ? 2.137 -24.547 4.492 1 92.25 216 TYR B C 1
ATOM 3687 O O . TYR B 1 216 ? 2.449 -25.547 5.145 1 92.25 216 TYR B O 1
ATOM 3695 N N . THR B 1 217 ? 0.92 -24.391 4.02 1 91.25 217 THR B N 1
ATOM 3696 C CA . THR B 1 217 ? -0.182 -25.312 4.23 1 91.25 217 THR B CA 1
ATOM 3697 C C . THR B 1 217 ? -0.313 -26.281 3.049 1 91.25 217 THR B C 1
ATOM 3699 O O . THR B 1 217 ? -0.381 -27.5 3.232 1 91.25 217 THR B O 1
ATOM 3702 N N . GLU B 1 218 ? -0.27 -25.719 1.849 1 85.06 218 GLU B N 1
ATOM 3703 C CA . GLU B 1 218 ? -0.667 -26.469 0.656 1 85.06 218 GLU B CA 1
ATOM 3704 C C . GLU B 1 218 ? 0.389 -27.5 0.272 1 85.06 218 GLU B C 1
ATOM 3706 O O . GLU B 1 218 ? 0.061 -28.562 -0.251 1 85.06 218 GLU B O 1
ATOM 3711 N N . ARG B 1 219 ? 1.615 -27.188 0.595 1 80.19 219 ARG B N 1
ATOM 3712 C CA . ARG B 1 219 ? 2.664 -28.094 0.122 1 80.19 219 ARG B CA 1
ATOM 3713 C C . ARG B 1 219 ? 3.402 -28.734 1.291 1 80.19 219 ARG B C 1
ATOM 3715 O O . ARG B 1 219 ? 3.672 -29.938 1.273 1 80.19 219 ARG B O 1
ATOM 3722 N N . PHE B 1 220 ? 3.676 -27.953 2.287 1 87.81 220 PHE B N 1
ATOM 3723 C CA . PHE B 1 220 ? 4.539 -28.438 3.357 1 87.81 220 PHE B CA 1
ATOM 3724 C C . PHE B 1 220 ? 3.713 -29 4.508 1 87.81 220 PHE B C 1
ATOM 3726 O O . PHE B 1 220 ? 4.238 -29.703 5.371 1 87.81 220 PHE B O 1
ATOM 3733 N N . GLY B 1 221 ? 2.49 -28.703 4.562 1 91 221 GLY B N 1
ATOM 3734 C CA . GLY B 1 221 ? 1.628 -29.234 5.605 1 91 221 GLY B CA 1
ATOM 3735 C C . GLY B 1 221 ? 2.076 -28.844 7.004 1 91 221 GLY B C 1
ATOM 3736 O O . GLY B 1 221 ? 2.01 -29.656 7.93 1 91 221 GLY B O 1
ATOM 3737 N N . LEU B 1 222 ? 2.6 -27.703 7.102 1 92.25 222 LEU B N 1
ATOM 3738 C CA . LEU B 1 222 ? 3.139 -27.266 8.383 1 92.25 222 LEU B CA 1
ATOM 3739 C C . LEU B 1 222 ? 2.016 -26.906 9.352 1 92.25 222 LEU B C 1
ATOM 3741 O O . LEU B 1 222 ? 2.225 -26.891 10.562 1 92.25 222 LEU B O 1
ATOM 3745 N N . GLY B 1 223 ? 0.857 -26.688 8.852 1 94.75 223 GLY B N 1
ATOM 3746 C CA . GLY B 1 223 ? -0.302 -26.328 9.648 1 94.75 223 GLY B CA 1
ATOM 3747 C C . GLY B 1 223 ? -1.542 -26.062 8.812 1 94.75 223 GLY B C 1
ATOM 3748 O O . GLY B 1 223 ? -1.454 -25.891 7.598 1 94.75 223 GLY B O 1
ATOM 3749 N N . SER B 1 224 ? -2.666 -26.031 9.492 1 96 224 SER B N 1
ATOM 3750 C CA . SER B 1 224 ? -3.941 -25.75 8.852 1 96 224 SER B CA 1
ATOM 3751 C C . SER B 1 224 ? -4.078 -24.266 8.539 1 96 224 SER B C 1
ATOM 3753 O O . SER B 1 224 ? -3.234 -23.453 8.945 1 96 224 SER B O 1
ATOM 3755 N N . TRP B 1 225 ? -5.066 -23.922 7.82 1 96.44 225 TRP B N 1
ATOM 3756 C CA . TRP B 1 225 ? -5.316 -22.516 7.543 1 96.44 225 TRP B CA 1
ATOM 3757 C C . TRP B 1 225 ? -5.668 -21.766 8.82 1 96.44 225 TRP B C 1
ATOM 3759 O O . TRP B 1 225 ? -5.359 -20.578 8.953 1 96.44 225 TRP B O 1
ATOM 3769 N N . ALA B 1 226 ? -6.32 -22.438 9.75 1 96.31 226 ALA B N 1
ATOM 3770 C CA . ALA B 1 226 ? -6.543 -21.844 11.062 1 96.31 226 ALA B CA 1
ATOM 3771 C C . ALA B 1 226 ? -5.219 -21.531 11.75 1 96.31 226 ALA B C 1
ATOM 3773 O O . ALA B 1 226 ? -5.082 -20.484 12.398 1 96.31 226 ALA B O 1
ATOM 3774 N N . ASP B 1 227 ? -4.297 -22.406 11.578 1 96.75 227 ASP B N 1
ATOM 3775 C CA . ASP B 1 227 ? -2.969 -22.203 12.141 1 96.75 227 ASP B CA 1
ATOM 3776 C C . ASP B 1 227 ? -2.275 -21.016 11.477 1 96.75 227 ASP B C 1
ATOM 3778 O O . ASP B 1 227 ? -1.601 -20.219 12.141 1 96.75 227 ASP B O 1
ATOM 3782 N N . VAL B 1 228 ? -2.4 -20.922 10.172 1 97.38 228 VAL B N 1
ATOM 3783 C CA . VAL B 1 228 ? -1.802 -19.828 9.422 1 97.38 228 VAL B CA 1
ATOM 3784 C C . VAL B 1 228 ? -2.361 -18.484 9.914 1 97.38 228 VAL B C 1
ATOM 3786 O O . VAL B 1 228 ? -1.606 -17.547 10.164 1 97.38 228 VAL B O 1
ATOM 3789 N N . LEU B 1 229 ? -3.668 -18.438 10.086 1 97.56 229 LEU B N 1
ATOM 3790 C CA . LEU B 1 229 ? -4.309 -17.203 10.539 1 97.56 229 LEU B CA 1
ATOM 3791 C C . LEU B 1 229 ? -3.848 -16.844 11.945 1 97.56 229 LEU B C 1
ATOM 3793 O O . LEU B 1 229 ? -3.613 -15.664 12.234 1 97.56 229 LEU B O 1
ATOM 3797 N N . ARG B 1 230 ? -3.723 -17.812 12.727 1 96.62 230 ARG B N 1
ATOM 3798 C CA . ARG B 1 230 ? -3.215 -17.562 14.07 1 96.62 230 ARG B CA 1
ATOM 3799 C C . ARG B 1 230 ? -1.784 -17.031 14.031 1 96.62 230 ARG B C 1
ATOM 3801 O O . ARG B 1 230 ? -1.446 -16.094 14.742 1 96.62 230 ARG B O 1
ATOM 3808 N N . LEU B 1 231 ? -0.997 -17.656 13.219 1 97.19 231 LEU B N 1
ATOM 3809 C CA . LEU B 1 231 ? 0.391 -17.25 13.055 1 97.19 231 LEU B CA 1
ATOM 3810 C C . LEU B 1 231 ? 0.47 -15.805 12.562 1 97.19 231 LEU B C 1
ATOM 3812 O O . LEU B 1 231 ? 1.271 -15.016 13.07 1 97.19 231 LEU B O 1
ATOM 3816 N N . LEU B 1 232 ? -0.34 -15.461 11.617 1 96.38 232 LEU B N 1
ATOM 3817 C CA . LEU B 1 232 ? -0.375 -14.117 11.07 1 96.38 232 LEU B CA 1
ATOM 3818 C C . LEU B 1 232 ? -0.796 -13.102 12.125 1 96.38 232 LEU B C 1
ATOM 3820 O O . LEU B 1 232 ? -0.238 -12.008 12.203 1 96.38 232 LEU B O 1
ATOM 3824 N N . ASP B 1 233 ? -1.751 -13.469 12.891 1 94.06 233 ASP B N 1
ATOM 3825 C CA . ASP B 1 233 ? -2.273 -12.586 13.93 1 94.06 233 ASP B CA 1
ATOM 3826 C C . ASP B 1 233 ? -1.231 -12.352 15.023 1 94.06 233 ASP B C 1
ATOM 3828 O O . ASP B 1 233 ? -1.066 -11.227 15.5 1 94.06 233 ASP B O 1
ATOM 3832 N N . GLU B 1 234 ? -0.51 -13.406 15.367 1 92.88 234 GLU B N 1
ATOM 3833 C CA . GLU B 1 234 ? 0.375 -13.352 16.531 1 92.88 234 GLU B CA 1
ATOM 3834 C C . GLU B 1 234 ? 1.765 -12.852 16.141 1 92.88 234 GLU B C 1
ATOM 3836 O O . GLU B 1 234 ? 2.398 -12.117 16.891 1 92.88 234 GLU B O 1
ATOM 3841 N N . SER B 1 235 ? 2.229 -13.328 14.953 1 93.12 235 SER B N 1
ATOM 3842 C CA . SER B 1 235 ? 3.633 -13.094 14.633 1 93.12 235 SER B CA 1
ATOM 3843 C C . SER B 1 235 ? 3.781 -12.344 13.32 1 93.12 235 SER B C 1
ATOM 3845 O O . SER B 1 235 ? 4.867 -11.852 12.992 1 93.12 235 SER B O 1
ATOM 3847 N N . GLY B 1 236 ? 2.768 -12.289 12.555 1 93.62 236 GLY B N 1
ATOM 3848 C CA . GLY B 1 236 ? 2.779 -11.484 11.344 1 93.62 236 GLY B CA 1
ATOM 3849 C C . GLY B 1 236 ? 3.205 -12.258 10.117 1 93.62 236 GLY B C 1
ATOM 3850 O O . GLY B 1 236 ? 3.664 -13.398 10.219 1 93.62 236 GLY B O 1
ATOM 3851 N N . PRO B 1 237 ? 3.041 -11.695 8.922 1 96.69 237 PRO B N 1
ATOM 3852 C CA . PRO B 1 237 ? 3.367 -12.352 7.652 1 96.69 237 PRO B CA 1
ATOM 3853 C C . PRO B 1 237 ? 4.859 -12.648 7.508 1 96.69 237 PRO B C 1
ATOM 3855 O O . PRO B 1 237 ? 5.238 -13.617 6.84 1 96.69 237 PRO B O 1
ATOM 3858 N N . GLY B 1 238 ? 5.695 -11.82 8.109 1 94.31 238 GLY B N 1
ATOM 3859 C CA . GLY B 1 238 ? 7.125 -12.078 8.07 1 94.31 238 GLY B CA 1
ATOM 3860 C C . GLY B 1 238 ? 7.496 -13.43 8.656 1 94.31 238 GLY B C 1
ATOM 3861 O O . GLY B 1 238 ? 8.32 -14.148 8.094 1 94.31 238 GLY B O 1
ATOM 3862 N N . GLU B 1 239 ? 6.891 -13.711 9.719 1 94.94 239 GLU B N 1
ATOM 3863 C CA . GLU B 1 239 ? 7.164 -14.984 10.375 1 94.94 239 GLU B CA 1
ATOM 3864 C C . GLU B 1 239 ? 6.672 -16.156 9.539 1 94.94 239 GLU B C 1
ATOM 3866 O O . GLU B 1 239 ? 7.336 -17.188 9.461 1 94.94 239 GLU B O 1
ATOM 3871 N N . LEU B 1 240 ? 5.492 -16.047 8.945 1 96.69 240 LEU B N 1
ATOM 3872 C CA . LEU B 1 240 ? 4.98 -17.094 8.055 1 96.69 240 LEU B CA 1
ATOM 3873 C C . LEU B 1 240 ? 5.98 -17.391 6.945 1 96.69 240 LEU B C 1
ATOM 3875 O O . LEU B 1 240 ? 6.301 -18.562 6.695 1 96.69 240 LEU B O 1
ATOM 3879 N N . ILE B 1 241 ? 6.508 -16.375 6.34 1 95.69 241 ILE B N 1
ATOM 3880 C CA . ILE B 1 241 ? 7.449 -16.516 5.234 1 95.69 241 ILE B CA 1
ATOM 3881 C C . ILE B 1 241 ? 8.766 -17.109 5.75 1 95.69 241 ILE B C 1
ATOM 3883 O O . ILE B 1 241 ? 9.367 -17.969 5.102 1 95.69 241 ILE B O 1
ATOM 3887 N N . ALA B 1 242 ? 9.164 -16.688 6.93 1 94.44 242 ALA B N 1
ATOM 3888 C CA . ALA B 1 242 ? 10.398 -17.203 7.523 1 94.44 242 ALA B CA 1
ATOM 3889 C C . ALA B 1 242 ? 10.312 -18.703 7.73 1 94.44 242 ALA B C 1
ATOM 3891 O O . ALA B 1 242 ? 11.281 -19.438 7.48 1 94.44 242 ALA B O 1
ATOM 3892 N N . GLN B 1 243 ? 9.219 -19.203 8.164 1 95.38 243 GLN B N 1
ATOM 3893 C CA . GLN B 1 243 ? 9.039 -20.625 8.398 1 95.38 243 GLN B CA 1
ATOM 3894 C C . GLN B 1 243 ? 9.055 -21.406 7.082 1 95.38 243 GLN B C 1
ATOM 3896 O O . GLN B 1 243 ? 9.617 -22.5 7.004 1 95.38 243 GLN B O 1
ATOM 3901 N N . VAL B 1 244 ? 8.406 -20.844 6.082 1 93.69 244 VAL B N 1
ATOM 3902 C CA . VAL B 1 244 ? 8.445 -21.469 4.762 1 93.69 244 VAL B CA 1
ATOM 3903 C C . VAL B 1 244 ? 9.891 -21.562 4.281 1 93.69 244 VAL B C 1
ATOM 3905 O O . VAL B 1 244 ? 10.328 -22.625 3.822 1 93.69 244 VAL B O 1
ATOM 3908 N N . ARG B 1 245 ? 10.656 -20.469 4.48 1 92.25 245 ARG B N 1
ATOM 3909 C CA . ARG B 1 245 ? 12.047 -20.422 4.043 1 92.25 245 ARG B CA 1
ATOM 3910 C C . ARG B 1 245 ? 12.891 -21.438 4.816 1 92.25 245 ARG B C 1
ATOM 3912 O O . ARG B 1 245 ? 13.805 -22.047 4.262 1 92.25 245 ARG B O 1
ATOM 3919 N N . ALA B 1 246 ? 12.648 -21.562 6.023 1 92.31 246 ALA B N 1
ATOM 3920 C CA . ALA B 1 246 ? 13.391 -22.516 6.844 1 92.31 246 ALA B CA 1
ATOM 3921 C C . ALA B 1 246 ? 13.219 -23.938 6.309 1 92.31 246 ALA B C 1
ATOM 3923 O O . ALA B 1 246 ? 14.195 -24.688 6.199 1 92.31 246 ALA B O 1
ATOM 3924 N N . VAL B 1 247 ? 12 -24.281 5.898 1 89.75 247 VAL B N 1
ATOM 3925 C CA . VAL B 1 247 ? 11.703 -25.609 5.359 1 89.75 247 VAL B CA 1
ATOM 3926 C C . VAL B 1 247 ? 12.375 -25.781 3.998 1 89.75 247 VAL B C 1
ATOM 3928 O O . VAL B 1 247 ? 12.93 -26.844 3.697 1 89.75 247 VAL B O 1
ATOM 3931 N N . GLU B 1 248 ? 12.336 -24.75 3.203 1 86.56 248 GLU B N 1
ATOM 3932 C CA . GLU B 1 248 ? 12.961 -24.781 1.886 1 86.56 248 GLU B CA 1
ATOM 3933 C C . GLU B 1 248 ? 14.469 -25 1.998 1 86.56 248 GLU B C 1
ATOM 3935 O O . GLU B 1 248 ? 15.062 -25.719 1.192 1 86.56 248 GLU B O 1
ATOM 3940 N N . ARG B 1 249 ? 15.031 -24.359 2.955 1 85.81 249 ARG B N 1
ATOM 3941 C CA . ARG B 1 249 ? 16.469 -24.484 3.158 1 85.81 249 ARG B CA 1
ATOM 3942 C C . ARG B 1 249 ? 16.844 -25.891 3.613 1 85.81 249 ARG B C 1
ATOM 3944 O O . ARG B 1 249 ? 17.906 -26.406 3.246 1 85.81 249 ARG B O 1
ATOM 3951 N N . GLU B 1 250 ? 16 -26.453 4.371 1 84.12 250 GLU B N 1
ATOM 3952 C CA . GLU B 1 250 ? 16.25 -27.812 4.859 1 84.12 250 GLU B CA 1
ATOM 3953 C C . GLU B 1 250 ? 16.062 -28.844 3.744 1 84.12 250 GLU B C 1
ATOM 3955 O O . GLU B 1 250 ? 16.656 -29.922 3.795 1 84.12 250 GLU B O 1
ATOM 3960 N N . ASP B 1 251 ? 15.266 -28.516 2.723 1 77.38 251 ASP B N 1
ATOM 3961 C CA . ASP B 1 251 ? 14.984 -29.406 1.597 1 77.38 251 ASP B CA 1
ATOM 3962 C C . ASP B 1 251 ? 15.453 -28.781 0.281 1 77.38 251 ASP B C 1
ATOM 3964 O O . ASP B 1 251 ? 14.672 -28.672 -0.668 1 77.38 251 ASP B O 1
ATOM 3968 N N . ALA B 1 252 ? 16.672 -28.453 0.309 1 70.31 252 ALA B N 1
ATOM 3969 C CA . ALA B 1 252 ? 17.234 -27.719 -0.832 1 70.31 252 ALA B CA 1
ATOM 3970 C C . ALA B 1 252 ? 17.156 -28.562 -2.104 1 70.31 252 ALA B C 1
ATOM 3972 O O . ALA B 1 252 ? 17 -28.031 -3.203 1 70.31 252 ALA B O 1
ATOM 3973 N N . GLY B 1 253 ? 17.234 -29.781 -1.876 1 65.38 253 GLY B N 1
ATOM 3974 C CA . GLY B 1 253 ? 17.219 -30.703 -3.002 1 65.38 253 GLY B CA 1
ATOM 3975 C C . GLY B 1 253 ? 15.805 -31.094 -3.424 1 65.38 253 GLY B C 1
ATOM 3976 O O . GLY B 1 253 ? 15.625 -31.844 -4.387 1 65.38 253 GLY B O 1
ATOM 3977 N N . CYS B 1 254 ? 14.781 -30.5 -2.738 1 64.38 254 CYS B N 1
ATOM 3978 C CA . CYS B 1 254 ? 13.367 -30.75 -3.012 1 64.38 254 CYS B CA 1
ATOM 3979 C C . CYS B 1 254 ? 13.055 -32.25 -2.953 1 64.38 254 CYS B C 1
ATOM 3981 O O . CYS B 1 254 ? 12.352 -32.75 -3.814 1 64.38 254 CYS B O 1
ATOM 3983 N N . GLU B 1 255 ? 13.711 -32.906 -2.182 1 61.91 255 GLU B N 1
ATOM 3984 C CA . GLU B 1 255 ? 13.555 -34.344 -2.07 1 61.91 255 GLU B CA 1
ATOM 3985 C C . GLU B 1 255 ? 12.344 -34.719 -1.213 1 61.91 255 GLU B C 1
ATOM 3987 O O . GLU B 1 255 ? 11.547 -35.562 -1.589 1 61.91 255 GLU B O 1
ATOM 3992 N N . ARG B 1 256 ? 12.258 -34.031 -0.184 1 63.28 256 ARG B N 1
ATOM 3993 C CA . ARG B 1 256 ? 11.172 -34.344 0.744 1 63.28 256 ARG B CA 1
ATOM 3994 C C . ARG B 1 256 ? 9.844 -33.812 0.225 1 63.28 256 ARG B C 1
ATOM 3996 O O . ARG B 1 256 ? 8.812 -34.5 0.341 1 63.28 256 ARG B O 1
ATOM 4003 N N . TRP B 1 257 ? 9.914 -32.656 -0.364 1 61.66 257 TRP B N 1
ATOM 4004 C CA . TRP B 1 257 ? 8.742 -32.031 -0.967 1 61.66 257 TRP B CA 1
ATOM 4005 C C . TRP B 1 257 ? 9.016 -31.641 -2.42 1 61.66 257 TRP B C 1
ATOM 4007 O O . TRP B 1 257 ? 9.516 -30.547 -2.701 1 61.66 257 TRP B O 1
ATOM 4017 N N . PRO B 1 258 ? 8.641 -32.594 -3.266 1 53.97 258 PRO B N 1
ATOM 4018 C CA . PRO B 1 258 ? 8.953 -32.312 -4.672 1 53.97 258 PRO B CA 1
ATOM 4019 C C . PRO B 1 258 ? 8.266 -31.062 -5.188 1 53.97 258 PRO B C 1
ATOM 4021 O O . PRO B 1 258 ? 7.082 -30.844 -4.922 1 53.97 258 PRO B O 1
ATOM 4024 N N . ARG B 1 259 ? 9.086 -30.188 -5.645 1 58.66 259 ARG B N 1
ATOM 4025 C CA . ARG B 1 259 ? 8.578 -28.938 -6.199 1 58.66 259 ARG B CA 1
ATOM 4026 C C . ARG B 1 259 ? 9.5 -28.422 -7.301 1 58.66 259 ARG B C 1
ATOM 4028 O O . ARG B 1 259 ? 10.641 -28.859 -7.422 1 58.66 259 ARG B O 1
ATOM 4035 N N . GLY B 1 260 ? 8.867 -27.594 -8.273 1 55.22 260 GLY B N 1
ATOM 4036 C CA . GLY B 1 260 ? 9.609 -27.094 -9.422 1 55.22 260 GLY B CA 1
ATOM 4037 C C . GLY B 1 260 ? 10.742 -26.156 -9.047 1 55.22 260 GLY B C 1
ATOM 4038 O O . GLY B 1 260 ? 11.789 -26.156 -9.695 1 55.22 260 GLY B O 1
ATOM 4039 N N . LYS B 1 261 ? 10.508 -25.297 -8.133 1 62 261 LYS B N 1
ATOM 4040 C CA . LYS B 1 261 ? 11.516 -24.344 -7.68 1 62 261 LYS B CA 1
ATOM 4041 C C . LYS B 1 261 ? 11.828 -24.547 -6.199 1 62 261 LYS B C 1
ATOM 4043 O O . LYS B 1 261 ? 10.906 -24.609 -5.375 1 62 261 LYS B O 1
ATOM 4048 N N . ALA B 1 262 ? 13.086 -24.672 -6.004 1 63.09 262 ALA B N 1
ATOM 4049 C CA . ALA B 1 262 ? 13.469 -24.766 -4.598 1 63.09 262 ALA B CA 1
ATOM 4050 C C . ALA B 1 262 ? 12.93 -23.594 -3.797 1 63.09 262 ALA B C 1
ATOM 4052 O O . ALA B 1 262 ? 12.492 -23.75 -2.656 1 63.09 262 ALA B O 1
ATOM 4053 N N . HIS B 1 263 ? 12.922 -22.391 -4.445 1 72.56 263 HIS B N 1
ATOM 4054 C CA . HIS B 1 263 ? 12.414 -21.172 -3.824 1 72.56 263 HIS B CA 1
ATOM 4055 C C . HIS B 1 263 ? 11.484 -20.422 -4.77 1 72.56 263 HIS B C 1
ATOM 4057 O O . HIS B 1 263 ? 11.602 -20.547 -5.988 1 72.56 263 HIS B O 1
ATOM 4063 N N . ASP B 1 264 ? 10.5 -19.797 -4.184 1 82.31 264 ASP B N 1
ATOM 4064 C CA . ASP B 1 264 ? 9.602 -18.938 -4.926 1 82.31 264 ASP B CA 1
ATOM 4065 C C . ASP B 1 264 ? 9.422 -17.594 -4.219 1 82.31 264 ASP B C 1
ATOM 4067 O O . ASP B 1 264 ? 9.656 -17.484 -3.014 1 82.31 264 ASP B O 1
ATOM 4071 N N . ASP B 1 265 ? 9.094 -16.594 -5.078 1 91.94 265 ASP B N 1
ATOM 4072 C CA . ASP B 1 265 ? 8.695 -15.352 -4.414 1 91.94 265 ASP B CA 1
ATOM 4073 C C . ASP B 1 265 ? 7.535 -15.602 -3.449 1 91.94 265 ASP B C 1
ATOM 4075 O O . ASP B 1 265 ? 6.617 -16.359 -3.754 1 91.94 265 ASP B O 1
ATOM 4079 N N . ALA B 1 266 ? 7.688 -15.078 -2.287 1 95.06 266 ALA B N 1
ATOM 4080 C CA . ALA B 1 266 ? 6.645 -15.258 -1.28 1 95.06 266 ALA B CA 1
ATOM 4081 C C . ALA B 1 266 ? 6.18 -13.914 -0.724 1 95.06 266 ALA B C 1
ATOM 4083 O O . ALA B 1 266 ? 6.992 -13.102 -0.281 1 95.06 266 ALA B O 1
ATOM 4084 N N . SER B 1 267 ? 4.898 -13.656 -0.771 1 96.5 267 SER B N 1
ATOM 4085 C CA . SER B 1 267 ? 4.285 -12.453 -0.229 1 96.5 267 SER B CA 1
ATOM 4086 C C . SER B 1 267 ? 2.979 -12.766 0.49 1 96.5 267 SER B C 1
ATOM 4088 O O . SER B 1 267 ? 2.266 -13.703 0.11 1 96.5 267 SER B O 1
ATOM 4090 N N . ALA B 1 268 ? 2.713 -12.031 1.519 1 98.19 268 ALA B N 1
ATOM 4091 C CA . ALA B 1 268 ? 1.481 -12.211 2.281 1 98.19 268 ALA B CA 1
ATOM 4092 C C . ALA B 1 268 ? 1 -10.883 2.865 1 98.19 268 ALA B C 1
ATOM 4094 O O . ALA B 1 268 ? 1.811 -10.031 3.242 1 98.19 268 ALA B O 1
ATOM 4095 N N . VAL B 1 269 ? -0.254 -10.711 2.854 1 98.25 269 VAL B N 1
ATOM 4096 C CA . VAL B 1 269 ? -0.925 -9.57 3.48 1 98.25 269 VAL B CA 1
ATOM 4097 C C . VAL B 1 269 ? -1.953 -10.078 4.492 1 98.25 269 VAL B C 1
ATOM 4099 O O . VAL B 1 269 ? -2.697 -11.016 4.211 1 98.25 269 VAL B O 1
ATOM 4102 N N . TYR B 1 270 ? -1.921 -9.523 5.672 1 98.06 270 TYR B N 1
ATOM 4103 C CA . TYR B 1 270 ? -2.881 -9.82 6.727 1 98.06 270 TYR B CA 1
ATOM 4104 C C . TYR B 1 270 ? -3.633 -8.57 7.156 1 98.06 270 TYR B C 1
ATOM 4106 O O . TYR B 1 270 ? -3.027 -7.512 7.355 1 98.06 270 TYR B O 1
ATOM 4114 N N . ALA B 1 271 ? -4.98 -8.68 7.242 1 97.12 271 ALA B N 1
ATOM 4115 C CA . ALA B 1 271 ? -5.809 -7.547 7.645 1 97.12 271 ALA B CA 1
ATOM 4116 C C . ALA B 1 271 ? -6.746 -7.93 8.789 1 97.12 271 ALA B C 1
ATOM 4118 O O . ALA B 1 271 ? -7.555 -8.852 8.656 1 97.12 271 ALA B O 1
ATOM 4119 N N . LEU B 1 272 ? -6.609 -7.277 9.852 1 94.75 272 LEU B N 1
ATOM 4120 C CA . LEU B 1 272 ? -7.566 -7.391 10.945 1 94.75 272 LEU B CA 1
ATOM 4121 C C . LEU B 1 272 ? -8.695 -6.379 10.789 1 94.75 272 LEU B C 1
ATOM 4123 O O . LEU B 1 272 ? -8.445 -5.191 10.586 1 94.75 272 LEU B O 1
ATOM 4127 N N . LEU B 1 273 ? -9.938 -6.887 10.922 1 92.75 273 LEU B N 1
ATOM 4128 C CA . LEU B 1 273 ? -11.086 -6.031 10.648 1 92.75 273 LEU B CA 1
ATOM 4129 C C . LEU B 1 273 ? -11.695 -5.504 11.938 1 92.75 273 LEU B C 1
ATOM 4131 O O . LE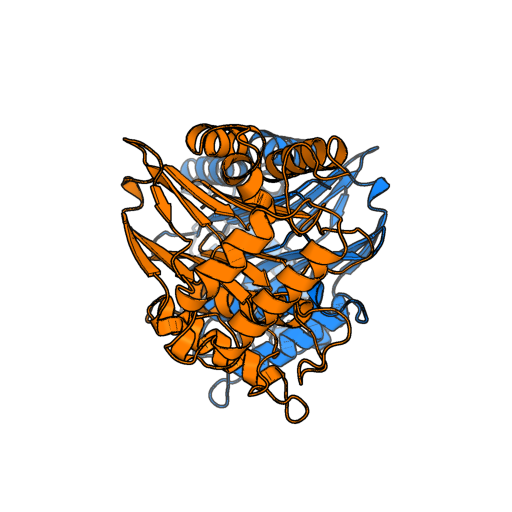U B 1 273 ? -11.664 -6.184 12.969 1 92.75 273 LEU B O 1
#

Solvent-accessible surface area (backbone atoms only — not comparable to full-atom values): 27484 Å² total; per-residue (Å²): 63,40,37,33,33,18,54,45,48,50,42,93,91,46,82,41,33,54,33,49,40,36,39,42,54,35,39,33,38,29,39,34,52,78,71,65,86,90,58,78,25,45,50,88,73,47,33,45,49,45,31,40,46,34,44,29,43,27,49,33,33,63,74,67,36,82,91,46,54,71,45,53,29,43,20,51,17,25,46,54,42,48,61,68,59,51,90,80,37,42,66,81,38,67,47,29,52,29,28,23,39,38,38,39,30,66,52,88,68,24,34,37,38,38,32,27,22,64,37,35,40,38,38,34,37,72,72,72,73,67,47,78,43,50,62,72,42,63,42,73,87,45,46,64,49,50,51,50,34,70,69,35,63,42,87,36,71,66,29,52,52,41,43,51,52,42,52,52,52,49,37,72,26,39,70,66,81,75,25,29,45,44,46,36,55,54,40,69,33,32,76,71,35,52,67,51,74,44,56,45,89,51,37,41,33,38,34,39,29,28,61,43,37,43,31,38,43,78,68,63,58,75,41,53,70,67,48,48,52,49,43,38,72,75,63,27,40,53,48,57,45,50,54,40,49,53,54,31,65,74,32,60,67,17,69,86,57,68,42,96,54,66,57,50,43,24,33,30,37,39,34,43,99,63,39,36,33,32,18,53,46,46,51,43,94,91,46,82,41,35,54,31,51,41,36,38,41,55,34,40,32,39,28,39,34,53,79,70,65,86,91,57,79,25,45,51,88,73,48,32,45,50,45,29,41,47,34,43,28,42,27,49,34,33,64,74,68,36,83,90,47,54,73,44,53,29,43,20,50,17,25,47,55,43,48,60,68,60,52,92,80,38,41,66,81,38,67,48,28,52,29,27,24,40,38,38,38,29,67,51,90,69,23,34,38,38,37,32,29,23,62,37,36,40,36,38,32,37,70,73,71,74,66,47,80,43,51,62,72,42,65,40,73,87,44,46,62,49,50,52,50,33,70,69,34,62,44,87,37,69,65,27,53,51,39,43,49,52,41,53,50,52,48,38,72,27,39,68,66,80,77,24,27,46,43,48,37,56,54,41,68,32,31,77,72,36,51,67,52,74,42,56,43,89,49,38,41,34,38,35,41,29,27,62,42,37,44,30,37,41,78,68,63,58,75,41,52,70,67,49,49,53,49,43,37,73,76,62,27,41,52,48,56,45,49,53,40,49,54,52,33,65,75,33,60,67,17,70,86,56,67,43,96,53,65,58,50,44,24,34,30,38,39,35,43,98

Radius of gyration: 23.88 Å; Cα contacts (8 Å, |Δi|>4): 1243; chains: 2; bounding box: 43×73×57 Å

pLDDT: mean 88.37, std 10.04, range [53.97, 98.69]

Sequence (546 aa):
MQLQLAGEARRPDRESEDFAAASPEALVLLDGASSPAGLDSGCRHGTAWYVRRLGVHLLARLTDRVDRSIAECLADAIVETAALHGGRCDLGHPNTPAAMVVAARRHGESLEYLVLGDSLLVLEFKDGPPKVIGDNQRFPDGEGLRRQVWSTVPGTAERAALHLEYALAVRAARNRGEGPWIAAASPRAAGHAETGFVRIDRLRALAALTDGASRYTERFGLGSWADVLRLLDESGPGELIAQVRAVEREDAGCERWPRGKAHDDASAVYALLMQLQLAGEARRPDRESEDFAAASPEALVLLDGASSPAGLDSGCRHGTAWYVRRLGVHLLARLTDRVDRSIAECLADAIVETAALHGGRCDLGHPNTPAAMVVAARRHGESLEYLVLGDSLLVLEFKDGPPKVIGDNQRFPDGEGLRRQVWSTVPGTAERAALHLEYALAVRAARNRGEGPWIAAASPRAAGHAETGFVRIDRLRALAALTDGASRYTERFGLGSWADVLRLLDESGPGELIAQVRAVEREDAGCERWPRGKAHDDASAVYALL